Protein AF-A0A017T8H7-F1 (afdb_monomer_lite)

Secondary structure (DSSP, 8-state):
---S-EEEE-SSEEEEESSSSS-S--SEEEETT-EEEBS-SSPBP-TT-TT-EEEBSSS-EEE-STTEES-SSSHHHHHHHHTSPPTT-SSSSEEEEESSEEEESSPPPHHHHHHHHTTS-STT--PPPPGGGTTSGGGB-SSPPPP-B---TTTEETTEE-S--TT--TT-SEEEEEPTT-EEEESEEEEETTEEEEEPTTS-EEEGGGEEEBPPP----EE-BTTB-S-EEEE-SSS-EEEEEE-STT-EEEEEEEPTTEEEEEEEEEEEETTEEEEEETTSTTEEEEGGG-EEE---SSPPTTSPTT-EEEEEETTTTEEEEEETTEEEEEEE-B-BTTBSPPTTS-HHHHTBPPPEEEE--EEEEEEEEES-SSSS-SS-EEEEEEEEEEEETTEEEEE-TT---TTS--BSSSEEE-HHHHHHHHHHSSSPPPTT-SEE-SSTTS----EEEEE--

Radius of gyration: 24.6 Å; chains: 1; bounding box: 66×49×82 Å

Structure (mmCIF, N/CA/C/O backbone):
data_AF-A0A017T8H7-F1
#
_entry.id   AF-A0A017T8H7-F1
#
loop_
_atom_site.group_PDB
_atom_site.id
_atom_site.type_symbol
_atom_site.label_atom_id
_atom_site.label_alt_id
_atom_site.label_comp_id
_atom_site.label_asym_id
_atom_site.label_entity_id
_atom_site.label_seq_id
_atom_site.pdbx_PDB_ins_code
_atom_site.Cartn_x
_atom_site.Cartn_y
_atom_site.Cartn_z
_atom_site.occupancy
_atom_site.B_iso_or_equiv
_atom_site.auth_seq_id
_atom_site.auth_comp_id
_atom_site.auth_asym_id
_atom_site.auth_atom_id
_atom_site.pdbx_PDB_model_num
ATOM 1 N N . MET A 1 1 ? 3.118 -24.065 -17.214 1.00 54.62 1 MET A N 1
ATOM 2 C CA . MET A 1 1 ? 3.242 -22.624 -17.517 1.00 54.62 1 MET A CA 1
ATOM 3 C C . MET A 1 1 ? 2.466 -22.345 -18.786 1.00 54.62 1 MET A C 1
ATOM 5 O O . MET A 1 1 ? 2.428 -23.210 -19.651 1.00 54.62 1 MET A O 1
ATOM 9 N N . ASP A 1 2 ? 1.808 -21.194 -18.865 1.00 72.69 2 ASP A N 1
ATOM 10 C CA . ASP A 1 2 ? 1.144 -20.730 -20.084 1.00 72.69 2 ASP A CA 1
ATOM 11 C C . ASP A 1 2 ? 2.169 -20.610 -21.227 1.00 72.69 2 ASP A C 1
ATOM 13 O O . ASP A 1 2 ? 3.146 -19.876 -21.097 1.00 72.69 2 ASP A O 1
ATOM 17 N N . ALA A 1 3 ? 1.970 -21.367 -22.310 1.00 83.50 3 ALA A N 1
ATOM 18 C CA . ALA A 1 3 ? 2.900 -21.461 -23.439 1.00 83.50 3 ALA A CA 1
ATOM 19 C C . ALA A 1 3 ? 2.721 -20.340 -24.478 1.00 83.50 3 ALA A C 1
ATOM 21 O O . ALA A 1 3 ? 3.413 -20.323 -25.497 1.00 83.50 3 ALA A O 1
ATOM 22 N N . ARG A 1 4 ? 1.777 -19.414 -24.260 1.00 92.44 4 ARG A N 1
ATOM 23 C CA . ARG A 1 4 ? 1.545 -18.303 -25.187 1.00 92.44 4 ARG A CA 1
ATOM 24 C C . ARG A 1 4 ? 2.770 -17.380 -25.270 1.00 92.44 4 ARG A C 1
ATOM 26 O O . ARG A 1 4 ? 3.392 -17.104 -24.240 1.00 92.44 4 ARG A O 1
ATOM 33 N N . PRO A 1 5 ? 3.075 -16.821 -26.458 1.00 95.12 5 PRO A N 1
ATOM 34 C CA . PRO A 1 5 ? 4.059 -15.749 -26.596 1.00 95.12 5 PRO A CA 1
ATOM 35 C C . PRO A 1 5 ? 3.739 -14.586 -25.651 1.00 95.12 5 PRO A C 1
ATOM 37 O O . PRO A 1 5 ? 2.568 -14.308 -25.393 1.00 95.12 5 PRO A O 1
ATOM 40 N N . ARG A 1 6 ? 4.754 -13.868 -25.152 1.00 97.38 6 ARG A N 1
ATOM 41 C CA . ARG A 1 6 ? 4.552 -12.780 -24.173 1.00 97.38 6 ARG A CA 1
ATOM 42 C C . ARG A 1 6 ? 5.232 -11.481 -24.579 1.00 97.38 6 ARG A C 1
ATOM 44 O O . ARG A 1 6 ? 6.168 -11.479 -25.375 1.00 97.38 6 ARG A O 1
ATOM 51 N N . LEU A 1 7 ? 4.758 -10.372 -24.029 1.00 97.69 7 LEU A N 1
ATOM 52 C CA . LEU A 1 7 ? 5.409 -9.067 -24.128 1.00 97.69 7 LEU A CA 1
ATOM 53 C C . LEU A 1 7 ? 5.866 -8.649 -22.729 1.00 97.69 7 LEU A C 1
ATOM 55 O O . LEU A 1 7 ? 5.042 -8.544 -21.820 1.00 97.69 7 LEU A O 1
ATOM 59 N N . GLY A 1 8 ? 7.171 -8.465 -22.555 1.00 96.81 8 GLY A N 1
ATOM 60 C CA . GLY A 1 8 ? 7.793 -8.011 -21.313 1.00 96.81 8 GLY A CA 1
ATOM 61 C C . GLY A 1 8 ? 7.944 -6.495 -21.265 1.00 96.81 8 GLY A C 1
ATOM 62 O O . GLY A 1 8 ? 8.090 -5.860 -22.308 1.00 96.81 8 GLY A O 1
ATOM 63 N N . ALA A 1 9 ? 7.939 -5.913 -20.066 1.00 95.19 9 ALA A N 1
ATOM 64 C CA . ALA A 1 9 ? 8.282 -4.510 -19.843 1.00 95.19 9 ALA A CA 1
ATOM 65 C C . ALA A 1 9 ? 9.701 -4.372 -19.264 1.00 95.19 9 ALA A C 1
ATOM 67 O O . ALA A 1 9 ? 10.053 -5.028 -18.284 1.00 95.19 9 ALA A O 1
ATOM 68 N N . ILE A 1 10 ? 10.498 -3.487 -19.865 1.00 92.31 10 ILE A N 1
ATOM 69 C CA . ILE A 1 10 ? 11.898 -3.177 -19.505 1.00 92.31 10 ILE A CA 1
ATOM 70 C C . ILE A 1 10 ? 12.093 -1.712 -19.063 1.00 92.31 10 ILE A C 1
ATOM 72 O O . ILE A 1 10 ? 13.212 -1.271 -18.797 1.00 92.31 10 ILE A O 1
ATOM 76 N N . ASP A 1 11 ? 10.990 -0.969 -18.963 1.00 88.88 11 ASP A N 1
ATOM 77 C CA . ASP A 1 11 ? 10.868 0.389 -18.419 1.00 88.88 11 ASP A CA 1
ATOM 78 C C . ASP A 1 11 ? 9.709 0.405 -17.381 1.00 88.88 11 ASP A C 1
ATOM 80 O O . ASP A 1 11 ? 8.955 -0.569 -17.304 1.00 88.88 11 ASP A O 1
ATOM 84 N N . HIS A 1 12 ? 9.579 1.461 -16.560 1.00 81.88 12 HIS A N 1
ATOM 85 C CA . HIS A 1 12 ? 8.686 1.603 -15.396 1.00 81.88 12 HIS A CA 1
ATOM 86 C C . HIS A 1 12 ? 7.312 0.964 -15.624 1.00 81.88 12 HIS A C 1
ATOM 88 O O . HIS A 1 12 ? 6.841 0.174 -14.805 1.00 81.88 12 HIS A O 1
ATOM 94 N N . PHE A 1 13 ? 6.684 1.299 -16.752 1.00 88.56 13 PHE A N 1
ATOM 95 C CA . PHE A 1 13 ? 5.421 0.720 -17.178 1.00 88.56 13 PHE A CA 1
ATOM 96 C C . PHE A 1 13 ? 5.259 0.779 -18.699 1.00 88.56 13 PHE A C 1
ATOM 98 O O . PHE A 1 13 ? 5.656 1.747 -19.362 1.00 88.56 13 PHE A O 1
ATOM 105 N N . ALA A 1 14 ? 4.575 -0.232 -19.234 1.00 94.81 14 ALA A N 1
ATOM 106 C CA . ALA A 1 14 ? 4.068 -0.253 -20.600 1.00 94.81 14 ALA A CA 1
ATOM 107 C C . ALA A 1 14 ? 2.535 -0.258 -20.585 1.00 94.81 14 ALA A C 1
ATOM 109 O O . ALA A 1 14 ? 1.911 -1.221 -20.138 1.00 94.81 14 ALA A O 1
ATOM 110 N N . TYR A 1 15 ? 1.917 0.831 -21.046 1.00 97.06 15 TYR A N 1
ATOM 111 C CA . TYR A 1 15 ? 0.461 0.974 -21.023 1.00 97.06 15 TYR A CA 1
ATOM 112 C C . TYR A 1 15 ? -0.244 -0.017 -21.951 1.00 97.06 15 TYR A C 1
ATOM 114 O O . TYR A 1 15 ? 0.202 -0.293 -23.066 1.00 97.06 15 TYR A O 1
ATOM 122 N N . ILE A 1 16 ? -1.402 -0.482 -21.490 1.00 97.88 16 ILE A N 1
ATOM 123 C CA . ILE A 1 16 ? -2.331 -1.319 -22.240 1.00 97.88 16 ILE A CA 1
ATOM 124 C C . ILE A 1 16 ? -3.516 -0.447 -22.647 1.00 97.88 16 ILE A C 1
ATOM 126 O O . ILE A 1 16 ? -4.262 0.049 -21.802 1.00 97.88 16 ILE A O 1
ATOM 130 N N . TYR A 1 17 ? -3.710 -0.262 -23.945 1.00 97.12 17 TYR A N 1
ATOM 131 C CA . TYR A 1 17 ? -4.756 0.579 -24.518 1.00 97.12 17 TYR A CA 1
ATOM 132 C C . TYR A 1 17 ? -5.955 -0.248 -24.979 1.00 97.12 17 TYR A C 1
ATOM 134 O O . TYR A 1 17 ? -5.858 -1.446 -25.245 1.00 97.12 17 TYR A O 1
ATOM 142 N N . ARG A 1 18 ? -7.124 0.393 -25.088 1.00 95.69 18 ARG A N 1
ATOM 143 C CA . ARG A 1 18 ? -8.350 -0.276 -25.561 1.00 95.69 18 ARG A CA 1
ATOM 144 C C . ARG A 1 18 ? -8.281 -0.638 -27.047 1.00 95.69 18 ARG A C 1
ATOM 146 O O . ARG A 1 18 ? -8.850 -1.646 -27.450 1.00 95.69 18 ARG A O 1
ATOM 153 N N . LYS A 1 19 ? -7.614 0.196 -27.841 1.00 95.69 19 LYS A N 1
ATOM 154 C CA . LYS A 1 19 ? -7.385 0.027 -29.281 1.00 95.69 19 LYS A CA 1
ATOM 155 C C . LYS A 1 19 ? -5.878 0.061 -29.546 1.00 95.69 19 LYS A C 1
ATOM 157 O O . LYS A 1 19 ? -5.127 0.495 -28.677 1.00 95.69 19 LYS A O 1
ATOM 162 N N . ALA A 1 20 ? -5.450 -0.362 -30.732 1.00 96.75 20 ALA A N 1
ATOM 163 C CA . ALA A 1 20 ? -4.067 -0.251 -31.198 1.00 96.75 20 ALA A CA 1
ATOM 164 C C . ALA A 1 20 ? -3.697 1.216 -31.515 1.00 96.75 20 ALA A C 1
ATOM 166 O O . ALA A 1 20 ? -3.513 1.590 -32.666 1.00 96.75 20 ALA A O 1
ATOM 167 N N . ALA A 1 21 ? -3.680 2.071 -30.494 1.00 95.75 21 ALA A N 1
ATOM 168 C CA . ALA A 1 21 ? -3.332 3.487 -30.574 1.00 95.75 21 ALA A CA 1
ATOM 169 C C . ALA A 1 21 ? -2.912 3.976 -29.181 1.00 95.75 21 ALA A C 1
ATOM 171 O O . ALA A 1 21 ? -3.549 3.606 -28.191 1.00 95.75 21 ALA A O 1
ATOM 172 N N . LYS A 1 22 ? -1.889 4.838 -29.088 1.00 92.44 22 LYS A N 1
ATOM 173 C CA . LYS A 1 22 ? -1.482 5.487 -27.821 1.00 92.44 22 LYS A CA 1
ATOM 174 C C . LYS A 1 22 ? -2.409 6.657 -27.464 1.00 92.44 22 LYS A C 1
ATOM 176 O O . LYS A 1 22 ? -1.959 7.763 -27.188 1.00 92.44 22 LYS A O 1
ATOM 181 N N . GLU A 1 23 ? -3.713 6.408 -27.492 1.00 89.75 23 GLU A N 1
ATOM 182 C CA . GLU A 1 23 ? -4.752 7.421 -27.331 1.00 89.75 23 GLU A CA 1
ATOM 183 C C . GLU A 1 23 ? -5.774 7.021 -26.266 1.00 89.75 23 GLU A C 1
ATOM 185 O O . GLU A 1 23 ? -6.139 5.851 -26.104 1.00 89.75 23 GLU A O 1
ATOM 190 N N . GLY A 1 24 ? -6.274 8.034 -25.560 1.00 88.56 24 GLY A N 1
ATOM 191 C CA . GLY A 1 24 ? -7.240 7.866 -24.485 1.00 88.56 24 GLY A CA 1
ATOM 192 C C . GLY A 1 24 ? -6.655 7.217 -23.229 1.00 88.56 24 GLY A C 1
ATOM 193 O O . GLY A 1 24 ? -5.451 7.035 -23.064 1.00 88.56 24 GLY A O 1
ATOM 194 N N . LEU A 1 25 ? -7.552 6.887 -22.302 1.00 91.19 25 LEU A N 1
ATOM 195 C CA . LEU A 1 25 ? -7.187 6.320 -21.008 1.00 91.19 25 LEU A CA 1
ATOM 196 C C . LEU A 1 25 ? -6.782 4.844 -21.139 1.00 91.19 25 LEU A C 1
ATOM 198 O O . LEU A 1 25 ? -7.568 4.015 -21.624 1.00 91.19 25 LEU A O 1
ATOM 202 N N . ALA A 1 26 ? -5.595 4.513 -20.632 1.00 95.12 26 ALA A N 1
ATOM 203 C CA . ALA A 1 26 ? -5.107 3.142 -20.544 1.00 95.12 26 ALA A CA 1
ATOM 204 C C . ALA A 1 26 ? -6.077 2.257 -19.739 1.00 95.12 26 ALA A C 1
ATOM 206 O O . ALA A 1 26 ? -6.712 2.700 -18.783 1.00 95.12 26 ALA A O 1
ATOM 207 N N . LEU A 1 27 ? -6.234 0.999 -20.144 1.00 96.94 27 LEU A N 1
ATOM 208 C CA . LEU A 1 27 ? -6.955 -0.024 -19.381 1.00 96.94 27 LEU A CA 1
ATOM 209 C C . LEU A 1 27 ? -6.157 -0.478 -18.154 1.00 96.94 27 LEU A C 1
ATOM 211 O O . LEU A 1 27 ? -6.748 -0.899 -17.163 1.00 96.94 27 LEU A O 1
ATOM 215 N N . GLY A 1 28 ? -4.834 -0.402 -18.246 1.00 97.25 28 GLY A N 1
ATOM 216 C CA . GLY A 1 28 ? -3.873 -0.887 -17.270 1.00 97.25 28 GLY A CA 1
ATOM 217 C C . GLY A 1 28 ? -2.457 -0.709 -17.797 1.00 97.25 28 GLY A C 1
ATOM 218 O O . GLY A 1 28 ? -2.251 -0.033 -18.811 1.00 97.25 28 GLY A O 1
ATOM 219 N N . TYR A 1 29 ? -1.485 -1.334 -17.145 1.00 97.31 29 TYR A N 1
ATOM 220 C CA . TYR A 1 29 ? -0.119 -1.394 -17.655 1.00 97.31 29 TYR A CA 1
ATOM 221 C C . TYR A 1 29 ? 0.570 -2.718 -17.288 1.00 97.31 29 TYR A C 1
ATOM 223 O O . TYR A 1 29 ? 0.185 -3.385 -16.327 1.00 97.31 29 TYR A O 1
ATOM 231 N N . ILE A 1 30 ? 1.623 -3.064 -18.031 1.00 97.06 30 ILE A N 1
ATOM 232 C CA . ILE A 1 30 ? 2.599 -4.117 -17.709 1.00 97.06 30 ILE A CA 1
ATOM 233 C C . ILE A 1 30 ? 3.717 -3.479 -16.879 1.00 97.06 30 ILE A C 1
ATOM 235 O O . ILE A 1 30 ? 4.266 -2.449 -17.284 1.00 97.06 30 ILE A O 1
ATOM 239 N N . ARG A 1 31 ? 4.012 -4.034 -15.702 1.00 94.38 31 ARG A N 1
ATOM 240 C CA . ARG A 1 31 ? 5.022 -3.485 -14.784 1.00 94.38 31 ARG A CA 1
ATOM 241 C C . ARG A 1 31 ? 6.428 -3.854 -15.251 1.00 94.38 31 ARG A C 1
ATOM 243 O O . ARG A 1 31 ? 6.622 -4.970 -15.730 1.00 94.38 31 ARG A O 1
ATOM 250 N N . LEU A 1 32 ? 7.403 -2.976 -15.022 1.00 93.50 32 LEU A N 1
ATOM 251 C CA . LEU A 1 32 ? 8.832 -3.281 -15.147 1.00 93.50 32 LEU A CA 1
ATOM 252 C C . LEU A 1 32 ? 9.195 -4.687 -14.625 1.00 93.50 32 LEU A C 1
ATOM 254 O O . LEU A 1 32 ? 8.823 -5.059 -13.510 1.00 93.50 32 LEU A O 1
ATOM 258 N N . GLY A 1 33 ? 9.914 -5.462 -15.440 1.00 93.81 33 GLY A N 1
ATOM 259 C CA . GLY A 1 33 ? 10.348 -6.826 -15.121 1.00 93.81 33 GLY A CA 1
ATOM 260 C C . GLY A 1 33 ? 9.250 -7.885 -15.222 1.00 93.81 33 GLY A C 1
ATOM 261 O O . GLY A 1 33 ? 9.521 -9.070 -15.069 1.00 93.81 33 GLY A O 1
ATOM 262 N N . THR A 1 34 ? 8.007 -7.506 -15.513 1.00 95.81 34 THR A N 1
ATOM 263 C CA . THR A 1 34 ? 6.905 -8.454 -15.720 1.00 95.81 34 THR A CA 1
ATOM 264 C C . THR A 1 34 ? 6.557 -8.568 -17.198 1.00 95.81 34 THR A C 1
ATOM 266 O O . THR A 1 34 ? 6.995 -7.770 -18.030 1.00 95.81 34 THR A O 1
ATOM 269 N N . SER A 1 35 ? 5.775 -9.586 -17.544 1.00 96.88 35 SER A N 1
ATOM 270 C CA . SER A 1 35 ? 5.299 -9.795 -18.907 1.00 96.88 35 SER A CA 1
ATOM 271 C C . SER A 1 35 ? 3.841 -10.216 -18.924 1.00 96.88 35 SER A C 1
ATOM 273 O O . SER A 1 35 ? 3.354 -10.843 -17.981 1.00 96.88 35 SER A O 1
ATOM 275 N N . VAL A 1 36 ? 3.161 -9.914 -20.025 1.00 97.06 36 VAL A N 1
ATOM 276 C CA . VAL A 1 36 ? 1.764 -10.289 -20.260 1.00 97.06 36 VAL A CA 1
ATOM 277 C C . VAL A 1 36 ? 1.669 -11.294 -21.414 1.00 97.06 36 VAL A C 1
ATOM 279 O O . VAL A 1 36 ? 2.390 -11.131 -22.406 1.00 97.06 36 VAL A O 1
ATOM 282 N N . PRO A 1 37 ? 0.799 -12.320 -21.328 1.00 97.56 37 PRO A N 1
ATOM 283 C CA . PRO A 1 37 ? 0.547 -13.207 -22.456 1.00 97.56 37 PRO A CA 1
ATOM 284 C C . PRO A 1 37 ? -0.062 -12.440 -23.629 1.00 97.56 37 PRO A C 1
ATOM 286 O O . PRO A 1 37 ? -0.866 -11.521 -23.443 1.00 97.56 37 PRO A O 1
ATOM 289 N N . LEU A 1 38 ? 0.270 -12.852 -24.846 1.00 97.75 38 LEU A N 1
ATOM 290 C CA . LEU A 1 38 ? -0.352 -12.348 -26.058 1.00 97.75 38 LEU A CA 1
ATOM 291 C C . LEU A 1 38 ? -1.537 -13.214 -26.480 1.00 97.75 38 LEU A C 1
ATOM 293 O O . LEU A 1 38 ? -1.537 -14.434 -26.333 1.00 97.75 38 LEU A O 1
ATOM 297 N N . LEU A 1 39 ? -2.558 -12.558 -27.028 1.00 96.69 39 LEU A N 1
ATOM 298 C CA . LEU A 1 39 ? -3.696 -13.209 -27.682 1.00 96.69 39 LEU A CA 1
ATOM 299 C C . LEU A 1 39 ? -3.447 -13.454 -29.175 1.00 96.69 39 LEU A C 1
ATOM 301 O O . LEU A 1 39 ? -4.166 -14.241 -29.779 1.00 96.69 39 LEU A O 1
ATOM 305 N N . SER A 1 40 ? -2.480 -12.753 -29.764 1.00 94.00 40 SER A N 1
ATOM 306 C CA . SER A 1 40 ? -2.011 -12.953 -31.134 1.00 94.00 40 SER A CA 1
ATOM 307 C C . SER A 1 40 ? -0.516 -12.673 -31.194 1.00 94.00 40 SER A C 1
ATOM 309 O O . SER A 1 40 ? -0.042 -11.743 -30.536 1.00 94.00 40 SER A O 1
ATOM 311 N N . ASP A 1 41 ? 0.203 -13.461 -31.988 1.00 94.12 41 ASP A N 1
ATOM 312 C CA . ASP A 1 41 ? 1.628 -13.257 -32.253 1.00 94.12 41 ASP A CA 1
ATOM 313 C C . ASP A 1 41 ? 1.893 -12.187 -33.325 1.00 94.12 41 ASP A C 1
ATOM 315 O O . ASP A 1 41 ? 3.031 -11.784 -33.555 1.00 94.12 41 ASP A O 1
ATOM 319 N N . GLU A 1 42 ? 0.832 -11.691 -33.961 1.00 95.25 42 GLU A N 1
ATOM 320 C CA . GLU A 1 42 ? 0.901 -10.688 -35.016 1.00 95.25 42 GLU A CA 1
ATOM 321 C C . GLU A 1 42 ? 0.788 -9.268 -34.454 1.00 95.25 42 GLU A C 1
ATOM 323 O O . GLU A 1 42 ? -0.089 -8.954 -33.639 1.00 95.25 42 GLU A O 1
ATOM 328 N N . ALA A 1 43 ? 1.669 -8.387 -34.929 1.00 96.81 43 ALA A N 1
ATOM 329 C CA . ALA A 1 43 ? 1.615 -6.969 -34.614 1.00 96.81 43 ALA A CA 1
ATOM 330 C C . ALA A 1 43 ? 0.518 -6.268 -35.432 1.00 96.81 43 ALA A C 1
ATOM 332 O O . ALA A 1 43 ? 0.390 -6.455 -36.639 1.00 96.81 43 ALA A O 1
ATOM 333 N N . VAL A 1 44 ? -0.242 -5.399 -34.773 1.00 97.62 44 VAL A N 1
ATOM 334 C CA . VAL A 1 44 ? -1.287 -4.563 -35.363 1.00 97.62 44 VAL A CA 1
ATOM 335 C C . VAL A 1 44 ? -0.737 -3.147 -35.560 1.00 97.62 44 VAL A C 1
ATOM 337 O O . VAL A 1 44 ? -0.302 -2.529 -34.582 1.00 97.62 44 VAL A O 1
ATOM 340 N N . PRO A 1 45 ? -0.744 -2.594 -36.784 1.00 96.81 45 PRO A N 1
ATOM 341 C CA . PRO A 1 45 ? -0.293 -1.228 -37.015 1.00 96.81 45 PRO A CA 1
ATOM 342 C C . PRO A 1 45 ? -1.209 -0.224 -36.305 1.00 96.81 45 PRO A C 1
ATOM 344 O O . PRO A 1 45 ? -2.416 -0.432 -36.186 1.00 96.81 45 PRO A O 1
ATOM 347 N N . GLY A 1 46 ? -0.635 0.884 -35.840 1.00 95.12 46 GLY A N 1
ATOM 348 C CA . GLY A 1 46 ? -1.396 1.919 -35.153 1.00 95.12 46 GLY A CA 1
ATOM 349 C C . GLY A 1 46 ? -0.578 3.171 -34.836 1.00 95.12 46 GLY A C 1
ATOM 350 O O . GLY A 1 46 ? 0.653 3.102 -34.744 1.00 95.12 46 GLY A O 1
ATOM 351 N N . PRO A 1 47 ? -1.236 4.326 -34.645 1.00 94.56 47 PRO A N 1
ATOM 352 C CA . PRO A 1 47 ? -0.551 5.583 -34.371 1.00 94.56 47 PRO A CA 1
ATOM 353 C C . PRO A 1 47 ? 0.219 5.530 -33.042 1.00 94.56 47 PRO A C 1
ATOM 355 O O . PRO A 1 47 ? -0.231 4.961 -32.042 1.00 94.56 47 PRO A O 1
ATOM 358 N N . GLY A 1 48 ? 1.411 6.135 -33.035 1.00 92.62 48 GLY A N 1
ATOM 359 C CA . GLY A 1 48 ? 2.280 6.213 -31.855 1.00 92.62 48 GLY A CA 1
ATOM 360 C C . GLY A 1 48 ? 3.071 4.938 -31.533 1.00 92.62 48 GLY A C 1
ATOM 361 O O . GLY A 1 48 ? 3.769 4.906 -30.515 1.00 92.62 48 GLY A O 1
ATOM 362 N N . CYS A 1 49 ? 3.000 3.899 -32.375 1.00 96.56 49 CYS A N 1
ATOM 363 C CA . CYS A 1 49 ? 3.765 2.665 -32.200 1.00 96.56 49 CYS A CA 1
ATOM 364 C C . CYS A 1 49 ? 4.363 2.147 -33.521 1.00 96.56 49 CYS A C 1
ATOM 366 O O . CYS A 1 49 ? 3.758 1.304 -34.184 1.00 96.56 49 CYS A O 1
ATOM 368 N N . PRO A 1 50 ? 5.566 2.610 -33.910 1.00 93.94 50 PRO A N 1
ATOM 369 C CA . PRO A 1 50 ? 6.168 2.250 -35.195 1.00 93.94 50 PRO A CA 1
ATOM 370 C C . PRO A 1 50 ? 6.417 0.749 -35.388 1.00 93.94 50 PRO A C 1
ATOM 372 O O . PRO A 1 50 ? 6.336 0.264 -36.510 1.00 93.94 50 PRO A O 1
ATOM 375 N N . ARG A 1 51 ? 6.694 0.000 -34.309 1.00 95.88 51 ARG A N 1
ATOM 376 C CA . ARG A 1 51 ? 6.916 -1.459 -34.369 1.00 95.88 51 ARG A CA 1
ATOM 377 C C . ARG A 1 51 ? 5.632 -2.275 -34.153 1.00 95.88 51 ARG A C 1
ATOM 379 O O . ARG A 1 51 ? 5.703 -3.492 -34.033 1.00 95.88 51 ARG A O 1
ATOM 386 N N . GLY A 1 52 ? 4.477 -1.609 -34.107 1.00 97.19 52 GLY A N 1
ATOM 387 C CA . GLY A 1 52 ? 3.162 -2.229 -33.986 1.00 97.19 52 GLY A CA 1
ATOM 388 C C . GLY A 1 52 ? 2.737 -2.580 -32.557 1.00 97.19 52 GLY A C 1
ATOM 389 O O . GLY A 1 52 ? 3.536 -2.740 -31.632 1.00 97.19 52 GLY A O 1
ATOM 390 N N . PHE A 1 53 ? 1.424 -2.672 -32.378 1.00 98.31 53 PHE A N 1
ATOM 391 C CA . PHE A 1 53 ? 0.776 -3.057 -31.134 1.00 98.31 53 PHE A CA 1
ATOM 392 C C . PHE A 1 53 ? 0.502 -4.555 -31.099 1.00 98.31 53 PHE A C 1
ATOM 394 O O . PHE A 1 53 ? -0.004 -5.120 -32.058 1.00 98.31 53 PHE A O 1
ATOM 401 N N . TYR A 1 54 ? 0.703 -5.180 -29.950 1.00 98.31 54 TYR A N 1
ATOM 402 C CA . TYR A 1 54 ? 0.329 -6.568 -29.724 1.00 98.31 54 TYR A CA 1
ATOM 403 C C . TYR A 1 54 ? -0.936 -6.651 -28.888 1.00 98.31 54 TYR A C 1
ATOM 405 O O . TYR A 1 54 ? -1.096 -5.923 -27.905 1.00 98.31 54 TYR A O 1
ATOM 413 N N . ARG A 1 55 ? -1.843 -7.553 -29.268 1.00 97.88 55 ARG A N 1
ATOM 414 C CA . ARG A 1 55 ? -3.061 -7.818 -28.502 1.00 97.88 55 ARG A CA 1
ATOM 415 C C . ARG A 1 55 ? -2.706 -8.663 -27.279 1.00 97.88 55 ARG A C 1
ATOM 417 O O . ARG A 1 55 ? -2.228 -9.784 -27.430 1.00 97.88 55 ARG A O 1
ATOM 424 N N . VAL A 1 56 ? -2.959 -8.145 -26.082 1.00 97.69 56 VAL A N 1
ATOM 425 C CA . VAL A 1 56 ? -2.557 -8.781 -24.814 1.00 97.69 56 VAL A CA 1
ATOM 426 C C . VAL A 1 56 ? -3.738 -9.452 -24.119 1.00 97.69 56 VAL A C 1
ATOM 428 O O . VAL A 1 56 ? -4.892 -9.057 -24.301 1.00 97.69 56 VAL A O 1
ATOM 431 N N . ALA A 1 57 ? -3.462 -10.479 -23.320 1.00 96.56 57 ALA A N 1
ATOM 432 C CA . ALA A 1 57 ? -4.462 -11.143 -22.499 1.00 96.56 57 ALA A CA 1
ATOM 433 C C . ALA A 1 57 ? -4.799 -10.298 -21.253 1.00 96.56 57 ALA A C 1
ATOM 435 O O . ALA A 1 57 ? -3.917 -9.647 -20.697 1.00 96.56 57 ALA A O 1
ATOM 436 N N . PRO A 1 58 ? -6.060 -10.301 -20.786 1.00 95.81 58 PRO A N 1
ATOM 437 C CA . PRO A 1 58 ? -7.237 -10.868 -21.446 1.00 95.81 58 PRO A CA 1
ATOM 438 C C . PRO A 1 58 ? -7.808 -9.948 -22.541 1.00 95.81 58 PRO A C 1
ATOM 440 O O . PRO A 1 58 ? -8.715 -10.355 -23.265 1.00 95.81 58 PRO A O 1
ATOM 443 N N . ARG A 1 59 ? -7.337 -8.698 -22.641 1.00 95.94 59 ARG A N 1
ATOM 444 C CA . ARG A 1 59 ? -7.824 -7.700 -23.603 1.00 95.94 59 ARG A CA 1
ATOM 445 C C . ARG A 1 59 ? -6.852 -6.532 -23.768 1.00 95.94 59 ARG A C 1
ATOM 447 O O . ARG A 1 59 ? -6.031 -6.271 -22.900 1.00 95.94 59 ARG A O 1
ATOM 454 N N . GLY A 1 60 ? -7.069 -5.746 -24.818 1.00 96.88 60 GLY A N 1
ATOM 455 C CA . GLY A 1 60 ? -6.324 -4.516 -25.071 1.00 96.88 60 GLY A CA 1
ATOM 456 C C . GLY A 1 60 ? -5.052 -4.739 -25.881 1.00 96.88 60 GLY A C 1
ATOM 457 O O . GLY A 1 60 ? -4.798 -5.832 -26.387 1.00 96.88 60 GLY A O 1
ATOM 458 N N . TYR A 1 61 ? -4.289 -3.662 -26.028 1.00 97.88 61 TYR A N 1
ATOM 459 C CA . TYR A 1 61 ? -3.148 -3.567 -26.927 1.00 97.88 61 TYR A CA 1
ATOM 460 C C . TYR A 1 61 ? -1.976 -2.883 -26.231 1.00 97.88 61 TYR A C 1
ATOM 462 O O . TYR A 1 61 ? -2.142 -1.797 -25.677 1.00 97.88 61 TYR A O 1
ATOM 470 N N . ALA A 1 62 ? -0.794 -3.486 -26.291 1.00 97.94 62 ALA A N 1
ATOM 471 C CA . ALA A 1 62 ? 0.444 -2.897 -25.794 1.00 97.94 62 ALA A CA 1
ATOM 472 C C . ALA A 1 62 ? 1.402 -2.654 -26.964 1.00 97.94 62 ALA A C 1
ATOM 474 O O . ALA A 1 62 ? 1.511 -3.479 -27.868 1.00 97.94 62 ALA A O 1
ATOM 475 N N . CYS A 1 63 ? 2.056 -1.496 -26.976 1.00 97.69 63 CYS A N 1
ATOM 476 C CA . CYS A 1 63 ? 2.992 -1.134 -28.035 1.00 97.69 63 CYS A CA 1
ATOM 477 C C . CYS A 1 63 ? 4.317 -1.878 -27.858 1.00 97.69 63 CYS A C 1
ATOM 479 O O . CYS A 1 63 ? 4.832 -1.906 -26.744 1.00 97.69 63 CYS A O 1
ATOM 481 N N . LEU A 1 64 ? 4.883 -2.413 -28.945 1.00 97.19 64 LEU A N 1
ATOM 482 C CA . LEU A 1 64 ? 6.289 -2.797 -28.965 1.00 97.19 64 LEU A CA 1
ATOM 483 C C . LEU A 1 64 ? 7.152 -1.550 -29.211 1.00 97.19 64 LEU A C 1
ATOM 485 O O . LEU A 1 64 ? 7.235 -1.035 -30.323 1.00 97.19 64 LEU A O 1
ATOM 489 N N . ASP A 1 65 ? 7.807 -1.041 -28.177 1.00 93.50 65 ASP A N 1
ATOM 490 C CA . ASP A 1 65 ? 8.735 0.089 -28.269 1.00 93.50 65 ASP A CA 1
ATOM 491 C C . ASP A 1 65 ? 9.920 -0.062 -27.305 1.00 93.50 65 ASP A C 1
ATOM 493 O O . ASP A 1 65 ? 10.227 -1.164 -26.861 1.00 93.50 65 ASP A O 1
ATOM 497 N N . TYR A 1 66 ? 10.620 1.035 -27.015 1.00 90.69 66 TYR A N 1
ATOM 498 C CA . TYR A 1 66 ? 11.776 1.061 -26.119 1.00 90.69 66 TYR A CA 1
ATOM 499 C C . TYR A 1 66 ? 11.455 0.645 -24.669 1.00 90.69 66 TYR A C 1
ATOM 501 O O . TYR A 1 66 ? 12.372 0.354 -23.907 1.00 90.69 66 TYR A O 1
ATOM 509 N N . ARG A 1 67 ? 10.171 0.607 -24.282 1.00 91.94 67 ARG A N 1
ATOM 510 C CA . ARG A 1 67 ? 9.711 0.197 -22.947 1.00 91.94 67 ARG A CA 1
ATOM 511 C C . ARG A 1 67 ? 9.420 -1.289 -22.835 1.00 91.94 67 ARG A C 1
ATOM 513 O O . ARG A 1 67 ? 9.184 -1.782 -21.732 1.00 91.94 67 ARG A O 1
ATOM 520 N N . THR A 1 68 ? 9.394 -2.002 -23.954 1.00 95.19 68 THR A N 1
ATOM 521 C CA . THR A 1 68 ? 8.921 -3.386 -24.019 1.00 95.19 68 THR A CA 1
ATOM 522 C C . THR A 1 68 ? 9.846 -4.267 -24.837 1.00 95.19 68 THR A C 1
ATOM 524 O O . THR A 1 68 ? 10.481 -3.810 -25.782 1.00 95.19 68 THR A O 1
ATOM 527 N N . THR A 1 69 ? 9.848 -5.558 -24.537 1.00 95.44 69 THR A N 1
ATOM 528 C CA . THR A 1 69 ? 10.593 -6.556 -25.300 1.00 95.44 69 THR A CA 1
ATOM 529 C C . THR A 1 69 ? 9.742 -7.785 -25.589 1.00 95.44 69 THR A C 1
ATOM 531 O O . THR A 1 69 ? 8.855 -8.160 -24.820 1.00 95.44 69 THR A O 1
ATOM 534 N N . ARG A 1 70 ? 10.025 -8.411 -26.728 1.00 96.00 70 ARG A N 1
ATOM 535 C CA . ARG A 1 70 ? 9.534 -9.743 -27.103 1.00 96.00 70 ARG A CA 1
ATOM 536 C C . ARG A 1 70 ? 10.577 -10.824 -26.839 1.00 96.00 70 ARG A C 1
ATOM 538 O O . ARG A 1 70 ? 10.219 -11.990 -26.726 1.00 96.00 70 ARG A O 1
ATOM 545 N N . ASP A 1 71 ? 11.838 -10.424 -26.715 1.00 95.44 71 ASP A N 1
ATOM 546 C CA . ASP A 1 71 ? 12.921 -11.291 -26.288 1.00 95.44 71 ASP A CA 1
ATOM 547 C C . ASP A 1 71 ? 12.946 -11.326 -24.758 1.00 95.44 71 ASP A C 1
ATOM 549 O O . ASP A 1 71 ? 13.385 -10.377 -24.108 1.00 95.44 71 ASP A O 1
ATOM 553 N N . LEU A 1 72 ? 12.402 -12.402 -24.187 1.00 95.56 72 LEU A N 1
ATOM 554 C CA . LEU A 1 72 ? 12.406 -12.633 -22.740 1.00 95.56 72 LEU A CA 1
ATOM 555 C C . LEU A 1 72 ? 13.706 -13.295 -22.259 1.00 95.56 72 LEU A C 1
ATOM 557 O O . LEU A 1 72 ? 13.874 -13.468 -21.054 1.00 95.56 72 LEU A O 1
ATOM 561 N N . ALA A 1 73 ? 14.593 -13.686 -23.179 1.00 95.75 73 ALA A N 1
ATOM 562 C CA . ALA A 1 73 ? 15.939 -14.155 -22.869 1.00 95.75 73 ALA A CA 1
ATOM 563 C C . ALA A 1 73 ? 16.956 -13.001 -22.850 1.00 95.75 73 ALA A C 1
ATOM 565 O O . ALA A 1 73 ? 18.094 -13.209 -22.428 1.00 95.75 73 ALA A O 1
ATOM 566 N N . ASP A 1 74 ? 16.544 -11.791 -23.252 1.00 92.38 74 ASP A N 1
ATOM 567 C CA . ASP A 1 74 ? 17.341 -10.577 -23.113 1.00 92.38 74 ASP A CA 1
ATOM 568 C C . ASP A 1 74 ? 17.871 -10.452 -21.667 1.00 92.38 74 ASP A C 1
ATOM 570 O O . ASP A 1 74 ? 17.075 -10.460 -20.716 1.00 92.38 74 ASP A O 1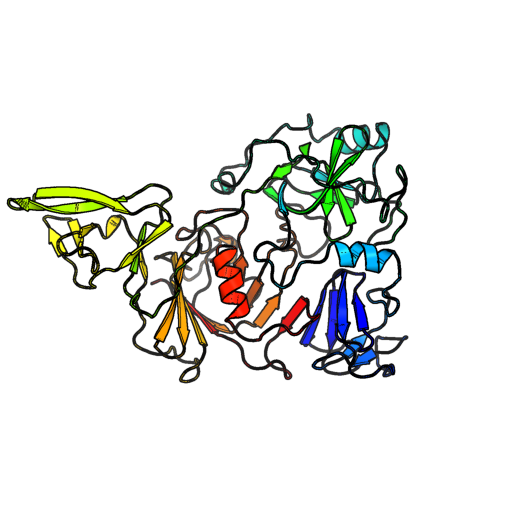
ATOM 574 N N . PRO A 1 75 ? 19.196 -10.310 -21.468 1.00 92.25 75 PRO A N 1
ATOM 575 C CA . PRO A 1 75 ? 19.789 -10.267 -20.133 1.00 92.25 75 PRO A CA 1
ATOM 576 C C . PRO A 1 75 ? 19.210 -9.175 -19.224 1.00 92.25 75 PRO A C 1
ATOM 578 O O . PRO A 1 75 ? 19.103 -9.376 -18.014 1.00 92.25 75 PRO A O 1
ATOM 581 N N . THR A 1 76 ? 18.793 -8.033 -19.787 1.00 91.44 76 THR A N 1
ATOM 582 C CA . THR A 1 76 ? 18.159 -6.957 -19.013 1.00 91.44 76 THR A CA 1
ATOM 583 C C . THR A 1 76 ? 16.791 -7.392 -18.512 1.00 91.44 76 THR A C 1
ATOM 585 O O . THR A 1 76 ? 16.487 -7.218 -17.330 1.00 91.44 76 THR A O 1
ATOM 588 N N . PHE A 1 77 ? 15.963 -7.978 -19.381 1.00 94.31 77 PHE A N 1
ATOM 589 C CA . PHE A 1 77 ? 14.657 -8.483 -18.965 1.00 94.31 77 PHE A CA 1
ATOM 590 C C . PHE A 1 77 ? 14.784 -9.602 -17.929 1.00 94.31 77 PHE A C 1
ATOM 592 O O . PHE A 1 77 ? 14.067 -9.567 -16.933 1.00 94.31 77 PHE A O 1
ATOM 599 N N . VAL A 1 78 ? 15.717 -10.542 -18.105 1.00 95.69 78 VAL A N 1
ATOM 600 C CA . VAL A 1 78 ? 15.962 -11.628 -17.139 1.00 95.69 78 VAL A CA 1
ATOM 601 C C . VAL A 1 78 ? 16.351 -11.069 -15.766 1.00 95.69 78 VAL A C 1
ATOM 603 O O . VAL A 1 78 ? 15.762 -11.462 -14.755 1.00 95.69 78 VAL A O 1
ATOM 606 N N . ALA A 1 79 ? 17.278 -10.106 -15.721 1.00 94.50 79 ALA A N 1
ATOM 607 C CA . ALA A 1 79 ? 17.707 -9.471 -14.474 1.00 94.50 79 ALA A CA 1
ATOM 608 C C . ALA A 1 79 ? 16.559 -8.731 -13.764 1.00 94.50 79 ALA A C 1
ATOM 610 O O . ALA A 1 79 ? 16.430 -8.819 -12.539 1.00 94.50 79 ALA A O 1
ATOM 611 N N . LEU A 1 80 ? 15.707 -8.031 -14.523 1.00 94.56 80 LEU A N 1
ATOM 612 C CA . LEU A 1 80 ? 14.511 -7.364 -14.003 1.00 94.56 80 LEU A CA 1
ATOM 613 C C . LEU A 1 80 ? 13.454 -8.368 -13.530 1.00 94.56 80 LEU A C 1
ATOM 615 O O . LEU A 1 80 ? 12.854 -8.185 -12.474 1.00 94.56 80 LEU A O 1
ATOM 619 N N . ASN A 1 81 ? 13.217 -9.432 -14.295 1.00 95.50 81 ASN A N 1
ATOM 620 C CA . ASN A 1 81 ? 12.181 -10.415 -14.007 1.00 95.50 81 ASN A CA 1
ATOM 621 C C . ASN A 1 81 ? 12.466 -11.201 -12.732 1.00 95.50 81 ASN A C 1
ATOM 623 O O . ASN A 1 81 ? 11.567 -11.357 -11.903 1.00 95.50 81 ASN A O 1
ATOM 627 N N . ARG A 1 82 ? 13.728 -11.586 -12.521 1.00 95.31 82 ARG A N 1
ATOM 628 C CA . ARG A 1 82 ? 14.192 -12.222 -11.282 1.00 95.31 82 ARG A CA 1
ATOM 629 C C . ARG A 1 82 ? 13.854 -11.409 -10.026 1.00 95.31 82 ARG A C 1
ATOM 631 O O . ARG A 1 82 ? 13.666 -11.986 -8.963 1.00 95.31 82 ARG A O 1
ATOM 638 N N . ARG A 1 83 ? 13.785 -10.082 -10.154 1.00 94.88 83 ARG A N 1
ATOM 639 C CA . ARG A 1 83 ? 13.567 -9.124 -9.056 1.00 94.88 83 ARG A CA 1
ATOM 640 C C . ARG A 1 83 ? 12.209 -8.435 -9.150 1.00 94.88 83 ARG A C 1
ATOM 642 O O . ARG A 1 83 ? 11.988 -7.413 -8.507 1.00 94.88 83 ARG A O 1
ATOM 649 N N . SER A 1 84 ? 11.312 -8.970 -9.972 1.00 92.62 84 SER A N 1
ATOM 650 C CA . SER A 1 84 ? 9.940 -8.490 -10.077 1.00 92.62 84 SER A CA 1
ATOM 651 C C . SER A 1 84 ? 9.125 -8.936 -8.853 1.00 92.62 84 SER A C 1
ATOM 653 O O . SER A 1 84 ? 9.477 -9.925 -8.207 1.00 92.62 84 SER A O 1
ATOM 655 N N . PRO A 1 85 ? 8.053 -8.211 -8.488 1.00 89.50 85 PRO A N 1
ATOM 656 C CA . PRO A 1 85 ? 7.320 -8.523 -7.273 1.00 89.50 85 PRO A CA 1
ATOM 657 C C . PRO A 1 85 ? 6.517 -9.811 -7.470 1.00 89.50 85 PRO A C 1
ATOM 659 O O . PRO A 1 85 ? 5.762 -9.922 -8.441 1.00 89.50 85 PRO A O 1
ATOM 662 N N . ASP A 1 86 ? 6.622 -10.745 -6.525 1.00 87.56 86 ASP A N 1
ATOM 663 C CA . ASP A 1 86 ? 5.749 -11.919 -6.487 1.00 87.56 86 ASP A CA 1
ATOM 664 C C . ASP A 1 86 ? 4.282 -11.453 -6.353 1.00 87.56 86 ASP A C 1
ATOM 666 O O . ASP A 1 86 ? 3.947 -10.740 -5.399 1.00 87.56 86 ASP A O 1
ATOM 670 N N . PRO A 1 87 ? 3.388 -11.809 -7.299 1.00 83.06 87 PRO A N 1
ATOM 671 C CA . PRO A 1 87 ? 1.993 -11.389 -7.258 1.00 83.06 87 PRO A CA 1
ATOM 672 C C . PRO A 1 87 ? 1.228 -11.903 -6.031 1.00 83.06 87 PRO A C 1
ATOM 674 O O . PRO A 1 87 ? 0.208 -11.305 -5.674 1.00 83.06 87 PRO A O 1
ATOM 677 N N . GLU A 1 88 ? 1.708 -12.961 -5.380 1.00 86.56 88 GLU A N 1
ATOM 678 C CA . GLU A 1 88 ? 1.081 -13.551 -4.201 1.00 86.56 88 GLU A CA 1
ATOM 679 C C . GLU A 1 88 ? 1.717 -13.100 -2.880 1.00 86.56 88 GLU A C 1
ATOM 681 O O . GLU A 1 88 ? 1.140 -13.338 -1.812 1.00 86.56 88 GLU A O 1
ATOM 686 N N . ALA A 1 89 ? 2.843 -12.387 -2.920 1.00 90.00 89 ALA A N 1
ATOM 687 C CA . ALA A 1 89 ? 3.493 -11.893 -1.717 1.00 90.00 89 ALA A CA 1
ATOM 688 C C . ALA A 1 89 ? 2.730 -10.710 -1.100 1.00 90.00 89 ALA A C 1
ATOM 690 O O . ALA A 1 89 ? 2.394 -9.731 -1.763 1.00 90.00 89 ALA A O 1
ATOM 691 N N . VAL A 1 90 ? 2.513 -10.769 0.218 1.00 92.75 90 VAL A N 1
ATOM 692 C CA . VAL A 1 90 ? 2.035 -9.621 1.018 1.00 92.75 90 VAL A CA 1
ATOM 693 C C . VAL A 1 90 ? 3.080 -8.501 1.025 1.00 92.75 90 VAL A C 1
ATOM 695 O O . VAL A 1 90 ? 2.750 -7.320 0.968 1.00 92.75 90 VAL A O 1
ATOM 698 N N . TRP A 1 91 ? 4.347 -8.901 1.106 1.00 93.00 91 TRP A N 1
ATOM 699 C CA . TRP A 1 91 ? 5.515 -8.037 1.143 1.00 93.00 91 TRP A CA 1
ATOM 700 C C . TRP A 1 91 ? 6.330 -8.302 -0.123 1.00 93.00 91 TRP A C 1
ATOM 702 O O . TRP A 1 91 ? 7.136 -9.232 -0.113 1.00 93.00 91 TRP A O 1
ATOM 712 N N . PRO A 1 92 ? 6.112 -7.546 -1.215 1.00 92.38 92 PRO A N 1
ATOM 713 C CA . PRO A 1 92 ? 6.773 -7.834 -2.486 1.00 92.38 92 PRO A CA 1
ATOM 714 C C . PRO A 1 92 ? 8.291 -7.634 -2.413 1.00 92.38 92 PRO A C 1
ATOM 716 O O . PRO A 1 92 ? 9.015 -8.248 -3.187 1.00 92.38 92 PRO A O 1
ATOM 719 N N . TYR A 1 93 ? 8.762 -6.817 -1.465 1.00 95.81 93 TYR A N 1
ATOM 720 C CA . TYR A 1 93 ? 10.176 -6.550 -1.220 1.00 95.81 93 TYR A CA 1
ATOM 721 C C . TYR A 1 93 ? 10.493 -6.490 0.276 1.00 95.81 93 TYR A C 1
ATOM 723 O O . TYR A 1 93 ? 9.607 -6.524 1.142 1.00 95.81 93 TYR A O 1
ATOM 731 N N . ALA A 1 94 ? 11.784 -6.396 0.584 1.00 96.56 94 ALA A N 1
ATOM 732 C CA . ALA A 1 94 ? 12.224 -5.810 1.837 1.00 96.56 94 ALA A CA 1
ATOM 733 C C . ALA A 1 94 ? 12.246 -4.280 1.701 1.00 96.56 94 ALA A C 1
ATOM 735 O O . ALA A 1 94 ? 12.350 -3.739 0.599 1.00 96.56 94 ALA A O 1
ATOM 736 N N . TYR A 1 95 ? 12.112 -3.585 2.828 1.00 96.50 95 TYR A N 1
ATOM 737 C CA . TYR A 1 95 ? 11.982 -2.133 2.850 1.00 96.50 95 TYR A CA 1
ATOM 738 C C . TYR A 1 95 ? 12.982 -1.511 3.816 1.00 96.50 95 TYR A C 1
ATOM 740 O O . TYR A 1 95 ? 13.359 -2.117 4.822 1.00 96.50 95 TYR A O 1
ATOM 748 N N . ALA A 1 96 ? 13.423 -0.302 3.497 1.00 95.88 96 ALA A N 1
ATOM 749 C CA . ALA A 1 96 ? 14.371 0.460 4.280 1.00 95.88 96 ALA A CA 1
ATOM 750 C C . ALA A 1 96 ? 13.983 1.940 4.330 1.00 95.88 96 ALA A C 1
ATOM 752 O O . ALA A 1 96 ? 13.427 2.501 3.390 1.00 95.88 96 ALA A O 1
ATOM 753 N N . PHE A 1 97 ? 14.306 2.577 5.441 1.00 93.44 97 PHE A N 1
ATOM 754 C CA . PHE A 1 97 ? 14.140 3.996 5.683 1.00 93.44 97 PHE A CA 1
ATOM 755 C C . PHE A 1 97 ? 15.430 4.734 5.343 1.00 93.44 97 PHE A C 1
ATOM 757 O O . PHE A 1 97 ? 16.494 4.367 5.844 1.00 93.44 97 PHE A O 1
ATOM 764 N N . SER A 1 98 ? 15.355 5.789 4.537 1.00 92.44 98 SER A N 1
ATOM 765 C CA . SER A 1 98 ? 16.526 6.579 4.159 1.00 92.44 98 SER A CA 1
ATOM 766 C C . SER A 1 98 ? 16.808 7.710 5.138 1.00 92.44 98 SER A C 1
ATOM 768 O O . SER A 1 98 ? 15.912 8.488 5.455 1.00 92.44 98 SER A O 1
ATOM 770 N N . ASN A 1 99 ? 18.076 7.856 5.533 1.00 85.00 99 ASN A N 1
ATOM 771 C CA . ASN A 1 99 ? 18.569 9.023 6.274 1.00 85.00 99 ASN A CA 1
ATOM 772 C C . ASN A 1 99 ? 19.238 10.069 5.359 1.00 85.00 99 ASN A C 1
ATOM 774 O O . ASN A 1 99 ? 19.964 10.935 5.838 1.00 85.00 99 ASN A O 1
ATOM 778 N N . GLY A 1 100 ? 19.017 9.991 4.042 1.00 88.00 100 GLY A N 1
ATOM 779 C CA . GLY A 1 100 ? 19.864 10.649 3.049 1.00 88.00 100 GLY A CA 1
ATOM 780 C C . GLY A 1 100 ? 20.827 9.635 2.440 1.00 88.00 100 GLY A C 1
ATOM 781 O O . GLY A 1 100 ? 21.929 9.445 2.947 1.00 88.00 100 GLY A O 1
ATOM 782 N N . ALA A 1 101 ? 20.405 8.955 1.372 1.00 92.62 101 ALA A N 1
ATOM 783 C CA . ALA A 1 101 ? 21.171 7.852 0.790 1.00 92.62 101 ALA A CA 1
ATOM 784 C C . ALA A 1 101 ? 21.419 8.053 -0.712 1.00 92.62 101 ALA A C 1
ATOM 786 O O . ALA A 1 101 ? 20.466 8.298 -1.452 1.00 92.62 101 ALA A O 1
ATOM 787 N N . PRO A 1 102 ? 22.663 7.929 -1.201 1.00 94.12 102 PRO A N 1
ATOM 788 C CA . PRO A 1 102 ? 22.940 7.956 -2.629 1.00 94.12 102 PRO A CA 1
ATOM 789 C C . PRO A 1 102 ? 22.438 6.658 -3.273 1.00 94.12 102 PRO A C 1
ATOM 791 O O . PRO A 1 102 ? 22.576 5.570 -2.716 1.00 94.12 102 PRO A O 1
ATOM 794 N N . MET A 1 103 ? 21.858 6.772 -4.460 1.00 93.81 103 MET A N 1
ATOM 795 C CA . MET A 1 103 ? 21.401 5.645 -5.267 1.00 93.81 103 MET A CA 1
ATOM 796 C C . MET A 1 103 ? 22.243 5.591 -6.534 1.00 93.81 103 MET A C 1
ATOM 798 O O . MET A 1 103 ? 22.207 6.516 -7.349 1.00 93.81 103 MET A O 1
ATOM 802 N N . TYR A 1 104 ? 23.012 4.521 -6.689 1.00 93.50 104 TYR A N 1
ATOM 803 C CA . TYR A 1 104 ? 24.006 4.373 -7.741 1.00 93.50 104 TYR A CA 1
ATOM 804 C C . TYR A 1 104 ? 23.525 3.465 -8.871 1.00 93.50 104 TYR A C 1
ATOM 806 O O . TYR A 1 104 ? 22.807 2.486 -8.654 1.00 93.50 104 TYR A O 1
ATOM 814 N N . SER A 1 105 ? 23.963 3.767 -10.093 1.00 90.62 105 SER A N 1
ATOM 815 C CA . SER A 1 105 ? 23.688 2.935 -11.273 1.00 90.62 105 SER A CA 1
ATOM 816 C C . SER A 1 105 ? 24.649 1.751 -11.427 1.00 90.62 105 SER A C 1
ATOM 818 O O . SER A 1 105 ? 24.316 0.780 -12.112 1.00 90.62 105 SER A O 1
ATOM 820 N N . ARG A 1 106 ? 25.822 1.830 -10.792 1.00 91.06 106 ARG A N 1
ATOM 821 C CA . ARG A 1 106 ? 26.884 0.818 -10.754 1.00 91.06 106 ARG A CA 1
ATOM 822 C C . ARG A 1 106 ? 27.653 0.920 -9.439 1.00 91.06 106 ARG A C 1
ATOM 824 O O . ARG A 1 106 ? 27.498 1.903 -8.719 1.00 91.06 106 ARG A O 1
ATOM 831 N N . LEU A 1 107 ? 28.506 -0.059 -9.160 1.00 91.69 107 LEU A N 1
ATOM 832 C CA . LEU A 1 107 ? 29.397 -0.012 -8.003 1.00 91.69 107 LEU A CA 1
ATOM 833 C C . LEU A 1 107 ? 30.410 1.138 -8.167 1.00 91.69 107 LEU A C 1
ATOM 835 O O . LEU A 1 107 ? 31.138 1.155 -9.168 1.00 91.69 107 LEU A O 1
ATOM 839 N N . PRO A 1 108 ? 30.447 2.117 -7.242 1.00 93.19 108 PRO A N 1
ATOM 840 C CA . PRO A 1 108 ? 31.473 3.153 -7.256 1.00 93.19 108 PRO A CA 1
ATOM 841 C C . PRO A 1 108 ? 32.846 2.554 -6.930 1.00 93.19 108 PRO A C 1
ATOM 843 O O . PRO A 1 108 ? 32.948 1.541 -6.234 1.00 93.19 108 PRO A O 1
ATOM 846 N N . THR A 1 109 ? 33.911 3.198 -7.401 1.00 92.25 109 THR A N 1
ATOM 847 C CA . THR A 1 109 ? 35.245 3.012 -6.809 1.00 92.25 109 THR A CA 1
ATOM 848 C C . THR A 1 109 ? 35.323 3.704 -5.441 1.00 92.25 109 THR A C 1
ATOM 850 O O . THR A 1 109 ? 34.458 4.510 -5.093 1.00 92.25 109 THR A O 1
ATOM 853 N N . ALA A 1 110 ? 36.371 3.431 -4.659 1.00 90.81 110 ALA A N 1
ATOM 854 C CA . ALA A 1 110 ? 36.565 4.084 -3.360 1.00 90.81 110 ALA A CA 1
ATOM 855 C C . ALA A 1 110 ? 36.631 5.623 -3.474 1.00 90.81 110 ALA A C 1
ATOM 857 O O . ALA A 1 110 ? 35.955 6.321 -2.723 1.00 90.81 110 ALA A O 1
ATOM 858 N N . GLU A 1 111 ? 37.371 6.147 -4.458 1.00 92.81 111 GLU A N 1
ATOM 859 C CA . GLU A 1 111 ? 37.493 7.592 -4.715 1.00 92.81 111 GLU A CA 1
ATOM 860 C C . GLU A 1 111 ? 36.156 8.212 -5.154 1.00 92.81 111 GLU A C 1
ATOM 862 O O . GLU A 1 111 ? 35.738 9.268 -4.671 1.00 92.81 111 GLU A O 1
ATOM 867 N N . GLU A 1 112 ? 35.445 7.535 -6.059 1.00 94.19 112 GLU A N 1
ATOM 868 C CA . GLU A 1 112 ? 34.125 7.963 -6.516 1.00 94.19 112 GLU A CA 1
ATOM 869 C C . GLU A 1 112 ? 33.119 8.033 -5.365 1.00 94.19 112 GLU A C 1
ATOM 871 O O . GLU A 1 112 ? 32.333 8.982 -5.281 1.00 94.19 112 GLU A O 1
ATOM 876 N N . GLN A 1 113 ? 33.160 7.043 -4.472 1.00 92.25 113 GLN A N 1
ATOM 877 C CA . GLN A 1 113 ? 32.316 6.977 -3.288 1.00 92.25 113 GLN A CA 1
ATOM 878 C C . GLN A 1 113 ? 32.646 8.099 -2.302 1.00 92.25 113 GLN A C 1
ATOM 880 O O . GLN A 1 113 ? 31.732 8.782 -1.842 1.00 92.25 113 GLN A O 1
ATOM 885 N N . GLU A 1 114 ? 33.926 8.319 -1.991 1.00 91.81 114 GLU A N 1
ATOM 886 C CA . GLU A 1 114 ? 34.359 9.394 -1.092 1.00 91.81 114 GLU A CA 1
ATOM 887 C C . GLU A 1 114 ? 33.835 10.749 -1.580 1.00 91.81 114 GLU A C 1
ATOM 889 O O . GLU A 1 114 ? 33.176 11.482 -0.837 1.00 91.81 114 GLU A O 1
ATOM 894 N N . LYS A 1 115 ? 34.012 11.036 -2.872 1.00 93.62 115 LYS A N 1
ATOM 895 C CA . LYS A 1 115 ? 33.534 12.272 -3.496 1.00 93.62 115 LYS A CA 1
ATOM 896 C C . LYS A 1 115 ? 32.008 12.393 -3.492 1.00 93.62 115 LYS A C 1
ATOM 898 O O . LYS A 1 115 ? 31.482 13.481 -3.240 1.00 93.62 115 LYS A O 1
ATOM 903 N N . ALA A 1 116 ? 31.293 11.308 -3.796 1.00 92.31 116 ALA A N 1
ATOM 904 C CA . ALA A 1 116 ? 29.831 11.294 -3.838 1.00 92.31 116 ALA A CA 1
ATOM 905 C C . ALA A 1 116 ? 29.207 11.474 -2.444 1.00 92.31 116 ALA A C 1
ATOM 907 O O . ALA A 1 116 ? 28.171 12.127 -2.307 1.00 92.31 116 ALA A O 1
ATOM 908 N N . GLU A 1 117 ? 29.847 10.931 -1.409 1.00 93.00 117 GLU A N 1
ATOM 909 C CA . GLU A 1 117 ? 29.300 10.864 -0.052 1.00 93.00 117 GLU A CA 1
ATOM 910 C C . GLU A 1 117 ? 29.890 11.899 0.913 1.00 93.00 117 GLU A C 1
ATOM 912 O O . GLU A 1 117 ? 29.442 11.972 2.057 1.00 93.00 117 GLU A O 1
ATOM 917 N N . GLN A 1 118 ? 30.812 12.757 0.457 1.00 90.75 118 GLN A N 1
ATOM 918 C CA . GLN A 1 118 ? 31.528 13.752 1.276 1.00 90.75 118 GLN A CA 1
ATOM 919 C C . GLN A 1 118 ? 30.621 14.654 2.143 1.00 90.75 118 GLN A C 1
ATOM 921 O O . GLN A 1 118 ? 31.062 15.198 3.150 1.00 90.75 118 GLN A O 1
ATOM 926 N N . ARG A 1 119 ? 29.347 14.839 1.759 1.00 87.81 119 ARG A N 1
ATOM 927 C CA . ARG A 1 119 ? 28.369 15.687 2.474 1.00 87.81 119 ARG A CA 1
ATOM 928 C C . ARG A 1 119 ? 27.387 14.914 3.356 1.00 87.81 119 ARG A C 1
ATOM 930 O O . ARG A 1 119 ? 26.560 15.541 4.008 1.00 87.81 119 ARG A O 1
ATOM 937 N N . LEU A 1 120 ? 27.432 13.583 3.355 1.00 85.00 120 LEU A N 1
ATOM 938 C CA . LEU A 1 120 ? 26.433 12.734 4.017 1.00 85.00 120 LEU A CA 1
ATOM 939 C C . LEU A 1 120 ? 26.808 12.360 5.459 1.00 85.00 120 LEU A C 1
ATOM 941 O O . LEU A 1 120 ? 26.110 11.571 6.088 1.00 85.00 120 LEU A O 1
ATOM 945 N N . GLY A 1 121 ? 27.911 12.900 5.986 1.00 85.44 121 GLY A N 1
ATOM 946 C CA . GLY A 1 121 ? 28.445 12.517 7.292 1.00 85.44 121 GLY A CA 1
ATOM 947 C C . GLY A 1 121 ? 28.944 11.062 7.333 1.00 85.44 121 GLY A C 1
ATOM 948 O O . GLY A 1 121 ? 28.971 10.382 6.297 1.00 85.44 121 GLY A O 1
ATOM 949 N N . PRO A 1 122 ? 29.351 10.567 8.517 1.00 87.38 122 PRO A N 1
ATOM 950 C CA . PRO A 1 122 ? 29.850 9.204 8.682 1.00 87.38 122 PRO A CA 1
ATOM 951 C C . PRO A 1 122 ? 28.813 8.135 8.280 1.00 87.38 122 PRO A C 1
ATOM 953 O O . PRO A 1 122 ? 27.628 8.298 8.591 1.00 87.38 122 PRO A O 1
ATOM 956 N N . PRO A 1 123 ? 29.217 7.028 7.631 1.00 86.25 123 PRO A N 1
ATOM 957 C CA . PRO A 1 123 ? 28.342 5.873 7.420 1.00 86.25 123 PRO A CA 1
ATOM 958 C C . PRO A 1 123 ? 27.744 5.357 8.736 1.00 86.25 123 PRO A C 1
ATOM 960 O O . PRO A 1 123 ? 28.396 5.409 9.778 1.00 86.25 123 PRO A O 1
ATOM 963 N N . GLY A 1 124 ? 26.493 4.893 8.712 1.00 83.25 124 GLY A N 1
ATOM 964 C CA . GLY A 1 124 ? 25.784 4.425 9.908 1.00 83.25 124 GLY A CA 1
ATOM 965 C C . GLY A 1 124 ? 25.361 5.530 10.883 1.00 83.25 124 GLY A C 1
ATOM 966 O O . GLY A 1 124 ? 24.705 5.232 11.879 1.00 83.25 124 GLY A O 1
ATOM 967 N N . SER A 1 125 ? 25.689 6.803 10.619 1.00 81.56 125 SER A N 1
ATOM 968 C CA . SER A 1 125 ? 25.145 7.913 11.403 1.00 81.56 125 SER A CA 1
ATOM 969 C C . SER A 1 125 ? 23.681 8.158 11.024 1.00 81.56 125 SER A C 1
ATOM 971 O O . SER A 1 125 ? 23.332 8.353 9.857 1.00 81.56 125 SER A O 1
ATOM 973 N N . PHE A 1 126 ? 22.797 8.109 12.020 1.00 75.50 126 PHE A N 1
ATOM 974 C CA . PHE A 1 126 ? 21.359 8.264 11.826 1.00 75.50 126 PHE A CA 1
ATOM 975 C C . PHE A 1 126 ? 20.878 9.562 12.467 1.00 75.50 126 PHE A C 1
ATOM 977 O O . PHE A 1 126 ? 21.002 9.756 13.675 1.00 75.50 126 PHE A O 1
ATOM 984 N N . VAL A 1 127 ? 20.323 10.455 11.647 1.00 71.69 127 VAL A N 1
ATOM 985 C CA . VAL A 1 127 ? 19.736 11.713 12.115 1.00 71.69 127 VAL A CA 1
ATOM 986 C C . VAL A 1 127 ? 18.276 11.462 12.455 1.00 71.69 127 VAL A C 1
ATOM 988 O O . VAL A 1 127 ? 17.504 11.028 11.598 1.00 71.69 127 VAL A O 1
ATOM 991 N N . GLN A 1 128 ? 17.901 11.734 13.705 1.00 66.56 128 GLN A N 1
ATOM 992 C CA . GLN A 1 128 ? 16.510 11.637 14.126 1.00 66.56 128 GLN A CA 1
ATOM 993 C C . GLN A 1 128 ? 15.656 12.621 13.327 1.00 66.56 128 GLN A C 1
ATOM 995 O O . GLN A 1 128 ? 16.063 13.753 13.050 1.00 66.56 128 GLN A O 1
ATOM 1000 N N . LEU A 1 129 ? 14.471 12.177 12.927 1.00 65.94 129 LEU A N 1
ATOM 1001 C CA . LEU A 1 129 ? 13.583 13.016 12.142 1.00 65.94 129 LEU A CA 1
ATOM 1002 C C . LEU A 1 129 ? 13.013 14.150 12.993 1.00 65.94 129 LEU A C 1
ATOM 1004 O O . LEU A 1 129 ? 12.831 14.021 14.204 1.00 65.94 129 LEU A O 1
ATOM 1008 N N . ALA A 1 130 ? 12.660 15.256 12.339 1.00 66.00 130 ALA A N 1
ATOM 1009 C CA . ALA A 1 130 ? 11.870 16.293 12.988 1.00 66.00 130 ALA A CA 1
ATOM 1010 C C . ALA A 1 130 ? 10.497 15.740 13.426 1.00 66.00 130 ALA A C 1
ATOM 1012 O O . ALA A 1 130 ? 10.029 14.712 12.929 1.00 66.00 130 ALA A O 1
ATOM 1013 N N . GLU A 1 131 ? 9.828 16.444 14.345 1.00 62.31 131 GLU A N 1
ATOM 1014 C CA . GLU A 1 131 ? 8.620 15.955 15.031 1.00 62.31 131 GLU A CA 1
ATOM 1015 C C . GLU A 1 131 ? 7.513 15.432 14.104 1.00 62.31 131 GLU A C 1
ATOM 1017 O O . GLU A 1 131 ? 6.773 14.523 14.480 1.00 62.31 131 GLU A O 1
ATOM 1022 N N . TRP A 1 132 ? 7.416 15.962 12.881 1.00 59.91 132 TRP A N 1
ATOM 1023 C CA . TRP A 1 132 ? 6.432 15.543 11.883 1.00 59.91 132 TRP A CA 1
ATOM 1024 C C . TRP A 1 132 ? 6.535 14.062 11.489 1.00 59.91 132 TRP A C 1
ATOM 1026 O O . TRP A 1 132 ? 5.557 13.512 10.985 1.00 59.91 132 TRP A O 1
ATOM 1036 N N . SER A 1 133 ? 7.679 13.410 11.725 1.00 59.38 133 SER A N 1
ATOM 1037 C CA . SER A 1 133 ? 7.892 11.997 11.404 1.00 59.38 133 SER A CA 1
ATOM 1038 C C . SER A 1 133 ? 7.774 11.052 12.608 1.00 59.38 133 SER A C 1
ATOM 1040 O O . SER A 1 133 ? 7.988 9.842 12.455 1.00 59.38 133 SER A O 1
ATOM 1042 N N . ARG A 1 134 ? 7.411 11.553 13.799 1.00 62.62 134 ARG A N 1
ATOM 1043 C CA . ARG A 1 134 ? 7.207 10.712 14.993 1.00 62.62 134 ARG A CA 1
ATOM 1044 C C . ARG A 1 134 ? 6.222 9.565 14.707 1.00 62.62 134 ARG A C 1
ATOM 1046 O O . ARG A 1 134 ? 5.117 9.769 14.196 1.00 62.62 134 ARG A O 1
ATOM 1053 N N . GLY A 1 135 ? 6.626 8.345 15.059 1.00 61.88 135 GLY A N 1
ATOM 1054 C CA . GLY A 1 135 ? 5.875 7.104 14.816 1.00 61.88 135 GLY A CA 1
ATOM 1055 C C . GLY A 1 135 ? 6.257 6.347 13.537 1.00 61.88 135 GLY A C 1
ATOM 1056 O O . GLY A 1 135 ? 5.842 5.206 13.378 1.00 61.88 135 GLY A O 1
ATOM 1057 N N . HIS A 1 136 ? 7.084 6.921 12.649 1.00 67.12 136 HIS A N 1
ATOM 1058 C CA . HIS A 1 136 ? 7.727 6.142 11.573 1.00 67.12 136 HIS A CA 1
ATOM 1059 C C . HIS A 1 136 ? 8.897 5.299 12.102 1.00 67.12 136 HIS A C 1
ATOM 1061 O O . HIS A 1 136 ? 9.310 4.327 11.481 1.00 67.12 136 HIS A O 1
ATOM 1067 N N . GLU A 1 137 ? 9.440 5.682 13.259 1.00 71.31 137 GLU A N 1
ATOM 1068 C CA . GLU A 1 137 ? 10.644 5.092 13.848 1.00 71.31 137 GLU A CA 1
ATOM 1069 C C . GLU A 1 137 ? 10.385 3.744 14.533 1.00 71.31 137 GLU A C 1
ATOM 1071 O O . GLU A 1 137 ? 11.308 2.952 14.685 1.00 71.31 137 GLU A O 1
ATOM 1076 N N . GLU A 1 138 ? 9.133 3.450 14.895 1.00 79.81 138 GLU A N 1
ATOM 1077 C CA . GLU A 1 138 ? 8.742 2.229 15.621 1.00 79.81 138 GLU A CA 1
ATOM 1078 C C . GLU A 1 138 ? 9.075 0.952 14.845 1.00 79.81 138 GLU A C 1
ATOM 1080 O O . GLU A 1 138 ? 9.477 -0.063 15.419 1.00 79.81 138 GLU A O 1
ATOM 1085 N N . LEU A 1 139 ? 8.943 1.019 13.520 1.00 87.94 139 LEU A N 1
ATOM 1086 C CA . LEU A 1 139 ? 9.283 -0.081 12.631 1.00 87.94 139 LEU A CA 1
ATOM 1087 C C . LEU A 1 139 ? 10.755 -0.091 12.226 1.00 87.94 139 LEU A C 1
ATOM 1089 O O . LEU A 1 139 ? 11.173 -1.013 11.537 1.00 87.94 139 LEU A O 1
ATOM 1093 N N . LEU A 1 140 ? 11.569 0.884 12.621 1.00 90.38 140 LEU A N 1
ATOM 1094 C CA . LEU A 1 140 ? 12.954 0.936 12.164 1.00 90.38 140 LEU A CA 1
ATOM 1095 C C . LEU A 1 140 ? 13.834 0.031 13.019 1.00 90.38 140 LEU A C 1
ATOM 1097 O O . LEU A 1 140 ? 13.810 0.057 14.250 1.00 90.38 140 LEU A O 1
ATOM 1101 N N . SER A 1 141 ? 14.621 -0.800 12.346 1.00 90.31 141 SER A N 1
ATOM 1102 C CA . SER A 1 141 ? 15.675 -1.567 12.990 1.00 90.31 141 SER A CA 1
ATOM 1103 C C . SER A 1 141 ? 16.873 -0.674 13.295 1.00 90.31 141 SER A C 1
ATOM 1105 O O . SER A 1 141 ? 17.242 0.192 12.498 1.00 90.31 141 SER A O 1
ATOM 1107 N N . THR A 1 142 ? 17.494 -0.915 14.445 1.00 86.75 142 THR A N 1
ATOM 1108 C CA . THR A 1 142 ? 18.813 -0.380 14.798 1.00 86.75 142 THR A CA 1
ATOM 1109 C C . THR A 1 142 ? 19.944 -1.294 14.333 1.00 86.75 142 THR A C 1
ATOM 1111 O O . THR A 1 142 ? 21.100 -0.887 14.350 1.00 86.75 142 THR A O 1
ATOM 1114 N N . GLU A 1 143 ? 19.626 -2.526 13.934 1.00 91.69 143 GLU A N 1
ATOM 1115 C CA . GLU A 1 143 ? 20.605 -3.488 13.438 1.00 91.69 143 GLU A CA 1
ATOM 1116 C C . GLU A 1 143 ? 20.986 -3.179 11.980 1.00 91.69 143 GLU A C 1
ATOM 1118 O O . GLU A 1 143 ? 20.102 -2.843 11.178 1.00 91.69 143 GLU A O 1
ATOM 1123 N N . PRO A 1 144 ? 22.274 -3.312 11.611 1.00 93.56 144 PRO A N 1
ATOM 1124 C CA . PRO A 1 144 ? 22.704 -3.218 10.221 1.00 93.56 144 PRO A CA 1
ATOM 1125 C C . PRO A 1 144 ? 22.002 -4.256 9.339 1.00 93.56 144 PRO A C 1
ATOM 1127 O O . PRO A 1 144 ? 21.771 -5.386 9.764 1.00 93.56 144 PRO A O 1
ATOM 1130 N N . ILE A 1 145 ? 21.701 -3.898 8.088 1.00 97.00 145 ILE A N 1
ATOM 1131 C CA . ILE A 1 145 ? 21.161 -4.860 7.119 1.00 97.00 145 ILE A CA 1
ATOM 1132 C C . ILE A 1 145 ? 22.293 -5.811 6.699 1.00 97.00 145 ILE A C 1
ATOM 1134 O O . ILE A 1 145 ? 23.293 -5.333 6.156 1.00 97.00 145 ILE A O 1
ATOM 1138 N N . PRO A 1 146 ? 22.162 -7.133 6.915 1.00 97.12 146 PRO A N 1
ATOM 1139 C CA . PRO A 1 146 ? 23.187 -8.085 6.511 1.00 97.12 146 PRO A CA 1
ATOM 1140 C C . PRO A 1 146 ? 23.149 -8.345 5.001 1.00 97.12 146 PRO A C 1
ATOM 1142 O O . PRO A 1 146 ? 22.095 -8.268 4.359 1.00 97.12 146 PRO A O 1
ATOM 1145 N N . ALA A 1 147 ? 24.292 -8.737 4.437 1.00 97.88 147 ALA A N 1
ATOM 1146 C CA . ALA A 1 147 ? 24.319 -9.363 3.122 1.00 97.88 147 ALA A CA 1
ATOM 1147 C C . ALA A 1 147 ? 23.634 -10.735 3.211 1.00 97.88 147 ALA A C 1
ATOM 1149 O O . ALA A 1 147 ? 24.020 -11.598 3.995 1.00 97.88 147 ALA A O 1
ATOM 1150 N N . THR A 1 148 ? 22.582 -10.918 2.423 1.00 97.44 148 THR A N 1
ATOM 1151 C CA . THR A 1 148 ? 21.751 -12.135 2.403 1.00 97.44 148 THR A CA 1
ATOM 1152 C C . THR A 1 148 ? 21.766 -12.825 1.045 1.00 97.44 148 THR A C 1
ATOM 1154 O O . THR A 1 148 ? 21.225 -13.917 0.900 1.00 97.44 148 THR A O 1
ATOM 1157 N N . HIS A 1 149 ? 22.381 -12.191 0.048 1.00 98.00 149 HIS A N 1
ATOM 1158 C CA . HIS A 1 149 ? 22.423 -12.634 -1.333 1.00 98.00 149 HIS A CA 1
ATOM 1159 C C . HIS A 1 149 ? 23.868 -12.608 -1.850 1.00 98.00 149 HIS A C 1
ATOM 1161 O O . HIS A 1 149 ? 24.667 -11.775 -1.406 1.00 98.00 149 HIS A O 1
ATOM 1167 N N . PRO A 1 150 ? 24.217 -13.500 -2.794 1.00 96.94 150 PRO A N 1
ATOM 1168 C CA . PRO A 1 150 ? 25.502 -13.434 -3.475 1.00 96.94 150 PRO A CA 1
ATOM 1169 C C . PRO A 1 150 ? 25.597 -12.169 -4.336 1.00 96.94 150 PRO A C 1
ATOM 1171 O O . PRO A 1 150 ? 24.591 -11.536 -4.663 1.00 96.94 150 PRO A O 1
ATOM 1174 N N . PHE A 1 151 ? 26.816 -11.836 -4.755 1.00 96.75 151 PHE A N 1
ATOM 1175 C CA . PHE A 1 151 ? 27.048 -10.761 -5.713 1.00 96.75 151 PHE A CA 1
ATOM 1176 C C . PHE A 1 151 ? 26.246 -10.992 -7.018 1.00 96.75 151 PHE A C 1
ATOM 1178 O O . PHE A 1 151 ? 26.335 -12.083 -7.594 1.00 96.75 151 PHE A O 1
ATOM 1185 N N . PRO A 1 152 ? 25.479 -10.002 -7.516 1.00 95.75 152 PRO A N 1
ATOM 1186 C CA . PRO A 1 152 ? 24.604 -10.174 -8.676 1.00 95.75 152 PRO A CA 1
ATOM 1187 C C . PRO A 1 152 ? 25.381 -10.056 -10.001 1.00 95.75 152 PRO A C 1
ATOM 1189 O O . PRO A 1 152 ? 25.384 -9.022 -10.676 1.00 95.75 152 PRO A O 1
ATOM 1192 N N . THR A 1 153 ? 26.044 -11.151 -10.387 1.00 95.12 153 THR A N 1
ATOM 1193 C CA . THR A 1 153 ? 26.856 -11.282 -11.620 1.00 95.12 153 THR A CA 1
ATOM 1194 C C . THR A 1 153 ? 26.051 -11.194 -12.923 1.00 95.12 153 THR A C 1
ATOM 1196 O O . THR A 1 153 ? 26.615 -11.042 -14.013 1.00 95.12 153 THR A O 1
ATOM 1199 N N . ASP A 1 154 ? 24.723 -11.284 -12.830 1.00 93.50 154 ASP A N 1
ATOM 1200 C CA . ASP A 1 154 ? 23.790 -11.054 -13.931 1.00 93.50 154 ASP A CA 1
ATOM 1201 C C . ASP A 1 154 ? 23.625 -9.561 -14.260 1.00 93.50 154 ASP A C 1
ATOM 1203 O O . ASP A 1 154 ? 23.198 -9.225 -15.361 1.00 93.50 154 ASP A O 1
ATOM 1207 N N . ILE A 1 155 ? 24.013 -8.665 -13.345 1.00 91.88 155 ILE A N 1
ATOM 1208 C CA . ILE A 1 155 ? 23.919 -7.209 -13.524 1.00 91.88 155 ILE A CA 1
ATOM 1209 C C . ILE A 1 155 ? 25.296 -6.566 -13.625 1.00 91.88 155 ILE A C 1
ATOM 1211 O O . ILE A 1 155 ? 25.488 -5.679 -14.462 1.00 91.88 155 ILE A O 1
ATOM 1215 N N . PHE A 1 156 ? 26.235 -6.980 -12.774 1.00 91.69 156 PHE A N 1
ATOM 1216 C CA . PHE A 1 156 ? 27.534 -6.330 -12.631 1.00 91.69 156 PHE A CA 1
ATOM 1217 C C . PHE A 1 156 ? 28.695 -7.269 -12.954 1.00 91.69 156 PHE A C 1
ATOM 1219 O O . PHE A 1 156 ? 28.615 -8.485 -12.784 1.00 91.69 156 PHE A O 1
ATOM 1226 N N . GLU A 1 157 ? 29.790 -6.666 -13.399 1.00 87.56 157 GLU A N 1
ATOM 1227 C CA . GLU A 1 157 ? 31.104 -7.285 -13.556 1.00 87.56 157 GLU A CA 1
ATOM 1228 C C . GLU A 1 157 ? 32.119 -6.309 -12.971 1.00 87.56 157 GLU A C 1
ATOM 1230 O O . GLU A 1 157 ? 32.291 -5.212 -13.500 1.00 87.56 157 GLU A O 1
ATOM 1235 N N . GLU A 1 158 ? 32.710 -6.663 -11.828 1.00 82.50 158 GLU A N 1
ATOM 1236 C CA . GLU A 1 158 ? 33.524 -5.744 -11.021 1.00 82.50 158 GLU A CA 1
ATOM 1237 C C . GLU A 1 158 ? 32.768 -4.432 -10.711 1.00 82.50 158 GLU A C 1
ATOM 1239 O O . GLU A 1 158 ? 31.720 -4.456 -10.064 1.00 82.50 158 GLU A O 1
ATOM 1244 N N . HIS A 1 159 ? 33.269 -3.289 -11.193 1.00 80.06 159 HIS A N 1
ATOM 1245 C CA . HIS A 1 159 ? 32.625 -1.975 -11.089 1.00 80.06 159 HIS A CA 1
ATOM 1246 C C . HIS A 1 159 ? 31.687 -1.659 -12.268 1.00 80.06 159 HIS A C 1
ATOM 1248 O O . HIS A 1 159 ? 30.966 -0.659 -12.247 1.00 80.06 159 HIS A O 1
ATOM 1254 N N . GLY A 1 160 ? 31.703 -2.483 -13.317 1.00 81.25 160 GLY A N 1
ATOM 1255 C CA . GLY A 1 160 ? 30.926 -2.313 -14.537 1.00 81.25 160 GLY A CA 1
ATOM 1256 C C . GLY A 1 160 ? 29.495 -2.832 -14.421 1.00 81.25 160 GLY A C 1
ATOM 1257 O O . GLY A 1 160 ? 29.177 -3.703 -13.613 1.00 81.25 160 GLY A O 1
ATOM 1258 N N . ARG A 1 161 ? 28.613 -2.305 -15.275 1.00 86.50 161 ARG A N 1
ATOM 1259 C CA . ARG A 1 161 ? 27.225 -2.758 -15.425 1.00 86.50 161 ARG A CA 1
ATOM 1260 C C . ARG A 1 161 ? 27.050 -3.422 -16.792 1.00 86.50 161 ARG A C 1
ATOM 1262 O O . ARG A 1 161 ? 27.306 -2.784 -17.809 1.00 86.50 161 ARG A O 1
ATOM 1269 N N . LYS A 1 162 ? 26.590 -4.675 -16.802 1.00 87.81 162 LYS A N 1
ATOM 1270 C CA . LYS A 1 162 ? 26.425 -5.527 -17.995 1.00 87.81 162 LYS A CA 1
ATOM 1271 C C . LYS A 1 162 ? 25.083 -5.335 -18.693 1.00 87.81 162 LYS A C 1
ATOM 1273 O O . LYS A 1 162 ? 24.984 -5.502 -19.903 1.00 87.81 162 LYS A O 1
ATOM 1278 N N . VAL A 1 163 ? 24.047 -5.011 -17.923 1.00 85.69 163 VAL A N 1
ATOM 1279 C CA . VAL A 1 163 ? 22.670 -4.887 -18.417 1.00 85.69 163 VAL A CA 1
ATOM 1280 C C . VAL A 1 163 ? 22.209 -3.441 -18.421 1.00 85.69 163 VAL A C 1
ATOM 1282 O O . VAL A 1 163 ? 22.602 -2.631 -17.576 1.00 85.69 163 VAL A O 1
ATOM 1285 N N . GLY A 1 164 ? 21.317 -3.110 -19.347 1.00 71.19 164 GLY A N 1
ATOM 1286 C CA . GLY A 1 164 ? 20.618 -1.837 -19.302 1.00 71.19 164 GLY A CA 1
ATOM 1287 C C . GLY A 1 164 ? 19.678 -1.762 -18.095 1.00 71.19 164 GLY A C 1
ATOM 1288 O O . GLY A 1 164 ? 19.404 -2.726 -17.390 1.00 71.19 164 GLY A O 1
ATOM 1289 N N . SER A 1 165 ? 19.144 -0.584 -17.837 1.00 62.97 165 SER A N 1
ATOM 1290 C CA . SER A 1 165 ? 17.723 -0.488 -17.498 1.00 62.97 165 SER A CA 1
ATOM 1291 C C . SER A 1 165 ? 17.201 0.556 -18.469 1.00 62.97 165 SER A C 1
ATOM 1293 O O . SER A 1 165 ? 17.902 1.552 -18.668 1.00 62.97 165 SER A O 1
ATOM 1295 N N . GLY A 1 166 ? 16.043 0.355 -19.108 1.00 51.72 166 GLY A N 1
ATOM 1296 C CA . GLY A 1 166 ? 15.524 1.239 -20.174 1.00 51.72 166 GLY A CA 1
ATOM 1297 C C . GLY A 1 166 ? 15.367 2.720 -19.783 1.00 51.72 166 GLY A C 1
ATOM 1298 O O . GLY A 1 166 ? 14.989 3.551 -20.598 1.00 51.72 166 GLY A O 1
ATOM 1299 N N . LEU A 1 167 ? 15.698 3.054 -18.539 1.00 52.62 167 LEU A N 1
ATOM 1300 C CA . LEU A 1 167 ? 15.565 4.338 -17.884 1.00 52.62 167 LEU A CA 1
ATOM 1301 C C . LEU A 1 167 ? 16.873 5.057 -17.571 1.00 52.62 167 LEU A C 1
ATOM 1303 O O . LEU A 1 167 ? 16.817 6.204 -17.122 1.00 52.62 167 LEU A O 1
ATOM 1307 N N . ARG A 1 168 ? 18.038 4.398 -17.663 1.00 64.88 168 ARG A N 1
ATOM 1308 C CA . ARG A 1 168 ? 19.220 4.892 -16.937 1.00 64.88 168 ARG A CA 1
ATOM 1309 C C . ARG A 1 168 ? 20.514 4.761 -17.707 1.00 64.88 168 ARG A C 1
ATOM 1311 O O . ARG A 1 168 ? 20.899 3.682 -18.144 1.00 64.88 168 ARG A O 1
ATOM 1318 N N . ASN A 1 169 ? 21.202 5.895 -17.797 1.00 67.56 169 ASN A N 1
ATOM 1319 C CA . ASN A 1 169 ? 22.534 6.003 -18.356 1.00 67.56 169 ASN A CA 1
ATOM 1320 C C . ASN A 1 169 ? 23.552 5.409 -17.363 1.00 67.56 169 ASN A C 1
ATOM 1322 O O . ASN A 1 169 ? 23.759 6.006 -16.305 1.00 67.56 169 ASN A O 1
ATOM 1326 N N . PRO A 1 170 ? 24.224 4.286 -17.681 1.00 66.44 170 PRO A N 1
ATOM 1327 C CA . PRO A 1 170 ? 25.224 3.687 -16.792 1.00 66.44 170 PRO A CA 1
ATOM 1328 C C . PRO A 1 170 ? 26.451 4.588 -16.572 1.00 66.44 170 PRO A C 1
ATOM 1330 O O . PRO A 1 170 ? 27.242 4.347 -15.665 1.00 66.44 170 PRO A O 1
ATOM 1333 N N . LYS A 1 171 ? 26.615 5.649 -17.378 1.00 75.31 171 LYS A N 1
ATOM 1334 C CA . LYS A 1 171 ? 27.654 6.670 -17.177 1.00 75.31 171 LYS A CA 1
ATOM 1335 C C . LYS A 1 171 ? 27.338 7.616 -16.015 1.00 75.31 171 LYS A C 1
ATOM 1337 O O . LYS A 1 171 ? 28.243 8.265 -15.500 1.00 75.31 171 LYS A O 1
ATOM 1342 N N . THR A 1 172 ? 26.077 7.715 -15.599 1.00 85.88 172 THR A N 1
ATOM 1343 C CA . THR A 1 172 ? 25.672 8.527 -14.449 1.00 85.88 172 THR A CA 1
ATOM 1344 C C . THR A 1 172 ? 25.866 7.710 -13.179 1.00 85.88 172 THR A C 1
ATOM 1346 O O . THR A 1 172 ? 25.036 6.857 -12.872 1.00 85.88 172 THR A O 1
ATOM 1349 N N . LEU A 1 173 ? 26.961 7.953 -12.452 1.00 89.75 173 LEU A N 1
ATOM 1350 C CA . LEU A 1 173 ? 27.303 7.196 -11.246 1.00 89.75 173 LEU A CA 1
ATOM 1351 C C . LEU A 1 173 ? 26.195 7.271 -10.182 1.00 89.75 173 LEU A C 1
ATOM 1353 O O . LEU A 1 173 ? 25.565 6.259 -9.884 1.00 89.75 173 LEU A O 1
ATOM 1357 N N . VAL A 1 174 ? 25.950 8.466 -9.635 1.00 91.69 174 VAL A N 1
ATOM 1358 C CA . VAL A 1 174 ? 24.855 8.726 -8.691 1.00 91.69 174 VAL A CA 1
ATOM 1359 C C . VAL A 1 174 ? 23.625 9.093 -9.505 1.00 91.69 174 VAL A C 1
ATOM 1361 O O . VAL A 1 174 ? 23.582 10.150 -10.128 1.00 91.69 174 VAL A O 1
ATOM 1364 N N . TRP A 1 175 ? 22.632 8.210 -9.522 1.00 86.50 175 TRP A N 1
ATOM 1365 C CA . TRP A 1 175 ? 21.381 8.441 -10.236 1.00 86.50 175 TRP A CA 1
ATOM 1366 C C . TRP A 1 175 ? 20.477 9.438 -9.507 1.00 86.50 175 TRP A C 1
ATOM 1368 O O . TRP A 1 175 ? 19.774 10.208 -10.156 1.00 86.50 175 TRP A O 1
ATOM 1378 N N . ARG A 1 176 ? 20.474 9.400 -8.170 1.00 88.69 176 ARG A N 1
ATOM 1379 C CA . ARG A 1 176 ? 19.833 10.393 -7.296 1.00 88.69 176 ARG A CA 1
ATOM 1380 C C . ARG A 1 176 ? 20.293 10.230 -5.856 1.00 88.69 176 ARG A C 1
ATOM 1382 O O . ARG A 1 176 ? 20.835 9.189 -5.489 1.00 88.69 176 ARG A O 1
ATOM 1389 N N . THR A 1 177 ? 19.958 11.212 -5.031 1.00 90.88 177 THR A N 1
ATOM 1390 C CA . THR A 1 177 ? 20.013 11.094 -3.573 1.00 90.88 177 THR A CA 1
ATOM 1391 C C . THR A 1 177 ? 18.599 10.940 -3.032 1.00 90.88 177 THR A C 1
ATOM 1393 O O . THR A 1 177 ? 17.728 11.761 -3.300 1.00 90.88 177 THR A O 1
ATOM 1396 N N . ILE A 1 178 ? 18.367 9.868 -2.284 1.00 91.81 178 ILE A N 1
ATOM 1397 C CA . ILE A 1 178 ? 17.113 9.584 -1.598 1.00 91.81 178 ILE A CA 1
ATOM 1398 C C . ILE A 1 178 ? 17.022 10.516 -0.382 1.00 91.81 178 ILE A C 1
ATOM 1400 O O . ILE A 1 178 ? 17.917 10.455 0.465 1.00 91.81 178 ILE A O 1
ATOM 1404 N N . PRO A 1 179 ? 15.990 11.374 -0.273 1.00 89.12 179 PRO A N 1
ATOM 1405 C CA . PRO A 1 179 ? 15.854 12.290 0.856 1.00 89.12 179 PRO A CA 1
ATOM 1406 C C . PRO A 1 179 ? 15.716 11.564 2.199 1.00 89.12 179 PRO A C 1
ATOM 1408 O O . PRO A 1 179 ? 15.116 10.491 2.276 1.00 89.12 179 PRO A O 1
ATOM 1411 N N . ASN A 1 180 ? 16.197 12.187 3.278 1.00 87.31 180 ASN A N 1
ATOM 1412 C CA . ASN A 1 180 ? 15.904 11.722 4.635 1.00 87.31 180 ASN A CA 1
ATOM 1413 C C . ASN A 1 180 ? 14.378 11.695 4.865 1.00 87.31 180 ASN A C 1
ATOM 1415 O O . ASN A 1 180 ? 13.691 12.646 4.496 1.00 87.31 180 ASN A O 1
ATOM 1419 N N . GLY A 1 181 ? 13.839 10.619 5.441 1.00 85.50 181 GLY A N 1
ATOM 1420 C CA . GLY A 1 181 ? 12.389 10.424 5.584 1.00 85.50 181 GLY A CA 1
ATOM 1421 C C . GLY A 1 181 ? 11.757 9.568 4.490 1.00 85.50 181 GLY A C 1
ATOM 1422 O O . GLY A 1 181 ? 10.617 9.140 4.645 1.00 85.50 181 GLY A O 1
ATOM 1423 N N . SER A 1 182 ? 12.477 9.306 3.396 1.00 91.06 182 SER A N 1
ATOM 1424 C CA . SER A 1 182 ? 11.983 8.507 2.270 1.00 91.06 182 SER A CA 1
ATOM 1425 C C . SER A 1 182 ? 12.103 7.004 2.512 1.00 91.06 182 SER A C 1
ATOM 1427 O O . SER A 1 182 ? 12.854 6.549 3.377 1.00 91.06 182 SER A O 1
ATOM 1429 N N . MET A 1 183 ? 11.378 6.227 1.708 1.00 92.88 183 MET A N 1
ATOM 1430 C CA . MET A 1 183 ? 11.264 4.783 1.866 1.00 92.88 183 MET A CA 1
ATOM 1431 C C . MET A 1 183 ? 11.725 4.046 0.607 1.00 92.88 183 MET A C 1
ATOM 1433 O O . MET A 1 183 ? 11.301 4.338 -0.516 1.00 92.88 183 MET A O 1
ATOM 1437 N N . LEU A 1 184 ? 12.593 3.064 0.809 1.00 95.38 184 LEU A N 1
ATOM 1438 C CA . LEU A 1 184 ? 13.281 2.311 -0.225 1.00 95.38 184 LEU A CA 1
ATOM 1439 C C . LEU A 1 184 ? 12.852 0.844 -0.204 1.00 95.38 184 LEU A C 1
ATOM 1441 O O . LEU A 1 184 ? 13.035 0.168 0.801 1.00 95.38 184 LEU A O 1
ATOM 1445 N N . ALA A 1 185 ? 12.370 0.332 -1.327 1.00 96.44 185 ALA A N 1
ATOM 1446 C CA . ALA A 1 185 ? 12.213 -1.086 -1.578 1.00 96.44 185 ALA A CA 1
ATOM 1447 C C . ALA A 1 185 ? 13.503 -1.662 -2.167 1.00 96.44 185 ALA A C 1
ATOM 1449 O O . ALA A 1 185 ? 14.115 -1.069 -3.061 1.00 96.44 185 ALA A O 1
ATOM 1450 N N . TYR A 1 186 ? 13.901 -2.836 -1.690 1.00 97.62 186 TYR A N 1
ATOM 1451 C CA . TYR A 1 186 ? 15.036 -3.576 -2.226 1.00 97.62 186 TYR A CA 1
ATOM 1452 C C . TYR A 1 186 ? 14.715 -5.069 -2.325 1.00 97.62 186 TYR A C 1
ATOM 1454 O O . TYR A 1 186 ? 14.042 -5.647 -1.469 1.00 97.62 186 TYR A O 1
ATOM 1462 N N . ALA A 1 187 ? 15.177 -5.675 -3.415 1.00 96.75 187 ALA A N 1
ATOM 1463 C CA . ALA A 1 187 ? 14.958 -7.080 -3.730 1.00 96.75 187 ALA A CA 1
ATOM 1464 C C . ALA A 1 187 ? 16.057 -7.972 -3.140 1.00 96.75 187 ALA A C 1
ATOM 1466 O O . ALA A 1 187 ? 15.765 -9.057 -2.650 1.00 96.75 187 ALA A O 1
ATOM 1467 N N . GLU A 1 188 ? 17.308 -7.509 -3.161 1.00 97.81 188 GLU A N 1
ATOM 1468 C CA . GLU A 1 188 ? 18.471 -8.284 -2.719 1.00 97.81 188 GLU A CA 1
ATOM 1469 C C . GLU A 1 188 ? 19.406 -7.396 -1.882 1.00 97.81 188 GLU A C 1
ATOM 1471 O O . GLU A 1 188 ? 19.432 -6.174 -2.048 1.00 97.81 188 GLU A O 1
ATOM 1476 N N . ALA A 1 189 ? 20.187 -8.007 -0.991 1.00 98.50 189 ALA A N 1
ATOM 1477 C CA . ALA A 1 189 ? 21.253 -7.343 -0.240 1.00 98.50 189 ALA A CA 1
ATOM 1478 C C . ALA A 1 189 ? 22.535 -8.173 -0.346 1.00 98.50 189 ALA A C 1
ATOM 1480 O O . ALA A 1 189 ? 22.524 -9.346 0.027 1.00 98.50 189 ALA A O 1
ATOM 1481 N N . PHE A 1 190 ? 23.618 -7.586 -0.852 1.00 98.19 190 PHE A N 1
ATOM 1482 C CA . PHE A 1 190 ? 24.857 -8.294 -1.187 1.00 98.19 190 PHE A CA 1
ATOM 1483 C C . PHE A 1 190 ? 26.092 -7.516 -0.725 1.00 98.19 190 PHE A C 1
ATOM 1485 O O . PHE A 1 190 ? 26.032 -6.305 -0.526 1.00 98.19 190 PHE A O 1
ATOM 1492 N N . GLU A 1 191 ? 27.218 -8.205 -0.565 1.00 97.25 191 GLU A N 1
ATOM 1493 C CA . GLU A 1 191 ? 28.491 -7.583 -0.197 1.00 97.25 191 GLU A CA 1
ATOM 1494 C C . GLU A 1 191 ? 29.360 -7.322 -1.434 1.00 97.25 191 GLU A C 1
ATOM 1496 O O . GLU A 1 191 ? 29.481 -8.176 -2.315 1.00 97.25 191 GLU A O 1
ATOM 1501 N N . ALA A 1 192 ? 29.966 -6.135 -1.502 1.00 95.19 192 ALA A N 1
ATOM 1502 C CA . ALA A 1 192 ? 30.979 -5.788 -2.493 1.00 95.19 192 ALA A CA 1
ATOM 1503 C C . ALA A 1 192 ? 31.890 -4.677 -1.959 1.00 95.19 192 ALA A C 1
ATOM 1505 O O . ALA A 1 192 ? 31.409 -3.680 -1.415 1.00 95.19 192 ALA A O 1
ATOM 1506 N N . GLY A 1 193 ? 33.206 -4.838 -2.130 1.00 90.50 193 GLY A N 1
ATOM 1507 C CA . GLY A 1 193 ? 34.188 -3.837 -1.697 1.00 90.50 193 GLY A CA 1
ATOM 1508 C C . GLY A 1 193 ? 34.164 -3.565 -0.187 1.00 90.50 193 GLY A C 1
ATOM 1509 O O . GLY A 1 193 ? 34.347 -2.424 0.222 1.00 90.50 193 GLY A O 1
ATOM 1510 N N . GLY A 1 194 ? 33.874 -4.585 0.632 1.00 92.12 194 GLY A N 1
ATOM 1511 C CA . GLY A 1 194 ? 33.786 -4.460 2.094 1.00 92.12 194 GLY A CA 1
ATOM 1512 C C . GLY A 1 194 ? 32.551 -3.705 2.602 1.00 92.12 194 GLY A C 1
ATOM 1513 O O . GLY A 1 194 ? 32.523 -3.288 3.758 1.00 92.12 194 GLY A O 1
ATOM 1514 N N . ARG A 1 195 ? 31.534 -3.501 1.752 1.00 94.75 195 ARG A N 1
ATOM 1515 C CA . ARG A 1 195 ? 30.284 -2.810 2.093 1.00 94.75 195 ARG A CA 1
ATOM 1516 C C . ARG A 1 195 ? 29.079 -3.625 1.638 1.00 94.75 195 ARG A C 1
ATOM 1518 O O . ARG A 1 195 ? 29.119 -4.282 0.598 1.00 94.75 195 ARG A O 1
ATOM 1525 N N . VAL A 1 196 ? 27.990 -3.543 2.397 1.00 98.00 196 VAL A N 1
ATOM 1526 C CA . VAL A 1 196 ? 26.703 -4.128 2.004 1.00 98.00 196 VAL A CA 1
ATOM 1527 C C . VAL A 1 196 ? 25.921 -3.137 1.141 1.00 98.00 196 VAL A C 1
ATOM 1529 O O . VAL A 1 196 ? 25.760 -1.963 1.489 1.00 98.00 196 VAL A O 1
ATOM 1532 N N . TRP A 1 197 ? 25.403 -3.634 0.024 1.00 97.94 197 TRP A N 1
ATOM 1533 C CA . TRP A 1 197 ? 24.617 -2.906 -0.962 1.00 97.94 197 TRP A CA 1
ATOM 1534 C C . TRP A 1 197 ? 23.221 -3.507 -1.074 1.00 97.94 197 TRP A C 1
ATOM 1536 O O . TRP A 1 197 ? 23.051 -4.725 -1.084 1.00 97.94 197 TRP A O 1
ATOM 1546 N N . LEU A 1 198 ? 22.221 -2.643 -1.193 1.00 98.56 198 LEU A N 1
ATOM 1547 C CA . LEU A 1 198 ? 20.829 -2.999 -1.429 1.00 98.56 198 LEU A CA 1
ATOM 1548 C C . LEU A 1 198 ? 20.518 -2.821 -2.906 1.00 98.56 198 LEU A C 1
ATOM 1550 O O . LEU A 1 198 ? 20.643 -1.713 -3.424 1.00 98.56 198 LEU A O 1
ATOM 1554 N N . LEU A 1 199 ? 20.093 -3.888 -3.569 1.00 97.12 199 LEU A N 1
ATOM 1555 C CA . LEU A 1 199 ? 19.696 -3.870 -4.968 1.00 97.12 199 LEU A CA 1
ATOM 1556 C C . LEU A 1 199 ? 18.193 -3.620 -5.090 1.00 97.12 199 LEU A C 1
ATOM 1558 O O . LEU A 1 199 ? 17.375 -4.400 -4.597 1.00 97.12 199 LEU A O 1
ATOM 1562 N N . THR A 1 200 ? 17.821 -2.543 -5.770 1.00 95.38 200 THR A N 1
ATOM 1563 C CA . THR A 1 200 ? 16.424 -2.161 -5.992 1.00 95.38 200 THR A CA 1
ATOM 1564 C C . THR A 1 200 ? 15.796 -2.930 -7.160 1.00 95.38 200 THR A C 1
ATOM 1566 O O . THR A 1 200 ? 16.514 -3.429 -8.032 1.00 95.38 200 THR A O 1
ATOM 1569 N N . PRO A 1 201 ? 14.452 -3.002 -7.244 1.00 92.81 201 PRO A N 1
ATOM 1570 C CA . PRO A 1 201 ? 13.757 -3.732 -8.317 1.00 92.81 201 PRO A CA 1
ATOM 1571 C C . PRO A 1 201 ? 14.039 -3.210 -9.731 1.00 92.81 201 PRO A C 1
ATOM 1573 O O . PRO A 1 201 ? 13.875 -3.912 -10.723 1.00 92.81 201 PRO A O 1
ATOM 1576 N N . ASP A 1 202 ? 14.477 -1.960 -9.828 1.00 90.38 202 ASP A N 1
ATOM 1577 C CA . ASP A 1 202 ? 14.862 -1.295 -11.069 1.00 90.38 202 ASP A CA 1
ATOM 1578 C C . ASP A 1 202 ? 16.392 -1.340 -11.322 1.00 90.38 202 ASP A C 1
ATOM 1580 O O . ASP A 1 202 ? 16.921 -0.669 -12.216 1.00 90.38 202 ASP A O 1
ATOM 1584 N N . LEU A 1 203 ? 17.096 -2.195 -10.572 1.00 93.00 203 LEU A N 1
ATOM 1585 C CA . LEU A 1 203 ? 18.511 -2.540 -10.704 1.00 93.00 203 LEU A CA 1
ATOM 1586 C C . LEU A 1 203 ? 19.489 -1.403 -10.354 1.00 93.00 203 LEU A C 1
ATOM 1588 O O . LEU A 1 203 ? 20.561 -1.319 -10.960 1.00 93.00 203 LEU A O 1
ATOM 1592 N N . MET A 1 204 ? 19.137 -0.500 -9.436 1.00 92.81 204 MET A N 1
ATOM 1593 C CA . MET A 1 204 ? 20.104 0.408 -8.794 1.00 92.81 204 MET A CA 1
ATOM 1594 C C . MET A 1 204 ? 20.599 -0.188 -7.489 1.00 92.81 204 MET A C 1
ATOM 1596 O O . MET A 1 204 ? 19.978 -1.087 -6.931 1.00 92.81 204 MET A O 1
ATOM 1600 N N . ILE A 1 205 ? 21.683 0.375 -6.967 1.00 95.38 205 ILE A N 1
ATOM 1601 C CA . ILE A 1 205 ? 22.206 -0.013 -5.665 1.00 95.38 205 ILE A CA 1
ATOM 1602 C C . ILE A 1 205 ? 22.226 1.165 -4.701 1.00 95.38 205 ILE A C 1
ATOM 1604 O O . ILE A 1 205 ? 22.535 2.296 -5.075 1.00 95.38 205 ILE A O 1
ATOM 1608 N N . VAL A 1 206 ? 21.893 0.893 -3.448 1.00 97.12 206 VAL A N 1
ATOM 1609 C CA . VAL A 1 206 ? 21.937 1.858 -2.348 1.00 97.12 206 VAL A CA 1
ATOM 1610 C C . VAL A 1 206 ? 22.788 1.253 -1.241 1.00 97.12 206 VAL A C 1
ATOM 1612 O O . VAL A 1 206 ? 22.601 0.082 -0.918 1.00 97.12 206 VAL A O 1
ATOM 1615 N N . PRO A 1 207 ? 23.723 1.993 -0.642 1.00 97.12 207 PRO A N 1
ATOM 1616 C CA . PRO A 1 207 ? 24.502 1.451 0.455 1.00 97.12 207 PRO A CA 1
ATOM 1617 C C . PRO A 1 207 ? 23.649 1.226 1.706 1.00 97.12 207 PRO A C 1
ATOM 1619 O O . PRO A 1 207 ? 22.906 2.109 2.144 1.00 97.12 207 PRO A O 1
ATOM 1622 N N . ALA A 1 208 ? 23.775 0.037 2.294 1.00 97.38 208 ALA A N 1
ATOM 1623 C CA . ALA A 1 208 ? 22.955 -0.394 3.423 1.00 97.38 208 ALA A CA 1
ATOM 1624 C C . ALA A 1 208 ? 23.184 0.442 4.692 1.00 97.38 208 ALA A C 1
ATOM 1626 O O . ALA A 1 208 ? 22.258 0.646 5.469 1.00 97.38 208 ALA A O 1
ATOM 1627 N N . ASP A 1 209 ? 24.391 0.977 4.880 1.00 94.94 209 ASP A N 1
ATOM 1628 C CA . ASP A 1 209 ? 24.766 1.824 6.022 1.00 94.94 209 ASP A CA 1
ATOM 1629 C C . ASP A 1 209 ? 24.215 3.266 5.949 1.00 94.94 209 ASP A C 1
ATOM 1631 O O . ASP A 1 209 ? 24.414 4.055 6.875 1.00 94.94 209 ASP A O 1
ATOM 1635 N N . ARG A 1 210 ? 23.510 3.630 4.868 1.00 94.62 210 ARG A N 1
ATOM 1636 C CA . ARG A 1 210 ? 22.805 4.921 4.717 1.00 94.62 210 ARG A CA 1
ATOM 1637 C C . ARG A 1 210 ? 21.299 4.809 4.932 1.00 94.62 210 ARG A C 1
ATOM 1639 O O . ARG A 1 210 ? 20.568 5.798 4.810 1.00 94.62 210 ARG A O 1
ATOM 1646 N N . VAL A 1 211 ? 20.820 3.612 5.252 1.00 94.69 211 VAL A N 1
ATOM 1647 C CA . VAL A 1 211 ? 19.407 3.328 5.474 1.00 94.69 211 VAL A CA 1
ATOM 1648 C C . VAL A 1 211 ? 19.222 2.459 6.718 1.00 94.69 211 VAL A C 1
ATOM 1650 O O . VAL A 1 211 ? 20.176 1.913 7.263 1.00 94.69 211 VAL A O 1
ATOM 1653 N N . ARG A 1 212 ? 17.984 2.335 7.192 1.00 93.75 212 ARG A N 1
ATOM 1654 C CA . ARG A 1 212 ? 17.611 1.442 8.300 1.00 93.75 212 ARG A CA 1
ATOM 1655 C C . ARG A 1 212 ? 16.550 0.465 7.837 1.00 93.75 212 ARG A C 1
ATOM 1657 O O . ARG A 1 212 ? 15.599 0.884 7.185 1.00 93.75 212 ARG A O 1
ATOM 1664 N N . ALA A 1 213 ? 16.683 -0.814 8.173 1.00 95.25 213 ALA A N 1
ATOM 1665 C CA . ALA A 1 213 ? 15.684 -1.809 7.793 1.00 95.25 213 ALA A CA 1
ATOM 1666 C C . ALA A 1 213 ? 14.316 -1.464 8.399 1.00 95.25 213 ALA A C 1
ATOM 1668 O O . ALA A 1 213 ? 14.235 -1.063 9.560 1.00 95.25 213 ALA A O 1
ATOM 1669 N N . VAL A 1 214 ? 13.248 -1.664 7.635 1.00 94.50 214 VAL A N 1
ATOM 1670 C CA . VAL A 1 214 ? 11.873 -1.567 8.127 1.00 94.50 214 VAL A CA 1
ATOM 1671 C C . VAL A 1 214 ? 11.411 -2.965 8.536 1.00 94.50 214 VAL A C 1
ATOM 1673 O O . VAL A 1 214 ? 11.382 -3.895 7.727 1.00 94.50 214 VAL A O 1
ATOM 1676 N N . LYS A 1 215 ? 11.053 -3.117 9.809 1.00 93.19 215 LYS A N 1
ATOM 1677 C CA . LYS A 1 215 ? 10.446 -4.319 10.377 1.00 93.19 215 LYS A CA 1
ATOM 1678 C C . LYS A 1 215 ? 9.070 -4.530 9.751 1.00 93.19 215 LYS A C 1
ATOM 1680 O O . LYS A 1 215 ? 8.314 -3.589 9.522 1.00 93.19 215 LYS A O 1
ATOM 1685 N N . ARG A 1 216 ? 8.734 -5.788 9.475 1.00 93.38 216 ARG A N 1
ATOM 1686 C CA . ARG A 1 216 ? 7.447 -6.142 8.870 1.00 93.38 216 ARG A CA 1
ATOM 1687 C C . ARG A 1 216 ? 6.341 -6.113 9.909 1.00 93.38 216 ARG A C 1
ATOM 1689 O O . ARG A 1 216 ? 6.374 -6.897 10.860 1.00 93.38 216 ARG A O 1
ATOM 1696 N N . SER A 1 217 ? 5.338 -5.282 9.655 1.00 90.69 217 SER A N 1
ATOM 1697 C CA . SER A 1 217 ? 4.141 -5.247 10.480 1.00 90.69 217 SER A CA 1
ATOM 1698 C C . SER A 1 217 ? 3.423 -6.591 10.515 1.00 90.69 217 SER A C 1
ATOM 1700 O O . SER A 1 217 ? 3.249 -7.232 9.474 1.00 90.69 217 SER A O 1
ATOM 1702 N N . GLN A 1 218 ? 3.014 -7.000 11.718 1.00 92.38 218 GLN A N 1
ATOM 1703 C CA . GLN A 1 218 ? 2.202 -8.201 11.948 1.00 92.38 218 GLN A CA 1
ATOM 1704 C C . GLN A 1 218 ? 0.730 -7.869 12.211 1.00 92.38 218 GLN A C 1
ATOM 1706 O O . GLN A 1 218 ? -0.089 -8.783 12.319 1.00 92.38 218 GLN A O 1
ATOM 1711 N N . PHE A 1 219 ? 0.379 -6.582 12.314 1.00 95.50 219 PHE A N 1
ATOM 1712 C CA . PHE A 1 219 ? -1.006 -6.182 12.505 1.00 95.50 219 PHE A CA 1
ATOM 1713 C C . PHE A 1 219 ? -1.856 -6.633 11.315 1.00 95.50 219 PHE A C 1
ATOM 1715 O O . PHE A 1 219 ? -1.475 -6.488 10.151 1.00 95.50 219 PHE A O 1
ATOM 1722 N N . LYS A 1 220 ? -3.022 -7.186 11.636 1.00 96.88 220 LYS A N 1
ATOM 1723 C CA . LYS A 1 220 ? -4.034 -7.612 10.683 1.00 96.88 220 LYS A CA 1
ATOM 1724 C C . LYS A 1 220 ? -5.397 -7.500 11.347 1.00 96.88 220 LYS A C 1
ATOM 1726 O O . LYS A 1 220 ? -5.556 -7.828 12.522 1.00 96.88 220 LYS A O 1
ATOM 1731 N N . GLY A 1 221 ? -6.380 -7.091 10.565 1.00 97.75 221 GLY A N 1
ATOM 1732 C CA . GLY A 1 221 ? -7.781 -7.189 10.913 1.00 97.75 221 GLY A CA 1
ATOM 1733 C C . GLY A 1 221 ? -8.288 -8.625 11.006 1.00 97.75 221 GLY A C 1
ATOM 1734 O O . GLY A 1 221 ? -7.552 -9.615 10.955 1.00 97.75 221 GLY A O 1
ATOM 1735 N N . VAL A 1 222 ? -9.602 -8.736 11.123 1.00 98.00 222 VAL A N 1
ATOM 1736 C CA . VAL A 1 222 ? -10.300 -10.003 11.317 1.00 98.00 222 VAL A CA 1
ATOM 1737 C C . VAL A 1 222 ? -11.296 -10.244 10.195 1.00 98.00 222 VAL A C 1
ATOM 1739 O O . VAL A 1 222 ? -12.014 -9.345 9.758 1.00 98.00 222 VAL A O 1
ATOM 1742 N N . THR A 1 223 ? -11.348 -11.491 9.732 1.00 98.00 223 THR A N 1
ATOM 1743 C CA . THR A 1 223 ? -12.425 -11.958 8.854 1.00 98.00 223 THR A CA 1
ATOM 1744 C C . THR A 1 223 ? -13.678 -12.176 9.692 1.00 98.00 223 THR A C 1
ATOM 1746 O O . THR A 1 223 ? -13.609 -12.790 10.755 1.00 98.00 223 THR A O 1
ATOM 1749 N N . LEU A 1 224 ? -14.809 -11.665 9.214 1.00 97.50 224 LEU A N 1
ATOM 1750 C CA . LEU A 1 224 ? -16.097 -11.749 9.895 1.00 97.50 224 LEU A CA 1
ATOM 1751 C C . LEU A 1 224 ? -16.939 -12.904 9.332 1.00 97.50 224 LEU A C 1
ATOM 1753 O O . LEU A 1 224 ? -16.803 -13.292 8.169 1.00 97.50 224 LEU A O 1
ATOM 1757 N N . GLY A 1 225 ? -17.814 -13.450 10.173 1.00 92.62 225 GLY A N 1
ATOM 1758 C CA . GLY A 1 225 ? -18.552 -14.693 9.953 1.00 92.62 225 GLY A CA 1
ATOM 1759 C C . GLY A 1 225 ? -18.010 -15.850 10.801 1.00 92.62 225 GLY A C 1
ATOM 1760 O O . GLY A 1 225 ? -17.025 -15.707 11.523 1.00 92.62 225 GLY A O 1
ATOM 1761 N N . LYS A 1 226 ? -18.669 -17.017 10.730 1.00 85.94 226 LYS A N 1
ATOM 1762 C CA . LYS A 1 226 ? -18.290 -18.244 11.471 1.00 85.94 226 LYS A CA 1
ATOM 1763 C C . LYS A 1 226 ? -18.105 -18.028 12.987 1.00 85.94 226 LYS A C 1
ATOM 1765 O O . LYS A 1 226 ? -17.186 -18.577 13.584 1.00 85.94 226 LYS A O 1
ATOM 1770 N N . GLY A 1 227 ? -18.980 -17.230 13.601 1.00 87.25 227 GLY A N 1
ATOM 1771 C CA . GLY A 1 227 ? -18.977 -16.972 15.046 1.00 87.25 227 GLY A CA 1
ATOM 1772 C C . GLY A 1 227 ? -18.290 -15.673 15.482 1.00 87.25 227 GLY A C 1
ATOM 1773 O O . GLY A 1 227 ? -18.374 -15.331 16.657 1.00 87.25 227 GLY A O 1
ATOM 1774 N N . LEU A 1 228 ? -17.665 -14.916 14.568 1.00 95.12 228 LEU A N 1
ATOM 1775 C CA . LEU A 1 228 ? -17.193 -13.555 14.843 1.00 95.12 228 LEU A CA 1
ATOM 1776 C C . LEU A 1 228 ? -18.008 -12.530 14.053 1.00 95.12 228 LEU A C 1
ATOM 1778 O O . LEU A 1 228 ? -17.961 -12.492 12.825 1.00 95.12 228 LEU A O 1
ATOM 1782 N N . GLU A 1 229 ? -18.733 -11.674 14.761 1.00 96.12 229 GLU A N 1
ATOM 1783 C CA . GLU A 1 229 ? -19.618 -10.669 14.167 1.00 96.12 229 GLU A CA 1
ATOM 1784 C C . GLU A 1 229 ? -19.343 -9.283 14.757 1.00 96.12 229 GLU A C 1
ATOM 1786 O O . GLU A 1 229 ? -18.676 -9.151 15.782 1.00 96.12 229 GLU A O 1
ATOM 1791 N N . LEU A 1 230 ? -19.855 -8.226 14.133 1.00 97.62 230 LEU A N 1
ATOM 1792 C CA . LEU A 1 230 ? -19.851 -6.893 14.745 1.00 97.62 230 LEU A CA 1
ATOM 1793 C C . LEU A 1 230 ? -20.949 -6.811 15.834 1.00 97.62 230 LEU A C 1
ATOM 1795 O O . LEU A 1 230 ? -21.870 -7.630 15.826 1.00 97.62 230 LEU A O 1
ATOM 1799 N N . PRO A 1 231 ? -20.874 -5.878 16.799 1.00 98.06 231 PRO A N 1
ATOM 1800 C CA . PRO A 1 231 ? -19.794 -4.917 17.031 1.00 98.06 231 PRO A CA 1
ATOM 1801 C C . PRO A 1 231 ? -18.505 -5.540 17.596 1.00 98.06 231 PRO A C 1
ATOM 1803 O O . PRO A 1 231 ? -18.531 -6.511 18.357 1.00 98.06 231 PRO A O 1
ATOM 1806 N N . LEU A 1 232 ? -17.369 -4.942 17.225 1.00 98.38 232 LEU A N 1
ATOM 1807 C CA . LEU A 1 232 ? -16.042 -5.253 17.768 1.00 98.38 232 LEU A CA 1
ATOM 1808 C C . LEU A 1 232 ? -15.436 -3.994 18.388 1.00 98.38 232 LEU A C 1
ATOM 1810 O O . LEU A 1 232 ? -15.348 -2.966 17.716 1.00 98.38 232 LEU A O 1
ATOM 1814 N N . ALA A 1 233 ? -14.996 -4.088 19.642 1.00 98.19 233 ALA A N 1
ATOM 1815 C CA . ALA A 1 233 ? -14.209 -3.057 20.305 1.00 98.19 233 ALA A CA 1
ATOM 1816 C C . ALA A 1 233 ? -12.718 -3.343 20.114 1.00 98.19 233 ALA A C 1
ATOM 1818 O O . ALA A 1 233 ? -12.249 -4.441 20.389 1.00 98.19 233 ALA A O 1
ATOM 1819 N N . TRP A 1 234 ? -11.971 -2.353 19.652 1.00 98.38 234 TRP A N 1
ATOM 1820 C CA . TRP A 1 234 ? -10.553 -2.443 19.351 1.00 98.38 234 TRP A CA 1
ATOM 1821 C C . TRP A 1 234 ? -9.750 -1.663 20.375 1.00 98.38 234 TRP A C 1
ATOM 1823 O O . TRP A 1 234 ? -9.944 -0.453 20.528 1.00 98.38 234 TRP A O 1
ATOM 1833 N N . ASN A 1 235 ? -8.766 -2.318 20.983 1.00 97.38 235 ASN A N 1
ATOM 1834 C CA . ASN A 1 235 ? -7.661 -1.592 21.586 1.00 97.38 235 ASN A CA 1
ATOM 1835 C C . ASN A 1 235 ? -6.775 -1.060 20.453 1.00 97.38 235 ASN A C 1
ATOM 1837 O O . ASN A 1 235 ? -5.921 -1.771 19.931 1.00 97.38 235 ASN A O 1
ATOM 1841 N N . ARG A 1 236 ? -6.972 0.199 20.057 1.00 94.62 236 ARG A N 1
ATOM 1842 C CA . ARG A 1 236 ? -6.163 0.830 19.001 1.00 94.62 236 ARG A CA 1
ATOM 1843 C C . ARG A 1 236 ? -4.772 1.271 19.461 1.00 94.62 236 ARG A C 1
ATOM 1845 O O . ARG A 1 236 ? -4.043 1.860 18.670 1.00 94.62 236 ARG A O 1
ATOM 1852 N N . THR A 1 237 ? -4.397 1.053 20.720 1.00 93.06 237 THR A N 1
ATOM 1853 C CA . THR A 1 237 ? -3.076 1.435 21.245 1.00 93.06 237 THR A CA 1
ATOM 1854 C C . THR A 1 237 ? -2.072 0.291 21.127 1.00 93.06 237 THR A C 1
ATOM 1856 O O . THR A 1 237 ? -2.456 -0.845 20.858 1.00 93.06 237 THR A O 1
ATOM 1859 N N . HIS A 1 238 ? -0.780 0.584 21.296 1.00 89.94 238 HIS A N 1
ATOM 1860 C CA . HIS A 1 238 ? 0.276 -0.440 21.292 1.00 89.94 238 HIS A CA 1
ATOM 1861 C C . HIS A 1 238 ? 0.345 -1.213 22.613 1.00 89.94 238 HIS A C 1
ATOM 1863 O O . HIS A 1 238 ? 0.791 -2.357 22.646 1.00 89.94 238 HIS A O 1
ATOM 1869 N N . HIS A 1 239 ? -0.105 -0.595 23.703 1.00 93.62 239 HIS A N 1
ATOM 1870 C CA . HIS A 1 239 ? -0.061 -1.191 25.029 1.00 93.62 239 HIS A CA 1
ATOM 1871 C C . HIS A 1 239 ? -1.367 -1.924 25.344 1.00 93.62 239 HIS A C 1
ATOM 1873 O O . HIS A 1 239 ? -2.426 -1.540 24.837 1.00 93.62 239 HIS A O 1
ATOM 1879 N N . PRO A 1 240 ? -1.323 -2.968 26.184 1.00 97.25 240 PRO A N 1
ATOM 1880 C CA . PRO A 1 240 ? -2.534 -3.614 26.661 1.00 97.25 240 PRO A CA 1
ATOM 1881 C C . PRO A 1 240 ? -3.462 -2.627 27.382 1.00 97.25 240 PRO A C 1
ATOM 1883 O O . PRO A 1 240 ? -2.995 -1.703 28.049 1.00 97.25 240 PRO A O 1
ATOM 1886 N N . ARG A 1 241 ? -4.775 -2.838 27.260 1.00 97.81 241 ARG A N 1
ATOM 1887 C CA . ARG A 1 241 ? -5.806 -2.081 27.987 1.00 97.81 241 ARG A CA 1
ATOM 1888 C C . ARG A 1 241 ? -6.523 -2.974 28.992 1.00 97.81 241 ARG A C 1
ATOM 1890 O O . ARG A 1 241 ? -6.746 -4.141 28.673 1.00 97.81 241 ARG A O 1
ATOM 1897 N N . PRO A 1 242 ? -6.859 -2.479 30.188 1.00 97.50 242 PRO A N 1
ATOM 1898 C CA . PRO A 1 242 ? -7.469 -3.301 31.225 1.00 97.50 242 PRO A CA 1
ATOM 1899 C C . PRO A 1 242 ? -8.884 -3.755 30.841 1.00 97.50 242 PRO A C 1
ATOM 1901 O O . PRO A 1 242 ? -9.645 -3.041 30.188 1.00 97.50 242 PRO A O 1
ATOM 1904 N N . LYS A 1 243 ? -9.232 -4.964 31.281 1.00 97.81 243 LYS A N 1
ATOM 1905 C CA . LYS A 1 243 ? -10.603 -5.475 31.375 1.00 97.81 243 LYS A CA 1
ATOM 1906 C C . LYS A 1 243 ? -11.039 -5.430 32.833 1.00 97.81 243 LYS A C 1
ATOM 1908 O O . LYS A 1 243 ? -10.202 -5.508 33.728 1.00 97.81 243 LYS A O 1
ATOM 1913 N N . TYR A 1 244 ? -12.339 -5.389 33.083 1.00 97.88 244 TYR A N 1
ATOM 1914 C CA . TYR A 1 244 ? -12.883 -5.283 34.435 1.00 97.88 244 TYR A CA 1
ATOM 1915 C C . TYR A 1 244 ? -14.006 -6.284 34.690 1.00 97.88 244 TYR A C 1
ATOM 1917 O O . TYR A 1 244 ? -14.722 -6.670 33.775 1.00 97.88 244 TYR A O 1
ATOM 1925 N N . ARG A 1 245 ? -14.210 -6.664 35.948 1.00 96.88 245 ARG A N 1
ATOM 1926 C CA . ARG A 1 245 ? -15.466 -7.224 36.458 1.00 96.88 245 ARG A CA 1
ATOM 1927 C C . ARG A 1 245 ? -16.064 -6.266 37.474 1.00 96.88 245 ARG A C 1
ATOM 1929 O O . ARG A 1 245 ? -15.343 -5.512 38.127 1.00 96.88 245 ARG A O 1
ATOM 1936 N N . ARG A 1 246 ? -17.386 -6.314 37.618 1.00 93.62 246 ARG A N 1
ATOM 1937 C CA . ARG A 1 246 ? -18.077 -5.601 38.697 1.00 93.62 246 ARG A CA 1
ATOM 1938 C C . ARG A 1 246 ? -17.719 -6.229 40.045 1.00 93.62 246 ARG A C 1
ATOM 1940 O O . ARG A 1 246 ? -17.840 -7.444 40.196 1.00 93.62 246 ARG A O 1
ATOM 1947 N N . GLY A 1 247 ? -17.271 -5.397 40.979 1.00 88.75 247 GLY A N 1
ATOM 1948 C CA . GLY A 1 247 ? -17.166 -5.710 42.402 1.00 88.75 247 GLY A CA 1
ATOM 1949 C C . GLY A 1 247 ? -18.442 -5.317 43.151 1.00 88.75 247 GLY A C 1
ATOM 1950 O O . GLY A 1 247 ? -19.524 -5.250 42.562 1.00 88.75 247 GLY A O 1
ATOM 1951 N N . GLU A 1 248 ? -18.321 -5.044 44.450 1.00 83.81 248 GLU A N 1
ATOM 1952 C CA . GLU A 1 248 ? -19.439 -4.541 45.253 1.00 83.81 248 GLU A CA 1
ATOM 1953 C C . GLU A 1 248 ? -19.746 -3.069 44.931 1.00 83.81 248 GLU A C 1
ATOM 1955 O O . GLU A 1 248 ? -18.858 -2.242 44.728 1.00 83.81 248 GLU A O 1
ATOM 1960 N N . GLY A 1 249 ? -21.033 -2.719 44.861 1.00 85.31 249 GLY A N 1
ATOM 1961 C CA . GLY A 1 249 ? -21.464 -1.350 44.572 1.00 85.31 249 GLY A CA 1
ATOM 1962 C C . GLY A 1 249 ? -20.999 -0.844 43.200 1.00 85.31 249 GLY A C 1
ATOM 1963 O O . GLY A 1 249 ? -21.502 -1.283 42.166 1.00 85.31 249 GLY A O 1
ATOM 1964 N N . GLN A 1 250 ? -20.090 0.136 43.197 1.00 87.50 250 GLN A N 1
ATOM 1965 C CA . GLN A 1 250 ? -19.515 0.742 41.985 1.00 87.50 250 GLN A CA 1
ATOM 1966 C C . GLN A 1 250 ? -18.072 0.290 41.720 1.00 87.50 250 GLN A C 1
ATOM 1968 O O . GLN A 1 250 ? -17.432 0.809 40.800 1.00 87.50 250 GLN A O 1
ATOM 1973 N N . ASP A 1 251 ? -17.564 -0.660 42.505 1.00 91.31 251 ASP A N 1
ATOM 1974 C CA . ASP A 1 251 ? -16.183 -1.100 42.402 1.00 91.31 251 ASP A CA 1
ATOM 1975 C C . ASP A 1 251 ? -15.945 -1.908 41.128 1.00 91.31 251 ASP A C 1
ATOM 1977 O O . ASP A 1 251 ? -16.807 -2.636 40.620 1.00 91.31 251 ASP A O 1
ATOM 1981 N N . LEU A 1 252 ? -14.732 -1.770 40.602 1.00 94.94 252 LEU A N 1
ATOM 1982 C CA . LEU A 1 252 ? -14.268 -2.460 39.409 1.00 94.94 252 LEU A CA 1
ATOM 1983 C C . LEU A 1 252 ? -12.986 -3.201 39.747 1.00 94.94 252 LEU A C 1
ATOM 1985 O O . LEU A 1 252 ? -12.002 -2.598 40.168 1.00 94.94 252 LEU A O 1
ATOM 1989 N N . VAL A 1 253 ? -13.003 -4.507 39.522 1.00 96.19 253 VAL A N 1
ATOM 1990 C CA . VAL A 1 253 ? -11.851 -5.381 39.734 1.00 96.19 253 VAL A CA 1
ATOM 1991 C C . VAL A 1 253 ? -11.240 -5.693 38.379 1.00 96.19 253 VAL A C 1
ATOM 1993 O O . VAL A 1 253 ? -11.951 -6.118 37.470 1.00 96.19 253 VAL A O 1
ATOM 1996 N N . GLU A 1 254 ? -9.936 -5.477 38.218 1.00 95.81 254 GLU A N 1
ATOM 1997 C CA . GLU A 1 254 ? -9.251 -5.808 36.968 1.00 95.81 254 GLU A CA 1
ATOM 1998 C C . GLU A 1 254 ? -9.338 -7.317 36.682 1.00 95.81 254 GLU A C 1
ATOM 2000 O O . GLU A 1 254 ? -9.149 -8.160 37.558 1.00 95.81 254 GLU A O 1
ATOM 2005 N N . ALA A 1 255 ? -9.655 -7.657 35.436 1.00 95.81 255 ALA A N 1
ATOM 2006 C CA . ALA A 1 255 ? -9.920 -9.013 34.968 1.00 95.81 255 ALA A CA 1
ATOM 2007 C C . ALA A 1 255 ? -9.030 -9.369 33.763 1.00 95.81 255 ALA A C 1
ATOM 2009 O O . ALA A 1 255 ? -9.476 -9.987 32.793 1.00 95.81 255 ALA A O 1
ATOM 2010 N N . GLY A 1 256 ? -7.764 -8.950 33.822 1.00 96.62 256 GLY A N 1
ATOM 2011 C CA . GLY A 1 256 ? -6.786 -9.097 32.747 1.00 96.62 256 GLY A CA 1
ATOM 2012 C C . GLY A 1 256 ? -6.833 -7.940 31.752 1.00 96.62 256 GLY A C 1
ATOM 2013 O O . GLY A 1 256 ? -7.339 -6.865 32.057 1.00 96.62 256 GLY A O 1
ATOM 2014 N N . THR A 1 257 ? -6.302 -8.157 30.548 1.00 97.75 257 THR A N 1
ATOM 2015 C CA . THR A 1 257 ? -6.123 -7.092 29.552 1.00 97.75 257 THR A CA 1
ATOM 2016 C C . THR A 1 257 ? -6.535 -7.513 28.141 1.00 97.75 257 THR A C 1
ATOM 2018 O O . THR A 1 257 ? -6.684 -8.697 27.836 1.00 97.75 257 THR A O 1
ATOM 2021 N N . ILE A 1 258 ? -6.735 -6.518 27.279 1.00 97.31 258 ILE A N 1
ATOM 2022 C CA . ILE A 1 258 ? -6.889 -6.636 25.830 1.00 97.31 258 ILE A CA 1
ATOM 2023 C C . ILE A 1 258 ? -5.549 -6.240 25.204 1.00 97.31 258 ILE A C 1
ATOM 2025 O O . ILE A 1 258 ? -5.133 -5.089 25.387 1.00 97.31 258 ILE A O 1
ATOM 2029 N N . PRO A 1 259 ? -4.866 -7.135 24.468 1.00 96.81 259 PRO A N 1
ATOM 2030 C CA . PRO A 1 259 ? -3.607 -6.812 23.802 1.00 96.81 259 PRO A CA 1
ATOM 2031 C C . PRO A 1 259 ? -3.705 -5.576 22.899 1.00 96.81 259 PRO A C 1
ATOM 2033 O O . PRO A 1 259 ? -4.774 -5.256 22.370 1.00 96.81 259 PRO A O 1
ATOM 2036 N N . GLY A 1 260 ? -2.582 -4.885 22.706 1.00 95.19 260 GLY A N 1
ATOM 2037 C CA . GLY A 1 260 ? -2.499 -3.780 21.752 1.00 95.19 260 GLY A CA 1
ATOM 2038 C C . GLY A 1 260 ? -2.893 -4.216 20.341 1.00 95.19 260 GLY A C 1
ATOM 2039 O O . GLY A 1 260 ? -2.640 -5.353 19.944 1.00 95.19 260 GLY A O 1
ATOM 2040 N N . LYS A 1 261 ? -3.532 -3.314 19.594 1.00 93.69 261 LYS A N 1
ATOM 2041 C CA . LYS A 1 261 ? -3.997 -3.537 18.216 1.00 93.69 261 LYS A CA 1
ATOM 2042 C C . LYS A 1 261 ? -4.830 -4.822 18.047 1.00 93.69 261 LYS A C 1
ATOM 2044 O O . LYS A 1 261 ? -4.727 -5.500 17.029 1.00 93.69 261 LYS A O 1
ATOM 2049 N N . SER A 1 262 ? -5.668 -5.161 19.030 1.00 95.88 262 SER A N 1
ATOM 2050 C CA . SER A 1 262 ? -6.525 -6.356 18.982 1.00 95.88 262 SER A CA 1
ATOM 2051 C C . SER A 1 262 ? -8.011 -6.031 19.202 1.00 95.88 262 SER A C 1
ATOM 2053 O O . SER A 1 262 ? -8.329 -5.074 19.922 1.00 95.88 262 SER A O 1
ATOM 2055 N N . PRO A 1 263 ? -8.931 -6.788 18.571 1.00 97.25 263 PRO A N 1
ATOM 2056 C CA . PRO A 1 263 ? -10.363 -6.662 18.799 1.00 97.25 263 PRO A CA 1
ATOM 2057 C C . PRO A 1 263 ? -10.877 -7.610 19.888 1.00 97.25 263 PRO A C 1
ATOM 2059 O O . PRO A 1 263 ? -10.398 -8.733 20.042 1.00 97.25 263 PRO A O 1
ATOM 2062 N N . VAL A 1 264 ? -11.957 -7.202 20.551 1.00 97.44 264 VAL A N 1
ATOM 2063 C CA . VAL A 1 264 ? -12.825 -8.053 21.370 1.00 97.44 264 VAL A CA 1
ATOM 2064 C C . VAL A 1 264 ? -14.283 -7.904 20.939 1.00 97.44 264 VAL A C 1
ATOM 2066 O O . VAL A 1 264 ? -14.747 -6.823 20.572 1.00 97.44 264 VAL A O 1
ATOM 2069 N N . ALA A 1 265 ? -15.016 -9.014 20.971 1.00 97.81 265 ALA A N 1
ATOM 2070 C CA . ALA A 1 265 ? -16.440 -9.050 20.668 1.00 97.81 265 ALA A CA 1
ATOM 2071 C C . ALA A 1 265 ? -17.250 -8.491 21.842 1.00 97.81 265 ALA A C 1
ATOM 2073 O O . ALA A 1 265 ? -17.126 -8.998 22.957 1.00 97.81 265 ALA A O 1
ATOM 2074 N N . ILE A 1 266 ? -18.098 -7.494 21.585 1.00 98.31 266 ILE A N 1
ATOM 2075 C CA . ILE A 1 266 ? -18.871 -6.808 22.628 1.00 98.31 266 ILE A CA 1
ATOM 2076 C C . ILE A 1 266 ? -20.379 -6.877 22.386 1.00 98.31 266 ILE A C 1
ATOM 2078 O O . ILE A 1 266 ? -20.842 -7.071 21.261 1.00 98.31 266 ILE A O 1
ATOM 2082 N N . HIS A 1 267 ? -21.153 -6.730 23.455 1.00 97.75 267 HIS A N 1
ATOM 2083 C CA . HIS A 1 267 ? -22.559 -6.361 23.363 1.00 97.75 267 HIS A CA 1
ATOM 2084 C C . HIS A 1 267 ? -22.679 -4.859 23.067 1.00 97.75 267 HIS A C 1
ATOM 2086 O O . HIS A 1 267 ? -21.913 -4.055 23.590 1.00 97.75 267 HIS A O 1
ATOM 2092 N N . GLU A 1 268 ? -23.654 -4.470 22.238 1.00 94.62 268 GLU A N 1
ATOM 2093 C CA . GLU A 1 268 ? -23.883 -3.056 21.886 1.00 94.62 268 GLU A CA 1
ATOM 2094 C C . GLU A 1 268 ? -24.401 -2.239 23.085 1.00 94.62 268 GLU A C 1
ATOM 2096 O O . GLU A 1 268 ? -24.208 -1.025 23.156 1.00 94.62 268 GLU A O 1
ATOM 2101 N N . ALA A 1 269 ? -25.056 -2.904 24.042 1.00 97.19 269 ALA A N 1
ATOM 2102 C CA . ALA A 1 269 ? -25.595 -2.265 25.232 1.00 97.19 269 ALA A CA 1
ATOM 2103 C C . ALA A 1 269 ? -24.472 -1.658 26.086 1.00 97.19 269 ALA A C 1
ATOM 2105 O O . ALA A 1 269 ? -23.545 -2.345 26.518 1.00 97.19 269 ALA A O 1
ATOM 2106 N N . ARG A 1 270 ? -24.592 -0.356 26.355 1.00 97.56 270 ARG A N 1
ATOM 2107 C CA . ARG A 1 270 ? -23.683 0.364 27.246 1.00 97.56 270 ARG A CA 1
ATOM 2108 C C . ARG A 1 270 ? -24.002 0.053 28.701 1.00 97.56 270 ARG A C 1
ATOM 2110 O O . ARG A 1 270 ? -25.146 0.149 29.141 1.00 97.56 270 ARG A O 1
ATOM 2117 N N . VAL A 1 271 ? -22.954 -0.237 29.454 1.00 96.75 271 VAL A N 1
ATOM 2118 C CA . VAL A 1 271 ? -22.983 -0.458 30.893 1.00 96.75 271 VAL A CA 1
ATOM 2119 C C . VAL A 1 271 ? -22.402 0.770 31.589 1.00 96.75 271 VAL A C 1
ATOM 2121 O O . VAL A 1 271 ? -21.224 1.070 31.436 1.00 96.75 271 VAL A O 1
ATOM 2124 N N . VAL A 1 272 ? -23.213 1.475 32.376 1.00 96.81 272 VAL A N 1
ATOM 2125 C CA . VAL A 1 272 ? -22.758 2.641 33.149 1.00 96.81 272 VAL A CA 1
ATOM 2126 C C . VAL A 1 272 ? -22.427 2.212 34.575 1.00 96.81 272 VAL A C 1
ATOM 2128 O O . VAL A 1 272 ? -23.256 1.591 35.241 1.00 96.81 272 VAL A O 1
ATOM 2131 N N . ILE A 1 273 ? -21.218 2.535 35.041 1.00 95.56 273 ILE A N 1
ATOM 2132 C CA . ILE A 1 273 ? -20.768 2.291 36.420 1.00 95.56 273 ILE A CA 1
ATOM 2133 C C . ILE A 1 273 ? -20.100 3.574 36.916 1.00 95.56 273 ILE A C 1
ATOM 2135 O O . ILE A 1 273 ? -19.053 3.989 36.411 1.00 95.56 273 ILE A O 1
ATOM 2139 N N . GLY A 1 274 ? -20.744 4.252 37.868 1.00 93.19 274 GLY A N 1
ATOM 2140 C CA . GLY A 1 274 ? -20.351 5.601 38.273 1.00 93.19 274 GLY A CA 1
ATOM 2141 C C . GLY A 1 274 ? -20.418 6.576 37.090 1.00 93.19 274 GLY A C 1
ATOM 2142 O O . GLY A 1 274 ? -21.480 6.779 36.508 1.00 93.19 274 GLY A O 1
ATOM 2143 N N . LYS A 1 275 ? -19.276 7.177 36.728 1.00 94.94 275 LYS A N 1
ATOM 2144 C CA . LYS A 1 275 ? -19.133 8.104 35.581 1.00 94.94 275 LYS A CA 1
ATOM 2145 C C . LYS A 1 275 ? -18.543 7.451 34.324 1.00 94.94 275 LYS A C 1
ATOM 2147 O O . LYS A 1 275 ? -18.358 8.132 33.319 1.00 94.94 275 LYS A O 1
ATOM 2152 N N . ARG A 1 276 ? -18.193 6.166 34.397 1.00 96.56 276 ARG A N 1
ATOM 2153 C CA . ARG A 1 276 ? -17.502 5.431 33.333 1.00 96.56 276 ARG A CA 1
ATOM 2154 C C . ARG A 1 276 ? -18.508 4.599 32.542 1.00 96.56 276 ARG A C 1
ATOM 2156 O O . ARG A 1 276 ? -19.501 4.114 33.094 1.00 96.56 276 ARG A O 1
ATOM 2163 N N . ILE A 1 277 ? -18.250 4.456 31.246 1.00 98.00 277 ILE A N 1
ATOM 2164 C CA . ILE A 1 277 ? -19.095 3.710 30.309 1.00 98.00 277 ILE A CA 1
ATOM 2165 C C . ILE A 1 277 ? -18.308 2.502 29.828 1.00 98.00 277 ILE A C 1
ATOM 2167 O O . ILE A 1 277 ? -17.151 2.628 29.437 1.00 98.00 277 ILE A O 1
ATOM 2171 N N . PHE A 1 278 ? -18.948 1.341 29.841 1.00 98.31 278 PHE A N 1
ATOM 2172 C CA . PHE A 1 278 ? -18.348 0.070 29.478 1.00 98.31 278 PHE A CA 1
ATOM 2173 C C . PHE A 1 278 ? -19.186 -0.669 28.443 1.00 98.31 278 PHE A C 1
ATOM 2175 O O . PHE A 1 278 ? -20.388 -0.431 28.302 1.00 98.31 278 PHE A O 1
ATOM 2182 N N . PHE A 1 279 ? -18.548 -1.630 27.789 1.00 98.44 279 PHE A N 1
ATOM 2183 C CA . PHE A 1 279 ? -19.198 -2.680 27.024 1.00 98.44 279 PHE A CA 1
ATOM 2184 C C . PHE A 1 279 ? -18.886 -4.037 27.641 1.00 98.44 279 PHE A C 1
ATOM 2186 O O . PHE A 1 279 ? -17.748 -4.295 28.034 1.00 98.44 279 PHE A O 1
ATOM 2193 N N . GLU A 1 280 ? -19.885 -4.908 27.704 1.00 98.19 280 GLU A N 1
ATOM 2194 C CA . GLU A 1 280 ? -19.694 -6.293 28.128 1.00 98.19 280 GLU A CA 1
ATOM 2195 C C . GLU A 1 280 ? -19.165 -7.151 26.977 1.00 98.19 280 GLU A C 1
ATOM 2197 O O . GLU A 1 280 ? -19.609 -7.015 25.832 1.00 98.19 280 GLU A O 1
ATOM 2202 N N . LEU A 1 281 ? -18.210 -8.033 27.275 1.00 97.81 281 LEU A N 1
ATOM 2203 C CA . LEU A 1 281 ? -17.635 -8.953 26.302 1.00 97.81 281 LEU A CA 1
ATOM 2204 C C . LEU A 1 281 ? -18.585 -10.125 26.042 1.00 97.81 281 LEU A C 1
ATOM 2206 O O . LEU A 1 281 ? -19.010 -10.806 26.969 1.00 97.81 281 LEU A O 1
ATOM 2210 N N . ARG A 1 282 ? -18.841 -10.439 24.767 1.00 96.50 282 ARG A N 1
ATOM 2211 C CA . ARG A 1 282 ? -19.726 -11.564 24.395 1.00 96.50 282 ARG A CA 1
ATOM 2212 C C . ARG A 1 282 ? -19.140 -12.928 24.750 1.00 96.50 282 ARG A C 1
ATOM 2214 O O . ARG A 1 282 ? -19.876 -13.853 25.068 1.00 96.50 282 ARG A O 1
ATOM 2221 N N . ASN A 1 283 ? -17.817 -13.050 24.673 1.00 94.31 283 ASN A N 1
ATOM 2222 C CA . ASN A 1 283 ? -17.120 -14.322 24.871 1.00 94.31 283 ASN A CA 1
ATOM 2223 C C . ASN A 1 283 ? -16.699 -14.547 26.333 1.00 94.31 283 ASN A C 1
ATOM 2225 O O . ASN A 1 283 ? -16.243 -15.633 26.675 1.00 94.31 283 ASN A O 1
ATOM 2229 N N . GLU A 1 284 ? -16.834 -13.529 27.186 1.00 95.81 284 GLU A N 1
ATOM 2230 C CA . GLU A 1 284 ? -16.477 -13.577 28.605 1.00 95.81 284 GLU A CA 1
ATOM 2231 C C . GLU A 1 284 ? -17.573 -12.866 29.425 1.00 95.81 284 GLU A C 1
ATOM 2233 O O . GLU A 1 284 ? -17.398 -11.704 29.796 1.00 95.81 284 GLU A O 1
ATOM 2238 N N . PRO A 1 285 ? -18.712 -13.531 29.702 1.00 94.69 285 PRO A N 1
ATOM 2239 C CA . PRO A 1 285 ? -19.824 -12.918 30.429 1.00 94.69 285 PRO A CA 1
ATOM 2240 C C . PRO A 1 285 ? -19.395 -12.282 31.760 1.00 94.69 285 PRO A C 1
ATOM 2242 O O . PRO A 1 285 ? -18.586 -12.840 32.510 1.00 94.69 285 PRO A O 1
ATOM 2245 N N . GLY A 1 286 ? -19.930 -11.097 32.052 1.00 95.06 286 GLY A N 1
ATOM 2246 C CA . GLY A 1 286 ? -19.597 -10.281 33.220 1.00 95.06 286 GLY A CA 1
ATOM 2247 C C . GLY A 1 286 ? -18.265 -9.525 33.133 1.00 95.06 286 GLY A C 1
ATOM 2248 O O . GLY A 1 286 ? -17.965 -8.739 34.036 1.00 95.06 286 GLY A O 1
ATOM 2249 N N . VAL A 1 287 ? -17.465 -9.734 32.079 1.00 98.00 287 VAL A N 1
ATOM 2250 C CA . VAL A 1 287 ? -16.230 -8.980 31.829 1.00 98.00 287 VAL A CA 1
ATOM 2251 C C . VAL A 1 287 ? -16.531 -7.765 30.957 1.00 98.00 287 VAL A C 1
ATOM 2253 O O . VAL A 1 287 ? -17.231 -7.847 29.951 1.00 98.00 287 VAL A O 1
ATOM 2256 N N . LEU A 1 288 ? -15.982 -6.624 31.351 1.00 98.25 288 LEU A N 1
ATOM 2257 C CA . LEU A 1 288 ? -16.248 -5.303 30.809 1.00 98.25 288 LEU A CA 1
ATOM 2258 C C . LEU A 1 288 ? -14.973 -4.682 30.234 1.00 98.25 288 LEU A C 1
ATOM 2260 O O . LEU A 1 288 ? -13.887 -4.834 30.794 1.00 98.25 288 LEU A O 1
ATOM 2264 N N . VAL A 1 289 ? -15.124 -3.913 29.161 1.00 98.00 289 VAL A N 1
ATOM 2265 C CA . VAL A 1 289 ? -14.095 -3.011 28.629 1.00 98.00 289 VAL A CA 1
ATOM 2266 C C . VAL A 1 289 ? -14.612 -1.580 28.642 1.00 98.00 289 VAL A C 1
ATOM 2268 O O . VAL A 1 289 ? -15.776 -1.344 28.325 1.00 98.00 289 VAL A O 1
ATOM 2271 N N . GLU A 1 290 ? -13.774 -0.622 29.032 1.00 98.06 290 GLU A N 1
ATOM 2272 C CA . GLU A 1 290 ? -14.162 0.788 29.072 1.00 98.06 290 GLU A CA 1
ATOM 2273 C C . GLU A 1 290 ? -14.238 1.389 27.663 1.00 98.06 290 GLU A C 1
ATOM 2275 O O . GLU A 1 290 ? -13.325 1.224 26.858 1.00 98.06 290 GLU A O 1
ATOM 2280 N N . GLU A 1 291 ? -15.310 2.128 2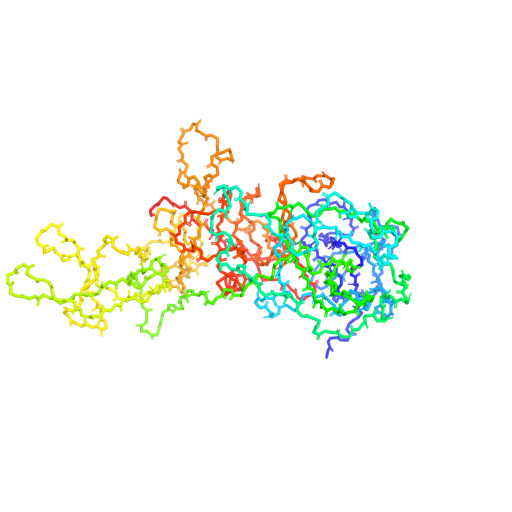7.368 1.00 97.75 291 GLU A N 1
ATOM 2281 C CA . GLU A 1 291 ? -15.524 2.789 26.074 1.00 97.75 291 GLU A CA 1
ATOM 2282 C C . GLU A 1 291 ? -14.401 3.784 25.745 1.00 97.75 291 GLU A C 1
ATOM 2284 O O . GLU A 1 291 ? -14.005 3.893 24.590 1.00 97.75 291 GLU A O 1
ATOM 2289 N N . ALA A 1 292 ? -13.851 4.474 26.748 1.00 96.56 292 ALA A N 1
ATOM 2290 C CA . ALA A 1 292 ? -12.768 5.440 26.561 1.00 96.56 292 ALA A CA 1
ATOM 2291 C C . ALA A 1 292 ? -11.438 4.802 26.109 1.00 96.56 292 ALA A C 1
ATOM 2293 O O . ALA A 1 292 ? -10.603 5.485 25.514 1.00 96.56 292 ALA A O 1
ATOM 2294 N N . ASP A 1 293 ? -11.244 3.504 26.364 1.00 96.88 293 ASP A N 1
ATOM 2295 C CA . ASP A 1 293 ? -10.019 2.771 26.029 1.00 96.88 293 ASP A CA 1
ATOM 2296 C C . ASP A 1 293 ? -10.065 2.103 24.648 1.00 96.88 293 ASP A C 1
ATOM 2298 O O . ASP A 1 293 ? -9.047 1.594 24.163 1.00 96.88 293 ASP A O 1
ATOM 2302 N N . VAL A 1 294 ? -11.229 2.102 23.994 1.00 97.81 294 VAL A N 1
ATOM 2303 C CA . VAL A 1 294 ? -11.455 1.370 22.747 1.00 97.81 294 VAL A CA 1
ATOM 2304 C C . VAL A 1 294 ? -12.112 2.223 21.674 1.00 97.81 294 VAL A C 1
ATOM 2306 O O . VAL A 1 294 ? -12.788 3.213 21.926 1.00 97.81 294 VAL A O 1
ATOM 2309 N N . THR A 1 295 ? -11.935 1.801 20.429 1.00 97.81 295 THR A N 1
ATOM 2310 C CA . THR A 1 295 ? -12.746 2.265 19.299 1.00 97.81 295 THR A CA 1
ATOM 2311 C C . THR A 1 295 ? -13.606 1.116 18.795 1.00 97.81 295 THR A C 1
ATOM 2313 O O . THR A 1 295 ? -13.202 -0.036 18.903 1.00 97.81 295 THR A O 1
ATOM 2316 N N . VAL A 1 296 ? -14.799 1.381 18.265 1.00 97.94 296 VAL A N 1
ATOM 2317 C CA . VAL A 1 296 ? -15.763 0.314 17.956 1.00 97.94 296 VAL A CA 1
ATOM 2318 C C . VAL A 1 296 ? -16.108 0.294 16.473 1.00 97.94 296 VAL A C 1
ATOM 2320 O O . VAL A 1 296 ? -16.591 1.286 15.925 1.00 97.94 296 VAL A O 1
ATOM 2323 N N . SER A 1 297 ? -15.928 -0.864 15.838 1.00 98.00 297 SER A N 1
ATOM 2324 C CA . SER A 1 297 ? -16.493 -1.157 14.520 1.00 98.00 297 SER A CA 1
ATOM 2325 C C . SER A 1 297 ? -17.919 -1.667 14.687 1.00 98.00 297 SER A C 1
ATOM 2327 O O . SER A 1 297 ? -18.146 -2.657 15.382 1.00 98.00 297 SER A O 1
ATOM 2329 N N . ARG A 1 298 ? -18.876 -1.003 14.037 1.00 96.38 298 ARG A N 1
ATOM 2330 C CA . ARG A 1 298 ? -20.303 -1.351 14.069 1.00 96.38 298 ARG A CA 1
ATOM 2331 C C . ARG A 1 298 ? -20.784 -1.686 12.670 1.00 96.38 298 ARG A C 1
ATOM 2333 O O . ARG A 1 298 ? -20.338 -1.059 11.712 1.00 96.38 298 ARG A O 1
ATOM 2340 N N . ALA A 1 299 ? -21.699 -2.645 12.569 1.00 94.94 299 ALA A N 1
ATOM 2341 C CA . ALA A 1 299 ? -22.334 -2.963 11.301 1.00 94.94 299 ALA A CA 1
ATOM 2342 C C . ALA A 1 299 ? -23.244 -1.810 10.862 1.00 94.94 299 ALA A C 1
ATOM 2344 O O . ALA A 1 299 ? -23.996 -1.253 11.665 1.00 94.94 299 ALA A O 1
ATOM 2345 N N . ARG A 1 300 ? -23.207 -1.482 9.574 1.00 93.06 300 ARG A N 1
ATOM 2346 C CA . ARG A 1 300 ? -24.187 -0.602 8.948 1.00 93.06 300 ARG A CA 1
ATOM 2347 C C . ARG A 1 300 ? -25.424 -1.409 8.557 1.00 93.06 300 ARG A C 1
ATOM 2349 O O . ARG A 1 300 ? -25.306 -2.419 7.870 1.00 93.06 300 ARG A O 1
ATOM 2356 N N . ALA A 1 301 ? -26.603 -0.950 8.974 1.00 88.56 301 ALA A N 1
ATOM 2357 C CA . ALA A 1 301 ? -27.865 -1.644 8.700 1.00 88.56 301 ALA A CA 1
ATOM 2358 C C . ALA A 1 301 ? -28.279 -1.584 7.219 1.00 88.56 301 ALA A C 1
ATOM 2360 O O . ALA A 1 301 ? -28.893 -2.514 6.704 1.00 88.56 301 ALA A O 1
ATOM 2361 N N . GLU A 1 302 ? -27.929 -0.497 6.531 1.00 92.56 302 GLU A N 1
ATOM 2362 C CA . GLU A 1 302 ? -28.368 -0.225 5.164 1.00 92.56 302 GLU A CA 1
ATOM 2363 C C . GLU A 1 302 ? -27.197 -0.137 4.192 1.00 92.56 302 GLU A C 1
ATOM 2365 O O . GLU A 1 302 ? -26.134 0.407 4.504 1.00 92.56 302 GLU A O 1
ATOM 2370 N N . VAL A 1 303 ? -27.434 -0.613 2.970 1.00 93.88 303 VAL A N 1
ATOM 2371 C CA . VAL A 1 303 ? -26.507 -0.437 1.853 1.00 93.88 303 VAL A CA 1
ATOM 2372 C C . VAL A 1 303 ? -26.447 1.055 1.483 1.00 93.88 303 VAL A C 1
ATOM 2374 O O . VAL A 1 303 ? -27.494 1.662 1.249 1.00 93.88 303 VAL A O 1
ATOM 2377 N N . PRO A 1 304 ? -25.255 1.675 1.407 1.00 93.69 304 PRO A N 1
ATOM 2378 C CA . PRO A 1 304 ? -25.131 3.080 1.034 1.00 93.69 304 PRO A CA 1
ATOM 2379 C C . PRO A 1 304 ? -25.703 3.365 -0.359 1.00 93.69 304 PRO A C 1
ATOM 2381 O O . PRO A 1 304 ? -25.563 2.568 -1.290 1.00 93.69 304 PRO A O 1
ATOM 2384 N N . ARG A 1 305 ? -26.285 4.557 -0.536 1.00 92.94 305 ARG A N 1
ATOM 2385 C CA . ARG A 1 305 ? -26.769 5.016 -1.844 1.00 92.94 305 ARG A CA 1
ATOM 2386 C C . ARG A 1 305 ? -25.642 4.951 -2.884 1.00 92.94 305 ARG A C 1
ATOM 2388 O O . ARG A 1 305 ? -24.549 5.452 -2.643 1.00 92.94 305 ARG A O 1
ATOM 2395 N N . GLY A 1 306 ? -25.933 4.369 -4.047 1.00 90.38 306 GLY A N 1
ATOM 2396 C CA . GLY A 1 306 ? -24.974 4.207 -5.148 1.00 90.38 306 GLY A CA 1
ATOM 2397 C C . GLY A 1 306 ? -24.227 2.870 -5.146 1.00 90.38 306 GLY A C 1
ATOM 2398 O O . GLY A 1 306 ? -23.615 2.525 -6.154 1.00 90.38 306 GLY A O 1
ATOM 2399 N N . VAL A 1 307 ? -24.316 2.085 -4.069 1.00 94.25 307 VAL A N 1
ATOM 2400 C CA . VAL A 1 307 ? -23.845 0.695 -4.058 1.00 94.25 307 VAL A CA 1
ATOM 2401 C C . VAL A 1 307 ? -24.947 -0.208 -4.618 1.00 94.25 307 VAL A C 1
ATOM 2403 O O . VAL A 1 307 ? -26.116 -0.077 -4.258 1.00 94.25 307 VAL A O 1
ATOM 2406 N N . SER A 1 308 ? -24.586 -1.126 -5.516 1.00 89.62 308 SER A N 1
ATOM 2407 C CA . SER A 1 308 ? -25.543 -2.098 -6.064 1.00 89.62 308 SER A CA 1
ATOM 2408 C C . SER A 1 308 ? -26.004 -3.093 -4.985 1.00 89.62 308 SER A C 1
ATOM 2410 O O . SER A 1 308 ? -25.188 -3.471 -4.141 1.00 89.62 308 SER A O 1
ATOM 2412 N N . PRO A 1 309 ? -27.265 -3.571 -5.008 1.00 88.06 309 PRO A N 1
ATOM 2413 C CA . PRO A 1 309 ? -27.727 -4.614 -4.091 1.00 88.06 309 PRO A CA 1
ATOM 2414 C C . PRO A 1 309 ? -26.812 -5.846 -4.120 1.00 88.06 309 PRO A C 1
ATOM 2416 O O . PRO A 1 309 ? -26.459 -6.331 -5.192 1.00 88.06 309 PRO A O 1
ATOM 2419 N N . GLY A 1 310 ? -26.390 -6.325 -2.946 1.00 89.50 310 GLY A N 1
ATOM 2420 C CA . GLY A 1 310 ? -25.445 -7.446 -2.816 1.00 89.50 310 GLY A CA 1
ATOM 2421 C C . GLY A 1 310 ? -24.003 -7.144 -3.255 1.00 89.50 310 GLY A C 1
ATOM 2422 O O . GLY A 1 310 ? -23.145 -8.017 -3.156 1.00 89.50 310 GLY A O 1
ATOM 2423 N N . GLY A 1 311 ? -23.716 -5.926 -3.723 1.00 94.38 311 GLY A N 1
ATOM 2424 C CA . GLY A 1 311 ? -22.389 -5.518 -4.167 1.00 94.38 311 GLY A CA 1
ATOM 2425 C C . GLY A 1 311 ? -21.378 -5.429 -3.024 1.00 94.38 311 GLY A C 1
ATOM 2426 O O . GLY A 1 311 ? -21.737 -5.227 -1.861 1.00 94.38 311 GLY A O 1
ATOM 2427 N N . LYS A 1 312 ? -20.096 -5.549 -3.379 1.00 97.75 312 LYS A N 1
ATOM 2428 C CA . LYS A 1 312 ? -18.973 -5.288 -2.475 1.00 97.75 312 LYS A CA 1
ATOM 2429 C C . LYS A 1 312 ? -18.835 -3.790 -2.234 1.00 97.75 312 LYS A C 1
ATOM 2431 O O . LYS A 1 312 ? -18.920 -3.025 -3.192 1.00 97.75 312 LYS A O 1
ATOM 2436 N N . TRP A 1 313 ? -18.566 -3.374 -1.002 1.00 98.44 313 TRP A N 1
ATOM 2437 C CA . TRP A 1 313 ? -18.203 -1.991 -0.666 1.00 98.44 313 TRP A CA 1
ATOM 2438 C C . TRP A 1 313 ? -17.401 -1.923 0.637 1.00 98.44 313 TRP A C 1
ATOM 2440 O O . TRP A 1 313 ? -17.407 -2.861 1.433 1.00 98.44 313 TRP A O 1
ATOM 2450 N N . VAL A 1 314 ? -16.684 -0.821 0.846 1.00 98.75 314 VAL A N 1
ATOM 2451 C CA . VAL A 1 314 ? -15.880 -0.583 2.053 1.00 98.75 314 VAL A CA 1
ATOM 2452 C C . VAL A 1 314 ? -16.414 0.643 2.783 1.00 98.75 314 VAL A C 1
ATOM 2454 O O . VAL A 1 314 ? -16.680 1.665 2.159 1.00 98.75 314 VAL A O 1
ATOM 2457 N N . GLU A 1 315 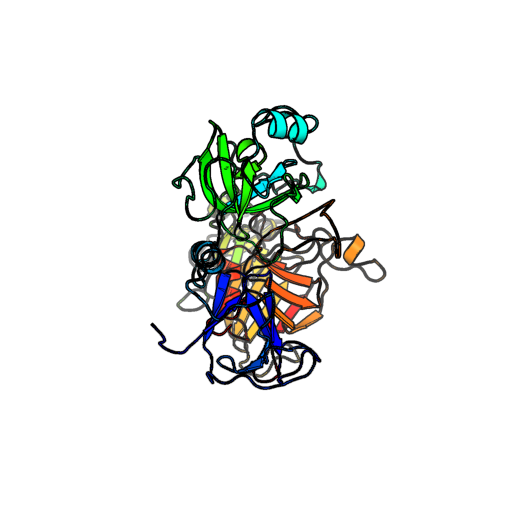? -16.544 0.557 4.100 1.00 98.50 315 GLU A N 1
ATOM 2458 C CA . GLU A 1 315 ? -16.794 1.688 4.988 1.00 98.50 315 GLU A CA 1
ATOM 2459 C C . GLU A 1 315 ? -15.516 2.069 5.724 1.00 98.50 315 GLU A C 1
ATOM 2461 O O . GLU A 1 315 ? -14.815 1.206 6.251 1.00 98.50 315 GLU A O 1
ATOM 2466 N N . VAL A 1 316 ? -15.242 3.365 5.788 1.00 98.19 316 VAL A N 1
ATOM 2467 C CA . VAL A 1 316 ? -14.079 3.949 6.446 1.00 98.19 316 VAL A CA 1
ATOM 2468 C C . VAL A 1 316 ? -14.565 5.096 7.326 1.00 98.19 316 VAL A C 1
ATOM 2470 O O . VAL A 1 316 ? -15.165 6.053 6.835 1.00 98.19 316 VAL A O 1
ATOM 2473 N N . LYS A 1 317 ? -14.296 5.010 8.630 1.00 98.25 317 LYS A N 1
ATOM 2474 C CA . LYS A 1 317 ? -14.751 5.988 9.629 1.00 98.25 317 LYS A CA 1
ATOM 2475 C C . LYS A 1 317 ? -13.553 6.694 10.249 1.00 98.25 317 LYS A C 1
ATOM 2477 O O . LYS A 1 317 ? -12.787 6.069 10.983 1.00 98.25 317 LYS A O 1
ATOM 2482 N N . ILE A 1 318 ? -13.392 7.984 9.953 1.00 98.12 318 ILE A N 1
ATOM 2483 C CA . ILE A 1 318 ? -12.180 8.762 10.258 1.00 98.12 318 ILE A CA 1
ATOM 2484 C C . ILE A 1 318 ? -11.904 8.844 11.762 1.00 98.12 318 ILE A C 1
ATOM 2486 O O . ILE A 1 318 ? -10.804 8.500 12.184 1.00 98.12 318 ILE A O 1
ATOM 2490 N N . LEU A 1 319 ? -12.869 9.283 12.577 1.00 97.06 319 LEU A N 1
ATOM 2491 C CA . LEU A 1 319 ? -12.638 9.492 14.014 1.00 97.06 319 LEU A CA 1
ATOM 2492 C C . LEU A 1 319 ? -12.419 8.170 14.771 1.00 97.06 319 LEU A C 1
ATOM 2494 O O . LEU A 1 319 ? -11.482 8.102 15.573 1.00 97.06 319 LEU A O 1
ATOM 2498 N N . PRO A 1 320 ? -13.199 7.101 14.503 1.00 96.75 320 PRO A N 1
ATOM 2499 C CA . PRO A 1 320 ? -12.917 5.785 15.066 1.00 96.75 320 PRO A CA 1
ATOM 2500 C C . PRO A 1 320 ? -11.620 5.152 14.541 1.00 96.75 320 PRO A C 1
ATOM 2502 O O . PRO A 1 320 ? -11.078 4.274 15.210 1.00 96.75 320 PRO A O 1
ATOM 2505 N N . GLY A 1 321 ? -11.149 5.531 13.347 1.00 97.88 321 GLY A N 1
ATOM 2506 C CA . GLY A 1 321 ? -10.021 4.877 12.677 1.00 97.88 321 GLY A CA 1
ATOM 2507 C C . GLY A 1 321 ? -10.328 3.433 12.263 1.00 97.88 321 GLY A C 1
ATOM 2508 O O . GLY A 1 321 ? -9.443 2.582 12.280 1.00 97.88 321 GLY A O 1
ATOM 2509 N N . THR A 1 322 ? -11.589 3.130 11.933 1.00 98.56 322 THR A N 1
ATOM 2510 C CA . THR A 1 322 ? -12.039 1.766 11.595 1.00 98.56 322 THR A CA 1
ATOM 2511 C C . THR A 1 322 ? -12.396 1.627 10.120 1.00 98.56 322 THR A C 1
ATOM 2513 O O . THR A 1 322 ? -12.930 2.554 9.506 1.00 98.56 322 THR A O 1
ATOM 2516 N N . LEU A 1 323 ? -12.108 0.452 9.562 1.00 98.75 323 LEU A N 1
ATOM 2517 C CA . LEU A 1 323 ? -12.446 0.061 8.199 1.00 98.75 323 LEU A CA 1
ATOM 2518 C C . LEU A 1 323 ? -13.226 -1.251 8.239 1.00 98.75 323 LEU A C 1
ATOM 2520 O O . LEU A 1 323 ? -12.797 -2.208 8.881 1.00 98.75 323 LEU A O 1
ATOM 2524 N N . THR A 1 324 ? -14.361 -1.312 7.547 1.00 98.75 324 THR A N 1
ATOM 2525 C CA . THR A 1 324 ? -15.169 -2.535 7.419 1.00 98.75 324 THR A CA 1
ATOM 2526 C C . THR A 1 324 ? -15.499 -2.800 5.954 1.00 98.75 324 THR A C 1
ATOM 2528 O O . THR A 1 324 ? -15.991 -1.917 5.258 1.00 98.75 324 THR A O 1
ATOM 2531 N N . ALA A 1 325 ? -15.234 -4.012 5.475 1.00 98.69 325 ALA A N 1
ATOM 2532 C CA . ALA A 1 325 ? -15.630 -4.468 4.145 1.00 98.69 325 ALA A CA 1
ATOM 2533 C C . ALA A 1 325 ? -16.969 -5.213 4.217 1.00 98.69 325 ALA A C 1
ATOM 2535 O O . ALA A 1 325 ? -17.196 -5.986 5.151 1.00 98.69 325 ALA A O 1
ATOM 2536 N N . TYR A 1 326 ? -17.829 -5.016 3.220 1.00 98.56 326 TYR A N 1
ATOM 2537 C CA . TYR A 1 326 ? -19.195 -5.535 3.175 1.00 98.56 326 TYR A CA 1
ATOM 2538 C C . TYR A 1 326 ? -19.532 -6.191 1.834 1.00 98.56 326 TYR A C 1
ATOM 2540 O O . TYR A 1 326 ? -19.078 -5.744 0.782 1.00 98.56 326 TYR A O 1
ATOM 2548 N N . GLU A 1 327 ? -20.415 -7.189 1.876 1.00 97.38 327 GLU A N 1
ATOM 2549 C CA . GLU A 1 327 ? -21.142 -7.742 0.726 1.00 97.38 327 GLU A CA 1
ATOM 2550 C C . GLU A 1 327 ? -22.647 -7.546 0.963 1.00 97.38 327 GLU A C 1
ATOM 2552 O O . GLU A 1 327 ? -23.252 -8.203 1.816 1.00 97.38 327 GLU A O 1
ATOM 2557 N N . GLY A 1 328 ? -23.261 -6.590 0.258 1.00 96.31 328 GLY A N 1
ATOM 2558 C CA . GLY A 1 328 ? -24.597 -6.104 0.615 1.00 96.31 328 GLY A CA 1
ATOM 2559 C C . GLY A 1 328 ? -24.590 -5.473 2.011 1.00 96.31 328 GLY A C 1
ATOM 2560 O O . GLY A 1 328 ? -23.820 -4.553 2.263 1.00 96.31 328 GLY A O 1
ATOM 2561 N N . THR A 1 329 ? -25.429 -5.953 2.928 1.00 95.62 329 THR A N 1
ATOM 2562 C CA . THR A 1 329 ? -25.433 -5.514 4.340 1.00 95.62 329 THR A CA 1
ATOM 2563 C C . THR A 1 329 ? -24.539 -6.367 5.241 1.00 95.62 329 THR A C 1
ATOM 2565 O O . THR A 1 329 ? -24.358 -6.042 6.412 1.00 95.62 329 THR A O 1
ATOM 2568 N N . ARG A 1 330 ? -23.965 -7.463 4.727 1.00 96.44 330 ARG A N 1
ATOM 2569 C CA . ARG A 1 330 ? -23.174 -8.395 5.534 1.00 96.44 330 ARG A CA 1
ATOM 2570 C C . ARG A 1 330 ? -21.723 -7.914 5.632 1.00 96.44 330 ARG A C 1
ATOM 2572 O O . ARG A 1 330 ? -21.044 -7.888 4.604 1.00 96.44 330 ARG A O 1
ATOM 2579 N N . PRO A 1 331 ? -21.212 -7.581 6.829 1.00 98.00 331 PRO A N 1
ATOM 2580 C CA . PRO A 1 331 ? -19.798 -7.284 7.005 1.00 98.00 331 PRO A CA 1
ATOM 2581 C C . PRO A 1 331 ? -18.979 -8.579 6.876 1.00 98.00 331 PRO A C 1
ATOM 2583 O O . PRO A 1 331 ? -19.364 -9.626 7.396 1.00 98.00 331 PRO A O 1
ATOM 2586 N N . VAL A 1 332 ? -17.857 -8.520 6.160 1.00 98.38 332 VAL A N 1
ATOM 2587 C CA . VAL A 1 332 ? -17.002 -9.684 5.847 1.00 98.38 332 VAL A CA 1
ATOM 2588 C C . VAL A 1 332 ? -15.574 -9.543 6.367 1.00 98.38 332 VAL A C 1
ATOM 2590 O O . VAL A 1 332 ? -14.875 -10.540 6.539 1.00 98.38 332 VAL A O 1
ATOM 2593 N N . TYR A 1 333 ? -15.143 -8.317 6.660 1.00 98.69 333 TYR A N 1
ATOM 2594 C CA . TYR A 1 333 ? -13.825 -8.030 7.217 1.00 98.69 333 TYR A CA 1
ATOM 2595 C C . TYR A 1 333 ? -13.860 -6.729 8.009 1.00 98.69 333 TYR A C 1
ATOM 2597 O O . TYR A 1 333 ? -14.519 -5.781 7.583 1.00 98.69 333 TYR A O 1
ATOM 2605 N N . ALA A 1 334 ? -13.135 -6.663 9.122 1.00 98.62 334 ALA A N 1
ATOM 2606 C CA . ALA A 1 334 ? -12.954 -5.435 9.889 1.00 98.62 334 ALA A CA 1
ATOM 2607 C C . ALA A 1 334 ? -11.490 -5.261 10.295 1.00 98.62 334 ALA A C 1
ATOM 2609 O O . ALA A 1 334 ? -10.831 -6.218 10.697 1.00 98.62 334 ALA A O 1
ATOM 2610 N N . THR A 1 335 ? -10.990 -4.032 10.206 1.00 98.75 335 THR A N 1
ATOM 2611 C CA . THR A 1 335 ? -9.640 -3.660 10.639 1.00 98.75 335 THR A CA 1
ATOM 2612 C C . THR A 1 335 ? -9.588 -2.206 11.118 1.00 98.75 335 THR A C 1
ATOM 2614 O O . THR A 1 335 ? -10.574 -1.465 11.051 1.00 98.75 335 THR A O 1
ATOM 2617 N N . LEU A 1 336 ? -8.416 -1.792 11.590 1.00 98.56 336 LEU A N 1
ATOM 2618 C CA . LEU A 1 336 ? -8.063 -0.404 11.836 1.00 98.56 336 LEU A CA 1
ATOM 2619 C C . LEU A 1 336 ? -7.317 0.169 10.626 1.00 98.56 336 LEU A C 1
ATOM 2621 O O . LEU A 1 336 ? -6.540 -0.521 9.968 1.00 98.56 336 LEU A O 1
ATOM 2625 N N . PHE A 1 337 ? -7.518 1.454 10.358 1.00 98.19 337 PHE A N 1
ATOM 2626 C CA . PHE A 1 337 ? -6.770 2.194 9.343 1.00 98.19 337 PHE A CA 1
ATOM 2627 C C . PHE A 1 337 ? -6.312 3.536 9.919 1.00 98.19 337 PHE A C 1
ATOM 2629 O O . PHE A 1 337 ? -6.870 4.025 10.904 1.00 98.19 337 PHE A O 1
ATOM 2636 N N . SER A 1 338 ? -5.293 4.138 9.316 1.00 97.50 338 SER A N 1
ATOM 2637 C CA . SER A 1 338 ? -4.841 5.478 9.685 1.00 97.50 338 SER A CA 1
ATOM 2638 C C . SER A 1 338 ? -5.345 6.507 8.670 1.00 97.50 338 SER A C 1
ATOM 2640 O O . SER A 1 338 ? -4.948 6.435 7.503 1.00 97.50 338 SER A O 1
ATOM 2642 N N . PRO A 1 339 ? -6.194 7.468 9.079 1.00 96.69 339 PRO A N 1
ATOM 2643 C CA . PRO A 1 339 ? -6.574 8.588 8.228 1.00 96.69 339 PRO A CA 1
ATOM 2644 C C . PRO A 1 339 ? -5.438 9.614 8.116 1.00 96.69 339 PRO A C 1
ATOM 2646 O O . PRO A 1 339 ? -4.379 9.493 8.749 1.00 96.69 339 PRO A O 1
ATOM 2649 N N . GLY A 1 340 ? -5.699 10.658 7.334 1.00 94.81 340 GLY A N 1
ATOM 2650 C CA . GLY A 1 340 ? -4.888 11.859 7.251 1.00 94.81 340 GLY A CA 1
ATOM 2651 C C . GLY A 1 340 ? -4.675 12.461 8.632 1.00 94.81 340 GLY A C 1
ATOM 2652 O O . GLY A 1 340 ? -5.602 12.489 9.441 1.00 94.81 340 GLY A O 1
ATOM 2653 N N . LYS A 1 341 ? -3.460 12.937 8.920 1.00 92.94 341 LYS A N 1
ATOM 2654 C CA . LYS A 1 341 ? -3.087 13.496 10.233 1.00 92.94 341 LYS A CA 1
ATOM 2655 C C . LYS A 1 341 ? -3.984 14.656 10.694 1.00 92.94 341 LYS A C 1
ATOM 2657 O O . LYS A 1 341 ? -4.097 14.882 11.892 1.00 92.94 341 LYS A O 1
ATOM 2662 N N . GLY A 1 342 ? -4.621 15.370 9.762 1.00 93.31 342 GLY A N 1
ATOM 2663 C CA . GLY A 1 342 ? -5.602 16.420 10.048 1.00 93.31 342 GLY A CA 1
ATOM 2664 C C . GLY A 1 342 ? -6.989 15.902 10.434 1.00 93.31 342 GLY A C 1
ATOM 2665 O O . GLY A 1 342 ? -7.841 16.685 10.837 1.00 93.31 342 GLY A O 1
ATOM 2666 N N . GLY A 1 343 ? -7.235 14.596 10.316 1.00 94.75 343 GLY A N 1
ATOM 2667 C CA . GLY A 1 343 ? -8.507 13.970 10.645 1.00 94.75 343 GLY A CA 1
ATOM 2668 C C . GLY A 1 343 ? -9.623 14.362 9.679 1.00 94.75 343 GLY A C 1
ATOM 2669 O O . GLY A 1 343 ? -9.483 14.235 8.458 1.00 94.75 343 GLY A O 1
ATOM 2670 N N . VAL A 1 344 ? -10.758 14.778 10.246 1.00 95.31 344 VAL A N 1
ATOM 2671 C CA . VAL A 1 344 ? -11.979 15.100 9.499 1.00 95.31 344 VAL A CA 1
ATOM 2672 C C . VAL A 1 344 ? -11.835 16.464 8.812 1.00 95.31 344 VAL A C 1
ATOM 2674 O O . VAL A 1 344 ? -11.422 17.428 9.456 1.00 95.31 344 VAL A O 1
ATOM 2677 N N . PRO A 1 345 ? -12.218 16.579 7.530 1.00 94.19 345 PRO A N 1
ATOM 2678 C CA . PRO A 1 345 ? -12.297 17.852 6.833 1.00 94.19 345 PRO A CA 1
ATOM 2679 C C . PRO A 1 345 ? -13.136 18.901 7.566 1.00 94.19 345 PRO A C 1
ATOM 2681 O O . PRO A 1 345 ? -14.280 18.641 7.941 1.00 94.19 345 PRO A O 1
ATOM 2684 N N . VAL A 1 346 ? -12.600 20.115 7.685 1.00 92.56 346 VAL A N 1
ATOM 2685 C CA . VAL A 1 346 ? -13.341 21.283 8.177 1.00 92.56 346 VAL A CA 1
ATOM 2686 C C . VAL A 1 346 ? -13.795 22.118 6.973 1.00 92.56 346 VAL A C 1
ATOM 2688 O O . VAL A 1 346 ? -12.955 22.455 6.133 1.00 92.56 346 VAL A O 1
ATOM 2691 N N . PRO A 1 347 ? -15.092 22.461 6.851 1.00 90.38 347 PRO A N 1
ATOM 2692 C CA . PRO A 1 347 ? -15.586 23.283 5.749 1.00 90.38 347 PRO A CA 1
ATOM 2693 C C . PRO A 1 347 ? -14.805 24.597 5.595 1.00 90.38 347 PRO A C 1
ATOM 2695 O O . PRO A 1 347 ? -14.571 25.304 6.571 1.00 90.38 347 PRO A O 1
ATOM 2698 N N . GLY A 1 348 ? -14.407 24.923 4.363 1.00 88.88 348 GLY A N 1
ATOM 2699 C CA . GLY A 1 348 ? -13.653 26.141 4.040 1.00 88.88 348 GLY A CA 1
ATOM 2700 C C . GLY A 1 348 ? -12.136 26.050 4.242 1.00 88.88 348 GLY A C 1
ATOM 2701 O O . GLY A 1 348 ? -11.429 26.970 3.835 1.00 88.88 348 GLY A O 1
ATOM 2702 N N . LEU A 1 349 ? -11.616 24.958 4.817 1.00 88.94 349 LEU A N 1
ATOM 2703 C CA . LEU A 1 349 ? -10.176 24.713 4.916 1.00 88.94 349 LEU A CA 1
ATOM 2704 C C . LEU A 1 349 ? -9.676 23.811 3.782 1.00 88.94 349 LEU A C 1
ATOM 2706 O O . LEU A 1 349 ? -10.357 22.881 3.355 1.00 88.94 349 LEU A O 1
ATOM 2710 N N . ASP A 1 350 ? -8.456 24.080 3.317 1.00 87.50 350 ASP A N 1
ATOM 2711 C CA . ASP A 1 350 ? -7.813 23.304 2.255 1.00 87.50 350 ASP A CA 1
ATOM 2712 C C . ASP A 1 350 ? -7.413 21.900 2.736 1.00 87.50 350 ASP A C 1
ATOM 2714 O O . ASP A 1 350 ? -6.552 21.740 3.604 1.00 87.50 350 ASP A O 1
ATOM 2718 N N . HIS A 1 351 ? -8.026 20.869 2.156 1.00 82.94 351 HIS A N 1
ATOM 2719 C CA . HIS A 1 351 ? -7.836 19.484 2.592 1.00 82.94 351 HIS A CA 1
ATOM 2720 C C . HIS A 1 351 ? -6.377 19.027 2.529 1.00 82.94 351 HIS A C 1
ATOM 2722 O O . HIS A 1 351 ? -5.888 18.399 3.469 1.00 82.94 351 HIS A O 1
ATOM 2728 N N . THR A 1 352 ? -5.682 19.378 1.446 1.00 82.75 352 THR A N 1
ATOM 2729 C CA . THR A 1 352 ? -4.310 18.946 1.166 1.00 82.75 352 THR A CA 1
ATOM 2730 C C . THR A 1 352 ? -3.323 19.574 2.147 1.00 82.75 352 THR A C 1
ATOM 2732 O O . THR A 1 352 ? -2.476 18.890 2.719 1.00 82.75 352 THR A O 1
ATOM 2735 N N . ARG A 1 353 ? -3.452 20.880 2.403 1.00 86.06 353 ARG A N 1
ATOM 2736 C CA . ARG A 1 353 ? -2.601 21.633 3.331 1.00 86.06 353 ARG A CA 1
ATOM 2737 C C . ARG A 1 353 ? -2.720 21.116 4.758 1.00 86.06 353 ARG A C 1
ATOM 2739 O O . ARG A 1 353 ? -1.712 21.045 5.460 1.00 86.06 353 ARG A O 1
ATOM 2746 N N . TYR A 1 354 ? -3.933 20.783 5.190 1.00 89.44 354 TYR A N 1
ATOM 2747 C CA . TYR A 1 354 ? -4.188 20.292 6.545 1.00 89.44 354 TYR A CA 1
ATOM 2748 C C . TYR A 1 354 ? -4.120 18.769 6.661 1.00 89.44 354 TYR A C 1
ATOM 2750 O O . TYR A 1 354 ? -4.237 18.247 7.766 1.00 89.44 354 TYR A O 1
ATOM 2758 N N . ALA A 1 355 ? -3.864 18.063 5.557 1.00 91.62 355 ALA A N 1
ATOM 2759 C CA . ALA A 1 355 ? -3.754 16.614 5.507 1.00 91.62 355 ALA A CA 1
ATOM 2760 C C . ALA A 1 355 ? -4.985 15.891 6.087 1.00 91.62 355 ALA A C 1
ATOM 2762 O O . ALA A 1 355 ? -4.863 14.982 6.912 1.00 91.62 355 ALA A O 1
ATOM 2763 N N . THR A 1 356 ? -6.184 16.338 5.705 1.00 95.00 356 THR A N 1
ATOM 2764 C CA . THR A 1 356 ? -7.463 15.720 6.104 1.00 95.00 356 THR A CA 1
ATOM 2765 C C . THR A 1 356 ? -7.889 14.660 5.093 1.00 95.00 356 THR A C 1
ATOM 2767 O O . THR A 1 356 ? -7.741 14.873 3.891 1.00 95.00 356 THR A O 1
ATOM 2770 N N . THR A 1 357 ? -8.497 13.560 5.540 1.00 95.88 357 THR A N 1
ATOM 2771 C CA . THR A 1 357 ? -9.057 12.554 4.619 1.00 95.88 357 THR A CA 1
ATOM 2772 C C . THR A 1 357 ? -10.402 13.023 4.074 1.00 95.88 357 THR A C 1
ATOM 2774 O O . THR A 1 357 ? -11.336 13.245 4.841 1.00 95.88 357 THR A O 1
ATOM 2777 N N . ALA A 1 358 ? -10.535 13.145 2.752 1.00 95.12 358 ALA A N 1
ATOM 2778 C CA . ALA A 1 358 ? -11.795 13.559 2.139 1.00 95.12 358 ALA A CA 1
ATOM 2779 C C . ALA A 1 358 ? -12.938 12.571 2.449 1.00 95.12 358 ALA A C 1
ATOM 2781 O O . ALA A 1 358 ? -12.768 11.356 2.365 1.00 95.12 358 ALA A O 1
ATOM 2782 N N . MET A 1 359 ? -14.116 13.106 2.778 1.00 96.06 359 MET A N 1
ATOM 2783 C CA . MET A 1 359 ? -15.335 12.326 3.016 1.00 96.06 359 MET A CA 1
ATOM 2784 C C . MET A 1 359 ? -16.174 12.216 1.742 1.00 96.06 359 MET A C 1
ATOM 2786 O O . MET A 1 359 ? -16.162 13.124 0.909 1.00 96.06 359 MET A O 1
ATOM 2790 N N . GLY A 1 360 ? -16.937 11.132 1.602 1.00 96.00 360 GLY A N 1
ATOM 2791 C CA . GLY A 1 360 ? -17.829 10.935 0.463 1.00 96.00 360 GLY A CA 1
ATOM 2792 C C . GLY A 1 360 ? -17.958 9.488 -0.002 1.00 96.00 360 GLY A C 1
ATOM 2793 O O . GLY A 1 360 ? -17.611 8.543 0.704 1.00 96.00 360 GLY A O 1
ATOM 2794 N N . PHE A 1 361 ? -18.498 9.343 -1.211 1.00 97.62 361 PHE A N 1
ATOM 2795 C CA . PHE A 1 361 ? -18.635 8.085 -1.939 1.00 97.62 361 PHE A CA 1
ATOM 2796 C C . PHE A 1 361 ? -17.561 8.040 -3.029 1.00 97.62 361 PHE A C 1
ATOM 2798 O O . PHE A 1 361 ? -17.602 8.854 -3.954 1.00 97.62 361 PHE A O 1
ATOM 2805 N N . PHE A 1 362 ? -16.621 7.101 -2.933 1.00 97.56 362 PHE A N 1
ATOM 2806 C CA . PHE A 1 362 ? -15.491 7.007 -3.853 1.00 97.56 362 PHE A CA 1
ATOM 2807 C C . PHE A 1 362 ? -15.351 5.599 -4.445 1.00 97.56 362 PHE A C 1
ATOM 2809 O O . PHE A 1 362 ? -14.805 4.704 -3.798 1.00 97.56 362 PHE A O 1
ATOM 2816 N N . PRO A 1 363 ? -15.828 5.362 -5.676 1.00 97.00 363 PRO A N 1
ATOM 2817 C CA . PRO A 1 363 ? -15.423 4.201 -6.460 1.00 97.00 363 PRO A CA 1
ATOM 2818 C C . PRO A 1 363 ? -13.903 4.167 -6.616 1.00 97.00 363 PRO A C 1
ATOM 2820 O O . PRO A 1 363 ? -13.295 5.199 -6.873 1.00 97.00 363 PRO A O 1
ATOM 2823 N N . ILE A 1 364 ? -13.290 2.992 -6.490 1.00 98.00 364 ILE A N 1
ATOM 2824 C CA . ILE A 1 364 ? -11.894 2.800 -6.885 1.00 98.00 364 ILE A CA 1
ATOM 2825 C C . ILE A 1 364 ? -11.731 3.150 -8.372 1.00 98.00 364 ILE A C 1
ATOM 2827 O O . ILE A 1 364 ? -12.319 2.519 -9.241 1.00 98.00 364 ILE A O 1
ATOM 2831 N N . GLU A 1 365 ? -10.893 4.129 -8.687 1.00 97.06 365 GLU A N 1
ATOM 2832 C CA . GLU A 1 365 ? -10.631 4.591 -10.054 1.00 97.06 365 GLU A CA 1
ATOM 2833 C C . GLU A 1 365 ? -9.451 3.854 -10.706 1.00 97.06 365 GLU A C 1
ATOM 2835 O O . GLU A 1 365 ? -9.403 3.696 -11.931 1.00 97.06 365 GLU A O 1
ATOM 2840 N N . TRP A 1 366 ? -8.499 3.383 -9.896 1.00 97.00 366 TRP A N 1
ATOM 2841 C CA . TRP A 1 366 ? -7.288 2.707 -10.357 1.00 97.00 366 TRP A CA 1
ATOM 2842 C C . TRP A 1 366 ? -6.727 1.783 -9.278 1.00 97.00 366 TRP A C 1
ATOM 2844 O O . TRP A 1 366 ? -6.658 2.160 -8.110 1.00 97.00 366 TRP A O 1
ATOM 2854 N N . LYS A 1 367 ? -6.288 0.585 -9.667 1.00 96.50 367 LYS A N 1
ATOM 2855 C CA . LYS A 1 367 ? -5.612 -0.374 -8.787 1.00 96.50 367 LYS A CA 1
ATOM 2856 C C . LYS A 1 367 ? -4.226 -0.671 -9.306 1.00 96.50 367 LYS A C 1
ATOM 2858 O O . LYS A 1 367 ? -4.063 -0.943 -10.491 1.00 96.50 367 LYS A O 1
ATOM 2863 N N . GLU A 1 368 ? -3.261 -0.709 -8.405 1.00 94.56 368 GLU A N 1
ATOM 2864 C CA . GLU A 1 368 ? -1.856 -0.882 -8.731 1.00 94.56 368 GLU A CA 1
ATOM 2865 C C . GLU A 1 368 ? -1.178 -1.783 -7.705 1.00 94.56 368 GLU A C 1
ATOM 2867 O O . GLU A 1 368 ? -1.280 -1.572 -6.496 1.00 94.56 368 GLU A O 1
ATOM 2872 N N . ARG A 1 369 ? -0.513 -2.833 -8.191 1.00 93.38 369 ARG A N 1
ATOM 2873 C CA . ARG A 1 369 ? 0.077 -3.859 -7.326 1.00 93.38 369 ARG A CA 1
ATOM 2874 C C . ARG A 1 369 ? 1.188 -3.289 -6.456 1.00 93.38 369 ARG A C 1
ATOM 2876 O O . ARG A 1 369 ? 1.245 -3.600 -5.272 1.00 93.38 369 ARG A O 1
ATOM 2883 N N . ALA A 1 370 ? 2.063 -2.494 -7.058 1.00 93.19 370 ALA A N 1
ATOM 2884 C CA . ALA A 1 370 ? 3.099 -1.749 -6.369 1.00 93.19 370 ALA A CA 1
ATOM 2885 C C . ALA A 1 370 ? 3.535 -0.568 -7.237 1.00 93.19 370 ALA A C 1
ATOM 2887 O O . ALA A 1 370 ? 3.768 -0.757 -8.436 1.00 93.19 370 ALA A O 1
ATOM 2888 N N . ALA A 1 371 ? 3.679 0.609 -6.631 1.00 91.38 371 ALA A N 1
ATOM 2889 C CA . ALA A 1 371 ? 4.135 1.820 -7.309 1.00 91.38 371 ALA A CA 1
ATOM 2890 C C . ALA A 1 371 ? 4.989 2.693 -6.400 1.00 91.38 371 ALA A C 1
ATOM 2892 O O . ALA A 1 371 ? 4.887 2.638 -5.177 1.00 91.38 371 ALA A O 1
ATOM 2893 N N . THR A 1 372 ? 5.770 3.573 -7.010 1.00 90.19 372 THR A N 1
ATOM 2894 C CA . THR A 1 372 ? 6.422 4.658 -6.283 1.00 90.19 372 THR A CA 1
ATOM 2895 C C . THR A 1 372 ? 5.432 5.798 -6.045 1.00 90.19 372 THR A C 1
ATOM 2897 O O . THR A 1 372 ? 4.842 6.311 -6.993 1.00 90.19 372 THR A O 1
ATOM 2900 N N . MET A 1 373 ? 5.286 6.227 -4.791 1.00 88.31 373 MET A N 1
ATOM 2901 C CA . MET A 1 373 ? 4.501 7.394 -4.385 1.00 88.31 373 MET A CA 1
ATOM 2902 C C . MET A 1 373 ? 5.430 8.533 -3.954 1.00 88.31 373 MET A C 1
ATOM 2904 O O . MET A 1 373 ? 6.345 8.344 -3.153 1.00 88.31 373 MET A O 1
ATOM 2908 N N . SER A 1 374 ? 5.203 9.726 -4.496 1.00 82.38 374 SER A N 1
ATOM 2909 C CA . SER A 1 374 ? 6.006 10.920 -4.226 1.00 82.38 374 SER A CA 1
ATOM 2910 C C . SER A 1 374 ? 5.151 12.167 -4.428 1.00 82.38 374 SER A C 1
ATOM 2912 O O . SER A 1 374 ? 4.247 12.182 -5.266 1.00 82.38 374 SER A O 1
ATOM 2914 N N . ASN A 1 375 ? 5.425 13.204 -3.637 1.00 72.56 375 ASN A N 1
ATOM 2915 C CA . ASN A 1 375 ? 4.733 14.490 -3.754 1.00 72.56 375 ASN A CA 1
ATOM 2916 C C . ASN A 1 375 ? 5.194 15.269 -4.997 1.00 72.56 375 ASN A C 1
ATOM 2918 O O . ASN A 1 375 ? 4.511 16.182 -5.467 1.00 72.56 375 ASN A O 1
ATOM 2922 N N . GLU A 1 376 ? 6.358 14.919 -5.537 1.00 71.12 376 GLU A N 1
ATOM 2923 C CA . GLU A 1 376 ? 6.958 15.549 -6.695 1.00 71.12 376 GLU A CA 1
ATOM 2924 C C . GLU A 1 376 ? 6.476 14.900 -7.998 1.00 71.12 376 GLU A C 1
ATOM 2926 O O . GLU A 1 376 ? 6.696 13.720 -8.258 1.00 71.12 376 GLU A O 1
ATOM 2931 N N . LYS A 1 377 ? 5.842 15.699 -8.867 1.00 57.44 377 LYS A N 1
ATOM 2932 C CA . LYS A 1 377 ? 5.352 15.224 -10.174 1.00 57.44 377 LYS A CA 1
ATOM 2933 C C . LYS A 1 377 ? 6.464 15.039 -11.214 1.00 57.44 377 LYS A C 1
ATOM 2935 O O . LYS A 1 377 ? 6.293 14.248 -12.135 1.00 57.44 377 LYS A O 1
ATOM 2940 N N . TYR A 1 378 ? 7.578 15.768 -11.084 1.00 56.91 378 TYR A N 1
ATOM 2941 C CA . TYR A 1 378 ? 8.691 15.764 -12.038 1.00 56.91 378 TYR A CA 1
ATOM 2942 C C . TYR A 1 378 ? 10.032 16.010 -11.333 1.00 56.91 378 TYR A C 1
ATOM 2944 O O . TYR A 1 378 ? 10.113 16.852 -10.440 1.00 56.91 378 TYR A O 1
ATOM 2952 N N . GLY A 1 379 ? 11.092 15.343 -11.799 1.00 60.53 379 GLY A N 1
ATOM 2953 C CA . GLY A 1 379 ? 12.472 15.583 -11.360 1.00 60.53 379 GLY A CA 1
ATOM 2954 C C . GLY A 1 379 ? 12.950 14.691 -10.210 1.00 60.53 379 GLY A C 1
ATOM 2955 O O . GLY A 1 379 ? 12.360 13.653 -9.911 1.00 60.53 379 GLY A O 1
ATOM 2956 N N . GLU A 1 380 ? 14.078 15.074 -9.610 1.00 65.31 380 GLU A N 1
ATOM 2957 C CA . GLU A 1 380 ? 14.625 14.393 -8.434 1.00 65.31 380 GLU A CA 1
ATOM 2958 C C . GLU A 1 380 ? 13.736 14.640 -7.205 1.00 65.31 380 GLU A C 1
ATOM 2960 O O . GLU A 1 380 ? 13.344 15.789 -6.970 1.00 65.31 380 GLU A O 1
ATOM 2965 N N . PRO A 1 381 ? 13.417 13.597 -6.417 1.00 67.75 381 PRO A N 1
ATOM 2966 C CA . PRO A 1 381 ? 12.630 13.762 -5.203 1.00 67.75 381 PRO A CA 1
ATOM 2967 C C . PRO A 1 381 ? 13.394 14.619 -4.191 1.00 67.75 381 PRO A C 1
ATOM 2969 O O . PRO A 1 381 ? 14.588 14.412 -3.978 1.00 67.75 381 PRO A O 1
ATOM 2972 N N . LYS A 1 382 ? 12.708 15.568 -3.550 1.00 73.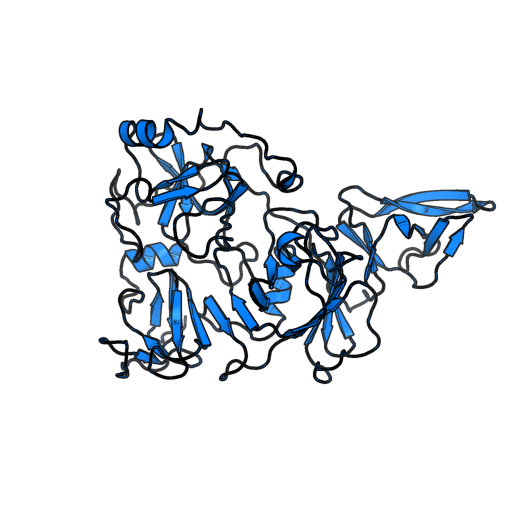94 382 LYS A N 1
ATOM 2973 C CA . LYS A 1 382 ? 13.306 16.507 -2.586 1.00 73.94 382 LYS A CA 1
ATOM 2974 C C . LYS A 1 382 ? 12.759 16.340 -1.171 1.00 73.94 382 LYS A C 1
ATOM 2976 O O . LYS A 1 382 ? 13.427 16.750 -0.227 1.00 73.94 382 LYS A O 1
ATOM 2981 N N . VAL A 1 383 ? 11.567 15.764 -1.024 1.00 76.12 383 VAL A N 1
ATOM 2982 C CA . VAL A 1 383 ? 10.834 15.673 0.241 1.00 76.12 383 VAL A CA 1
ATOM 2983 C C . VAL A 1 383 ? 10.568 14.215 0.613 1.00 76.12 383 VAL A C 1
ATOM 2985 O O . VAL A 1 383 ? 11.266 13.681 1.467 1.00 76.12 383 VAL A O 1
ATOM 2988 N N . LEU A 1 384 ? 9.587 13.559 -0.017 1.00 82.06 384 LEU A N 1
ATOM 2989 C CA . LEU A 1 384 ? 9.210 12.175 0.289 1.00 82.06 384 LEU A CA 1
ATOM 2990 C C . LEU A 1 384 ? 9.117 11.348 -0.990 1.00 82.06 384 LEU A C 1
ATOM 2992 O O . LEU A 1 384 ? 8.405 11.698 -1.933 1.00 82.06 384 LEU A O 1
ATOM 2996 N N . TRP A 1 385 ? 9.818 10.219 -0.979 1.00 86.81 385 TRP A N 1
ATOM 2997 C CA . TRP A 1 385 ? 9.881 9.273 -2.083 1.00 86.81 385 TRP A CA 1
ATOM 2998 C C . TRP A 1 385 ? 9.732 7.854 -1.552 1.00 86.81 385 TRP A C 1
ATOM 3000 O O . TRP A 1 385 ? 10.670 7.286 -0.996 1.00 86.81 385 TRP A O 1
ATOM 3010 N N . PHE A 1 386 ? 8.526 7.300 -1.654 1.00 91.88 386 PHE A N 1
ATOM 3011 C CA . PHE A 1 386 ? 8.209 5.969 -1.149 1.00 91.88 386 PHE A CA 1
ATOM 3012 C C . PHE A 1 386 ? 8.124 5.010 -2.319 1.00 91.88 386 PHE A C 1
ATOM 3014 O O . PHE A 1 386 ? 7.207 5.081 -3.132 1.00 91.88 386 PHE A O 1
ATOM 3021 N N . THR A 1 387 ? 9.108 4.133 -2.432 1.00 92.94 387 THR A N 1
ATOM 3022 C CA . THR A 1 387 ? 9.190 3.185 -3.546 1.00 92.94 387 THR A CA 1
ATOM 3023 C C . THR A 1 387 ? 8.378 1.929 -3.271 1.00 92.94 387 THR A C 1
ATOM 3025 O O . THR A 1 387 ? 8.250 1.492 -2.123 1.00 92.94 387 THR A O 1
ATOM 3028 N N . ASP A 1 388 ? 7.804 1.384 -4.345 1.00 93.94 388 ASP A N 1
ATOM 3029 C CA . ASP A 1 388 ? 7.047 0.128 -4.368 1.00 93.94 388 ASP A CA 1
ATOM 3030 C C . ASP A 1 388 ? 6.062 -0.045 -3.204 1.00 93.94 388 ASP A C 1
ATOM 3032 O O . ASP A 1 388 ? 6.011 -1.095 -2.556 1.00 93.94 388 ASP A O 1
ATOM 3036 N N . VAL A 1 389 ? 5.263 0.997 -2.960 1.00 95.50 389 VAL A N 1
ATOM 3037 C CA . VAL A 1 389 ? 4.110 0.969 -2.059 1.00 95.50 389 VAL A CA 1
ATOM 3038 C C . VAL A 1 389 ? 3.120 -0.079 -2.574 1.00 95.50 389 VAL A C 1
ATOM 3040 O O . VAL A 1 389 ? 2.627 0.0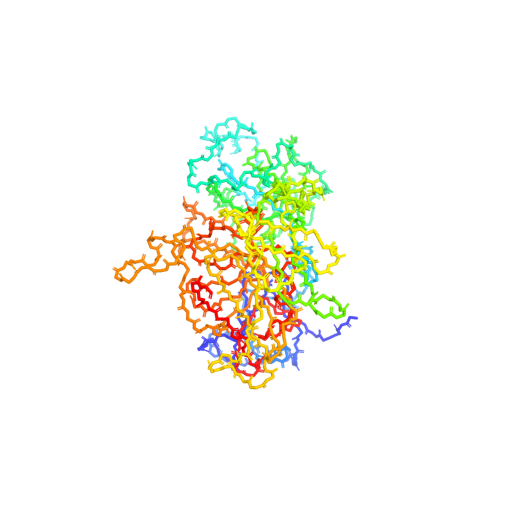76 -3.694 1.00 95.50 389 VAL A O 1
ATOM 3043 N N . PRO A 1 390 ? 2.834 -1.153 -1.814 1.00 95.69 390 PRO A N 1
ATOM 3044 C CA . PRO A 1 390 ? 1.973 -2.234 -2.286 1.00 95.69 390 PRO A CA 1
ATOM 3045 C C . PRO A 1 390 ? 0.480 -1.890 -2.286 1.00 95.69 390 PRO A C 1
ATOM 3047 O O . PRO A 1 390 ? 0.003 -1.080 -1.488 1.00 95.69 390 PRO A O 1
ATOM 3050 N N . ALA A 1 391 ? -0.268 -2.626 -3.111 1.00 96.44 391 ALA A N 1
ATOM 3051 C CA . ALA A 1 391 ? -1.724 -2.744 -3.060 1.00 96.44 391 ALA A CA 1
ATOM 3052 C C . ALA A 1 391 ? -2.460 -1.388 -3.051 1.00 96.44 391 ALA A C 1
ATOM 3054 O O . ALA A 1 391 ? -3.395 -1.171 -2.277 1.00 96.44 391 ALA A O 1
ATOM 3055 N N . ILE A 1 392 ? -2.038 -0.478 -3.932 1.00 97.00 392 ILE A N 1
ATOM 3056 C CA . ILE A 1 392 ? -2.601 0.866 -4.049 1.00 97.00 392 ILE A CA 1
ATOM 3057 C C . ILE A 1 392 ? -3.940 0.801 -4.782 1.00 97.00 392 ILE A C 1
ATOM 3059 O O . ILE A 1 392 ? -4.068 0.180 -5.839 1.00 97.00 392 ILE A O 1
ATOM 3063 N N . GLN A 1 393 ? -4.946 1.466 -4.228 1.00 98.12 393 GLN A N 1
ATOM 3064 C CA . GLN A 1 393 ? -6.294 1.567 -4.772 1.00 98.12 393 GLN A CA 1
ATOM 3065 C C . GLN A 1 393 ? -6.707 3.038 -4.720 1.00 98.12 393 GLN A C 1
ATOM 3067 O O . GLN A 1 393 ? -7.136 3.542 -3.682 1.00 98.12 393 GLN A O 1
ATOM 3072 N N . TYR A 1 394 ? -6.516 3.749 -5.828 1.00 97.56 394 TYR A N 1
ATOM 3073 C CA . TYR A 1 394 ? -6.864 5.160 -5.929 1.00 97.56 394 TYR A CA 1
ATOM 3074 C C . TYR A 1 394 ? -8.374 5.330 -5.931 1.00 97.56 394 TYR A C 1
ATOM 3076 O O . TYR A 1 394 ? -9.086 4.649 -6.664 1.00 97.56 394 TYR A O 1
ATOM 3084 N N . LEU A 1 395 ? -8.834 6.262 -5.106 1.00 96.50 395 LEU A N 1
ATOM 3085 C CA . LEU A 1 395 ? -10.235 6.632 -4.946 1.00 96.50 395 LEU A CA 1
ATOM 3086 C C . LEU A 1 395 ? -10.540 7.890 -5.756 1.00 96.50 395 LEU A C 1
ATOM 3088 O O . LEU A 1 395 ? -11.514 7.945 -6.491 1.00 96.50 395 LEU A O 1
ATOM 3092 N N . LYS A 1 396 ? -9.676 8.894 -5.607 1.00 92.50 396 LYS A N 1
ATOM 3093 C CA . LYS A 1 396 ? -9.658 10.126 -6.392 1.00 92.50 396 LYS A CA 1
ATOM 3094 C C . LYS A 1 396 ? -8.276 10.735 -6.229 1.00 92.50 396 LYS A C 1
ATOM 3096 O O . LYS A 1 396 ? -8.034 11.418 -5.238 1.00 92.50 396 LYS A O 1
ATOM 3101 N N . ALA A 1 397 ? -7.362 10.437 -7.151 1.00 88.38 397 ALA A N 1
ATOM 3102 C CA . ALA A 1 397 ? -5.950 10.788 -6.992 1.00 88.38 397 ALA A CA 1
ATOM 3103 C C . ALA A 1 397 ? -5.773 12.268 -6.558 1.00 88.38 397 ALA A C 1
ATOM 3105 O O . ALA A 1 397 ? -6.362 13.153 -7.188 1.00 88.38 397 ALA A O 1
ATOM 3106 N N . PRO A 1 398 ? -4.996 12.547 -5.494 1.00 89.62 398 PRO A N 1
ATOM 3107 C CA . PRO A 1 398 ? -4.043 11.645 -4.841 1.00 89.62 398 PRO A CA 1
ATOM 3108 C C . PRO A 1 398 ? -4.628 10.715 -3.760 1.00 89.62 398 PRO A C 1
ATOM 3110 O O . PRO A 1 398 ? -3.929 9.787 -3.352 1.00 89.62 398 PRO A O 1
ATOM 3113 N N . LEU A 1 399 ? -5.901 10.866 -3.375 1.00 94.06 399 LEU A N 1
ATOM 3114 C CA . LEU A 1 399 ? -6.538 10.034 -2.354 1.00 94.06 399 LEU A CA 1
ATOM 3115 C C . LEU A 1 399 ? -6.558 8.564 -2.784 1.00 94.06 399 LEU A C 1
ATOM 3117 O O . LEU A 1 399 ? -7.169 8.199 -3.797 1.00 94.06 399 LEU A O 1
ATOM 3121 N N . ALA A 1 400 ? -5.948 7.714 -1.965 1.00 96.88 400 ALA A N 1
ATOM 3122 C CA . ALA A 1 400 ? -5.889 6.278 -2.179 1.00 96.88 400 ALA A CA 1
ATOM 3123 C C . ALA A 1 400 ? -6.046 5.498 -0.871 1.00 96.88 400 ALA A C 1
ATOM 3125 O O . ALA A 1 400 ? -5.750 5.991 0.217 1.00 96.88 400 ALA A O 1
ATOM 3126 N N . MET A 1 401 ? -6.481 4.250 -0.999 1.00 98.44 401 MET A N 1
ATOM 3127 C CA . MET A 1 401 ? -6.304 3.218 0.013 1.00 98.44 401 MET A CA 1
ATOM 3128 C C . MET A 1 401 ? -5.088 2.380 -0.372 1.00 98.44 401 MET A C 1
ATOM 3130 O O . MET A 1 401 ? -5.045 1.847 -1.479 1.00 98.44 401 MET A O 1
ATOM 3134 N N . HIS A 1 402 ? -4.089 2.281 0.500 1.00 97.62 402 HIS A N 1
ATOM 3135 C CA . HIS A 1 402 ? -2.857 1.548 0.198 1.00 97.62 402 HIS A CA 1
ATOM 3136 C C . HIS A 1 402 ? -2.174 1.025 1.460 1.00 97.62 402 HIS A C 1
ATOM 3138 O O . HIS A 1 402 ? -2.459 1.458 2.580 1.00 97.62 402 HIS A O 1
ATOM 3144 N N . VAL A 1 403 ? -1.233 0.102 1.265 1.00 97.06 403 VAL A N 1
ATOM 3145 C CA . VAL A 1 403 ? -0.370 -0.380 2.344 1.00 97.06 403 VAL A CA 1
ATOM 3146 C C . VAL A 1 403 ? 0.535 0.750 2.823 1.00 97.06 403 VAL A C 1
ATOM 3148 O O . VAL A 1 403 ? 1.187 1.414 2.020 1.00 97.06 403 VAL A O 1
ATOM 3151 N N . ALA A 1 404 ? 0.607 0.943 4.135 1.00 94.81 404 ALA A N 1
ATOM 3152 C CA . ALA A 1 404 ? 1.618 1.767 4.780 1.00 94.81 404 ALA A CA 1
ATOM 3153 C C . ALA A 1 404 ? 2.587 0.851 5.524 1.00 94.81 404 ALA A C 1
ATOM 3155 O O . ALA A 1 404 ? 2.298 0.371 6.615 1.00 94.81 404 ALA A O 1
ATOM 3156 N N . TYR A 1 405 ? 3.743 0.586 4.920 1.00 92.19 405 TYR A N 1
ATOM 3157 C CA . TYR A 1 405 ? 4.755 -0.273 5.535 1.00 92.19 405 TYR A CA 1
ATOM 3158 C C . TYR A 1 405 ? 5.657 0.457 6.536 1.00 92.19 405 TYR A C 1
ATOM 31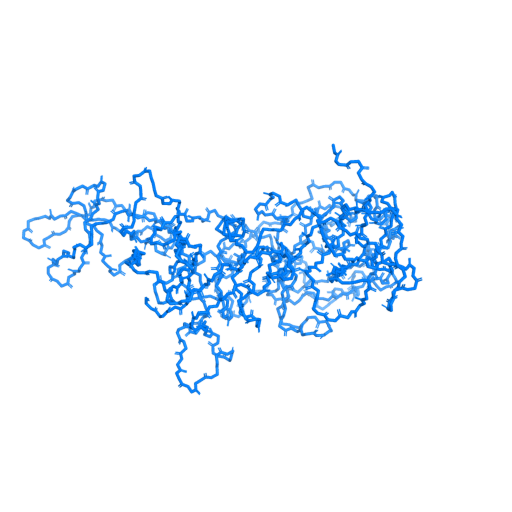60 O O . TYR A 1 405 ? 6.513 -0.162 7.152 1.00 92.19 405 TYR A O 1
ATOM 3168 N N . TRP A 1 406 ? 5.494 1.770 6.678 1.00 90.69 406 TRP A N 1
ATOM 3169 C CA . TRP A 1 406 ? 6.411 2.647 7.400 1.00 90.69 406 TRP A CA 1
ATOM 3170 C C . TRP A 1 406 ? 5.949 3.059 8.802 1.00 90.69 406 TRP A C 1
ATOM 3172 O O . TRP A 1 406 ? 6.680 3.770 9.482 1.00 90.69 406 TRP A O 1
ATOM 3182 N N . HIS A 1 407 ? 4.755 2.659 9.240 1.00 91.81 407 HIS A N 1
ATOM 3183 C CA . HIS A 1 407 ? 4.277 2.882 10.607 1.00 91.81 407 HIS A CA 1
ATOM 3184 C C . HIS A 1 407 ? 3.337 1.752 11.052 1.00 91.81 407 HIS A C 1
ATOM 3186 O O . HIS A 1 407 ? 2.723 1.089 10.220 1.00 91.81 407 HIS A O 1
ATOM 3192 N N . GLU A 1 408 ? 3.153 1.588 12.363 1.00 91.06 408 GLU A N 1
ATOM 3193 C CA . GLU A 1 408 ? 2.231 0.599 12.960 1.00 91.06 408 GLU A CA 1
ATOM 3194 C C . GLU A 1 408 ? 0.981 1.217 13.594 1.00 91.06 408 GLU A C 1
ATOM 3196 O O . GLU A 1 408 ? 0.140 0.510 14.150 1.00 91.06 408 GLU A O 1
ATOM 3201 N N . ASP A 1 409 ? 0.820 2.538 13.522 1.00 92.50 409 ASP A N 1
ATOM 3202 C CA . ASP A 1 409 ? -0.190 3.231 14.322 1.00 92.50 409 ASP A CA 1
ATOM 3203 C C . ASP A 1 409 ? -1.612 3.219 13.713 1.00 92.50 409 ASP A C 1
ATOM 3205 O O . ASP A 1 409 ? -2.343 4.213 13.721 1.00 92.50 409 ASP A O 1
ATOM 3209 N N . PHE A 1 410 ? -2.022 2.069 13.172 1.00 95.69 410 PHE A N 1
ATOM 3210 C CA . PHE A 1 410 ? -3.351 1.858 12.595 1.00 95.69 410 PHE A CA 1
ATOM 3211 C C . PHE A 1 410 ? -4.444 2.126 13.637 1.00 95.69 410 PHE A C 1
ATOM 3213 O O . PHE A 1 410 ? -4.341 1.680 14.783 1.00 95.69 410 PHE A O 1
ATOM 3220 N N . GLY A 1 411 ? -5.477 2.878 13.249 1.00 95.69 411 GLY A N 1
ATOM 3221 C CA . GLY A 1 411 ? -6.536 3.370 14.139 1.00 95.69 411 GLY A CA 1
ATOM 3222 C C . GLY A 1 411 ? -6.338 4.813 14.613 1.00 95.69 411 GLY A C 1
ATOM 3223 O O . GLY A 1 411 ? -7.247 5.382 15.226 1.00 95.69 411 GLY A O 1
ATOM 3224 N N . ASN A 1 412 ? -5.177 5.410 14.316 1.00 94.44 412 ASN A N 1
ATOM 3225 C CA . ASN A 1 412 ? -4.842 6.797 14.631 1.00 94.44 412 ASN A CA 1
ATOM 3226 C C . ASN A 1 412 ? -4.405 7.581 13.374 1.00 94.44 412 ASN A C 1
ATOM 3228 O O . ASN A 1 412 ? -3.883 6.982 12.429 1.00 94.44 412 ASN A O 1
ATOM 3232 N N . PRO A 1 413 ? -4.600 8.914 13.335 1.00 94.06 413 PRO A N 1
ATOM 3233 C CA . PRO A 1 413 ? -4.198 9.753 12.202 1.00 94.06 413 PRO A CA 1
ATOM 3234 C C . PRO A 1 413 ? -2.680 9.735 11.939 1.00 94.06 413 PRO A C 1
ATOM 3236 O O . PRO A 1 413 ? -1.891 10.068 12.824 1.00 94.06 413 PRO A O 1
ATOM 3239 N N . LYS A 1 414 ? -2.265 9.394 10.709 1.00 91.81 414 LYS A N 1
ATOM 3240 C CA . LYS A 1 414 ? -0.845 9.349 10.287 1.00 91.81 414 LYS A CA 1
ATOM 3241 C C . LYS A 1 414 ? -0.587 9.760 8.841 1.00 91.81 414 LYS A C 1
ATOM 3243 O O . LYS A 1 414 ? 0.512 10.225 8.544 1.00 91.81 414 LYS A O 1
ATOM 3248 N N . SER A 1 415 ? -1.540 9.555 7.934 1.00 89.75 415 SER A N 1
ATOM 3249 C CA . SER A 1 415 ? -1.295 9.733 6.502 1.00 89.75 415 SER A CA 1
ATOM 3250 C C . SER A 1 415 ? -1.283 11.217 6.102 1.00 89.75 415 SER A C 1
ATOM 3252 O O . SER A 1 415 ? -1.612 12.106 6.893 1.00 89.75 415 SER A O 1
ATOM 3254 N N . ALA A 1 416 ? -0.903 11.498 4.855 1.00 88.31 416 ALA A N 1
ATOM 3255 C CA . ALA A 1 416 ? -1.067 12.828 4.273 1.00 88.31 416 ALA A CA 1
ATOM 3256 C C . ALA A 1 416 ? -2.526 13.120 3.867 1.00 88.31 416 ALA A C 1
ATOM 3258 O O . ALA A 1 416 ? -2.897 14.278 3.790 1.00 88.31 416 ALA A O 1
ATOM 3259 N N . GLU A 1 417 ? -3.339 12.089 3.625 1.00 91.75 417 GLU A N 1
ATOM 3260 C CA . GLU A 1 417 ? -4.783 12.164 3.317 1.00 91.75 417 GLU A CA 1
ATOM 3261 C C . GLU A 1 417 ? -5.370 10.758 3.100 1.00 91.75 417 GLU A C 1
ATOM 3263 O O . GLU A 1 417 ? -6.546 10.520 3.375 1.00 91.75 417 GLU A O 1
ATOM 3268 N N . CYS A 1 418 ? -4.534 9.827 2.628 1.00 95.50 418 CYS A N 1
ATOM 3269 C CA . CYS A 1 418 ? -4.871 8.453 2.273 1.00 95.50 418 CYS A CA 1
ATOM 3270 C C . CYS A 1 418 ? -5.466 7.616 3.413 1.00 95.50 418 CYS A C 1
ATOM 3272 O O . CYS A 1 418 ? -5.297 7.898 4.601 1.00 95.50 418 CYS A O 1
ATOM 3274 N N . VAL A 1 419 ? -6.109 6.520 3.018 1.00 98.06 419 VAL A N 1
ATOM 3275 C CA . VAL A 1 419 ? -6.546 5.435 3.898 1.00 98.06 419 VAL A CA 1
ATOM 3276 C C . VAL A 1 419 ? -5.381 4.447 4.023 1.00 98.06 419 VAL A C 1
ATOM 3278 O O . VAL A 1 419 ? -5.233 3.537 3.204 1.00 98.06 419 VAL A O 1
ATOM 3281 N N . ASN A 1 420 ? -4.524 4.649 5.026 1.00 97.75 420 ASN A N 1
ATOM 3282 C CA . ASN A 1 420 ? -3.369 3.783 5.267 1.00 97.75 420 ASN A CA 1
ATOM 3283 C C . ASN A 1 420 ? -3.804 2.511 6.003 1.00 97.75 420 ASN A C 1
ATOM 3285 O O . ASN A 1 420 ? -4.364 2.589 7.098 1.00 97.75 420 ASN A O 1
ATOM 3289 N N . VAL A 1 421 ? -3.494 1.346 5.439 1.00 98.25 421 VAL A N 1
ATOM 3290 C CA . VAL A 1 421 ? -3.761 0.030 6.046 1.00 98.25 421 VAL A CA 1
ATOM 3291 C C . VAL A 1 421 ? -2.474 -0.780 6.197 1.00 98.25 421 VAL A C 1
ATOM 3293 O O . VAL A 1 421 ? -1.461 -0.474 5.563 1.00 98.25 421 VAL A O 1
ATOM 3296 N N . SER A 1 422 ? -2.496 -1.813 7.042 1.00 97.12 422 SER A N 1
ATOM 3297 C CA . SER A 1 422 ? -1.359 -2.729 7.189 1.00 97.12 422 SER A CA 1
ATOM 3298 C C . SER A 1 422 ? -1.089 -3.497 5.898 1.00 97.12 422 SER A C 1
ATOM 3300 O O . SER A 1 422 ? -1.956 -3.603 5.029 1.00 97.12 422 SER A O 1
ATOM 3302 N N . ALA A 1 423 ? 0.104 -4.082 5.769 1.00 96.50 423 ALA A N 1
ATOM 3303 C CA . ALA A 1 423 ? 0.431 -4.906 4.607 1.00 96.50 423 ALA A CA 1
ATOM 3304 C C . ALA A 1 423 ? -0.526 -6.101 4.456 1.00 96.50 423 ALA A C 1
ATOM 3306 O O . ALA A 1 423 ? -1.001 -6.388 3.355 1.00 96.50 423 ALA A O 1
ATOM 3307 N N . LEU A 1 424 ? -0.858 -6.765 5.569 1.00 97.38 424 LEU A N 1
ATOM 3308 C CA . LEU A 1 424 ? -1.755 -7.920 5.578 1.00 97.38 424 LEU A CA 1
ATOM 3309 C C . LEU A 1 424 ? -3.191 -7.529 5.201 1.00 97.38 424 LEU A C 1
ATOM 3311 O O . LEU A 1 424 ? -3.817 -8.228 4.400 1.00 97.38 424 LEU A O 1
ATOM 3315 N N . ASP A 1 425 ? -3.689 -6.403 5.719 1.00 98.38 425 ASP A N 1
ATOM 3316 C CA . ASP A 1 425 ? -5.021 -5.886 5.389 1.00 98.38 425 ASP A CA 1
ATOM 3317 C C . ASP A 1 425 ? -5.102 -5.371 3.957 1.00 98.38 425 ASP A C 1
ATOM 3319 O O . ASP A 1 425 ? -6.035 -5.707 3.234 1.00 98.38 425 ASP A O 1
ATOM 3323 N N . GLY A 1 426 ? -4.115 -4.586 3.523 1.00 97.62 426 GLY A N 1
ATOM 3324 C CA . GLY A 1 426 ? -4.070 -4.023 2.179 1.00 97.62 426 GLY A CA 1
ATOM 3325 C C . GLY A 1 426 ? -4.022 -5.103 1.107 1.00 97.62 426 GLY A C 1
ATOM 3326 O O . GLY A 1 426 ? -4.762 -5.015 0.130 1.00 97.62 426 GLY A O 1
ATOM 3327 N N . ASN A 1 427 ? -3.242 -6.169 1.312 1.00 96.62 427 ASN A N 1
ATOM 3328 C CA . ASN A 1 427 ? -3.224 -7.307 0.394 1.00 96.62 427 ASN A CA 1
ATOM 3329 C C . ASN A 1 427 ? -4.559 -8.076 0.391 1.00 96.62 427 ASN A C 1
ATOM 3331 O O . ASN A 1 427 ? -5.032 -8.461 -0.679 1.00 96.62 427 ASN A O 1
ATOM 3335 N N . TRP A 1 428 ? -5.197 -8.272 1.554 1.00 97.81 428 TRP A N 1
ATOM 3336 C CA . TRP A 1 428 ? -6.532 -8.883 1.618 1.00 97.81 428 TRP A CA 1
ATOM 3337 C C . TRP A 1 428 ? -7.563 -8.039 0.854 1.00 97.81 428 TRP A C 1
ATOM 3339 O O . TRP A 1 428 ? -8.241 -8.548 -0.040 1.00 97.81 428 TRP A O 1
ATOM 3349 N N . LEU A 1 429 ? -7.611 -6.733 1.137 1.00 98.38 429 LEU A N 1
ATOM 3350 C CA . LEU A 1 429 ? -8.514 -5.778 0.494 1.00 98.38 429 LEU A CA 1
ATOM 3351 C C . LEU A 1 429 ? -8.276 -5.734 -1.014 1.00 98.38 429 LEU A C 1
ATOM 3353 O O . LEU A 1 429 ? -9.224 -5.826 -1.779 1.00 98.38 429 LEU A O 1
ATOM 3357 N N . PHE A 1 430 ? -7.025 -5.648 -1.461 1.00 97.38 430 PHE A N 1
ATOM 3358 C CA . PHE A 1 430 ? -6.687 -5.566 -2.881 1.00 97.38 430 PHE A CA 1
ATOM 3359 C C . PHE A 1 430 ? -7.101 -6.806 -3.674 1.00 97.38 430 PHE A C 1
ATOM 3361 O O . PHE A 1 430 ? -7.441 -6.691 -4.851 1.00 97.38 430 PHE A O 1
ATOM 3368 N N . ARG A 1 431 ? -7.090 -7.993 -3.062 1.00 96.06 431 ARG A N 1
ATOM 3369 C CA . ARG A 1 431 ? -7.590 -9.216 -3.709 1.00 96.06 431 ARG A CA 1
ATOM 3370 C C . ARG A 1 431 ? -9.112 -9.286 -3.699 1.00 96.06 431 ARG A C 1
ATOM 3372 O O . ARG A 1 431 ? -9.697 -9.786 -4.655 1.00 96.06 431 ARG A O 1
ATOM 3379 N N . TRP A 1 432 ? -9.740 -8.803 -2.629 1.00 97.81 432 TRP A N 1
ATOM 3380 C CA . TRP A 1 432 ? -11.188 -8.859 -2.457 1.00 97.81 432 TRP A CA 1
ATOM 3381 C C . TRP A 1 432 ? -11.936 -7.803 -3.287 1.00 97.81 432 TRP A C 1
ATOM 3383 O O . TRP A 1 432 ? -12.992 -8.113 -3.842 1.00 97.81 432 TRP A O 1
ATOM 3393 N N . THR A 1 433 ? -11.404 -6.583 -3.410 1.00 98.06 433 THR A N 1
ATOM 3394 C CA . THR A 1 433 ? -12.026 -5.491 -4.175 1.00 98.06 433 THR A CA 1
ATOM 3395 C C . THR A 1 433 ? -11.940 -5.703 -5.683 1.00 98.06 433 THR A C 1
ATOM 3397 O O . THR A 1 433 ? -10.988 -6.280 -6.215 1.00 98.06 433 THR A O 1
ATOM 3400 N N . ASP A 1 434 ? -12.904 -5.129 -6.390 1.00 96.62 434 ASP A N 1
ATOM 3401 C CA . ASP A 1 434 ? -12.969 -5.117 -7.841 1.00 96.62 434 ASP A CA 1
ATOM 3402 C C . ASP A 1 434 ? -12.362 -3.818 -8.411 1.00 96.62 434 ASP A C 1
ATOM 3404 O O . ASP A 1 434 ? -12.490 -2.749 -7.800 1.00 96.62 434 ASP A O 1
ATOM 3408 N N . PRO A 1 435 ? -11.730 -3.881 -9.595 1.00 95.00 435 PRO A N 1
ATOM 3409 C CA . PRO A 1 435 ? -11.542 -5.082 -10.413 1.00 95.00 435 PRO A CA 1
ATOM 3410 C C . PRO A 1 435 ? -10.351 -5.954 -9.960 1.00 95.00 435 PRO A C 1
ATOM 3412 O O . PRO A 1 435 ? -9.418 -5.483 -9.305 1.00 95.00 435 PRO A O 1
ATOM 3415 N N . THR A 1 436 ? -10.363 -7.240 -10.319 1.00 93.75 436 THR A N 1
ATOM 3416 C CA . THR A 1 436 ? -9.234 -8.159 -10.079 1.00 93.75 436 THR A CA 1
ATOM 3417 C C . THR A 1 436 ? -8.171 -8.006 -11.164 1.00 93.75 436 THR A C 1
ATOM 3419 O O . THR A 1 436 ? -8.490 -8.084 -12.351 1.00 93.75 436 THR A O 1
ATOM 3422 N N . LEU A 1 437 ? -6.905 -7.827 -10.763 1.00 92.94 437 LEU A N 1
ATOM 3423 C CA . LEU A 1 437 ? -5.780 -7.708 -11.697 1.00 92.94 437 LEU A CA 1
ATOM 3424 C C . LEU A 1 437 ? -5.551 -9.027 -12.449 1.00 92.94 437 LEU A C 1
ATOM 3426 O O . LEU A 1 437 ? -5.290 -10.042 -11.800 1.00 92.94 437 LEU A O 1
ATOM 3430 N N . PRO A 1 438 ? -5.593 -9.026 -13.794 1.00 93.69 438 PRO A N 1
ATOM 3431 C CA . PRO A 1 438 ? -5.218 -10.193 -14.579 1.00 93.69 438 PRO A CA 1
ATOM 3432 C C . PRO A 1 438 ? -3.725 -10.524 -14.461 1.00 93.69 438 PRO A C 1
ATOM 3434 O O . PRO A 1 438 ? -2.903 -9.682 -14.092 1.00 93.69 438 PRO A O 1
ATOM 3437 N N . GLU A 1 439 ? -3.363 -11.747 -14.848 1.00 92.31 439 GLU A N 1
ATOM 3438 C CA . GLU A 1 439 ? -1.964 -12.169 -14.958 1.00 92.31 439 GLU A CA 1
ATOM 3439 C C . GLU A 1 439 ? -1.156 -11.203 -15.841 1.00 92.31 439 GLU A C 1
ATOM 3441 O O . GLU A 1 439 ? -1.583 -10.830 -16.935 1.00 92.31 439 GLU A O 1
ATOM 3446 N N . GLY A 1 440 ? 0.029 -10.808 -15.371 1.00 93.06 440 GLY A N 1
ATOM 3447 C CA . GLY A 1 440 ? 0.948 -9.938 -16.109 1.00 93.06 440 GLY A CA 1
ATOM 3448 C C . GLY A 1 440 ? 0.594 -8.449 -16.082 1.00 93.06 440 GLY A C 1
ATOM 3449 O O . GLY A 1 440 ? 1.370 -7.634 -16.579 1.00 93.06 440 GLY A O 1
ATOM 3450 N N . TRP A 1 441 ? -0.541 -8.066 -15.490 1.00 95.75 441 TRP A N 1
ATOM 3451 C CA . TRP A 1 441 ? -0.913 -6.664 -15.318 1.00 95.75 441 TRP A CA 1
ATOM 3452 C C . TRP A 1 441 ? -0.357 -6.139 -13.991 1.00 95.75 441 TRP A C 1
ATOM 3454 O O . TRP A 1 441 ? -0.562 -6.732 -12.929 1.00 95.75 441 TRP A O 1
ATOM 3464 N N . GLY A 1 442 ? 0.342 -5.007 -14.050 1.00 95.19 442 GLY A N 1
ATOM 3465 C CA . GLY A 1 442 ? 0.835 -4.278 -12.879 1.00 95.19 442 GLY A CA 1
ATOM 3466 C C . GLY A 1 442 ? -0.209 -3.348 -12.270 1.00 95.19 442 GLY A C 1
ATOM 3467 O O . GLY A 1 442 ? -0.214 -3.124 -11.060 1.00 95.19 442 GLY A O 1
ATOM 3468 N N . ALA A 1 443 ? -1.121 -2.855 -13.106 1.00 96.00 443 ALA A N 1
ATOM 3469 C CA . ALA A 1 443 ? -2.216 -1.997 -12.695 1.00 96.00 443 ALA A CA 1
ATOM 3470 C C . ALA A 1 443 ? -3.395 -2.076 -13.660 1.00 96.00 443 ALA A C 1
ATOM 3472 O O . ALA A 1 443 ? -3.246 -2.518 -14.804 1.00 96.00 443 ALA A O 1
ATOM 3473 N N . MET A 1 444 ? -4.556 -1.608 -13.213 1.00 96.06 444 MET A N 1
ATOM 3474 C CA . MET A 1 444 ? -5.763 -1.538 -14.025 1.00 96.06 444 MET A CA 1
ATOM 3475 C C . MET A 1 444 ? -6.753 -0.487 -13.524 1.00 96.06 444 MET A C 1
ATOM 3477 O O . MET A 1 444 ? -6.860 -0.233 -12.326 1.00 96.06 444 MET A O 1
ATOM 3481 N N . ARG A 1 445 ? -7.568 0.033 -14.444 1.00 95.25 445 ARG A N 1
ATOM 3482 C CA . ARG A 1 445 ? -8.807 0.748 -14.105 1.00 95.25 445 ARG A CA 1
ATOM 3483 C C . ARG A 1 445 ? -10.031 -0.166 -14.181 1.00 95.25 445 ARG A C 1
ATOM 3485 O O . ARG A 1 445 ? -10.032 -1.083 -15.009 1.00 95.25 445 ARG A O 1
ATOM 3492 N N . PRO A 1 446 ? -11.105 0.114 -13.427 1.00 95.00 446 PRO A N 1
ATOM 3493 C CA . PRO A 1 446 ? -12.422 -0.442 -13.712 1.00 95.00 446 PRO A CA 1
ATOM 3494 C C . PRO A 1 446 ? -13.010 0.088 -15.030 1.00 95.00 446 PRO A C 1
ATOM 3496 O O . PRO A 1 446 ? -12.554 1.077 -15.613 1.00 95.00 446 PRO A O 1
ATOM 3499 N N . GLY A 1 447 ? -14.063 -0.578 -15.507 1.00 92.94 447 GLY A N 1
ATOM 3500 C CA . GLY A 1 447 ? -14.726 -0.246 -16.766 1.00 92.94 447 GLY A CA 1
ATOM 3501 C C . GLY A 1 447 ? -13.897 -0.607 -18.003 1.00 92.94 447 GLY A C 1
ATOM 3502 O O . GLY A 1 447 ? -12.880 -1.290 -17.938 1.00 92.94 447 GLY A O 1
ATOM 3503 N N . GLY A 1 448 ? -14.367 -0.219 -19.194 1.00 85.88 448 GLY A N 1
ATOM 3504 C CA . GLY A 1 448 ? -13.658 -0.518 -20.449 1.00 85.88 448 GLY A CA 1
ATOM 3505 C C . GLY A 1 448 ? -13.436 -2.009 -20.737 1.00 85.88 448 GLY A C 1
ATOM 3506 O O . GLY A 1 448 ? -12.508 -2.347 -21.468 1.00 85.88 448 GLY A O 1
ATOM 3507 N N . GLY A 1 449 ? -14.274 -2.877 -20.160 1.00 89.94 449 GLY A N 1
ATOM 3508 C CA . GLY A 1 449 ? -14.162 -4.336 -20.229 1.00 89.94 449 GLY A CA 1
ATOM 3509 C C . GLY A 1 449 ? -13.522 -4.993 -19.000 1.00 89.94 449 GLY A C 1
ATOM 3510 O O . GLY A 1 449 ? -13.550 -6.215 -18.915 1.00 89.94 449 GLY A O 1
ATOM 3511 N N . ASN A 1 450 ? -12.993 -4.220 -18.047 1.00 93.56 450 ASN A N 1
ATOM 3512 C CA . ASN A 1 450 ? -12.344 -4.739 -16.836 1.00 93.56 450 ASN A CA 1
ATOM 3513 C C . ASN A 1 450 ? -13.307 -5.047 -15.676 1.00 93.56 450 ASN A C 1
ATOM 3515 O O . ASN A 1 450 ? -12.872 -5.550 -14.646 1.00 93.56 450 ASN A O 1
ATOM 3519 N N . GLY A 1 451 ? -14.602 -4.767 -15.840 1.00 92.25 451 GLY A N 1
ATOM 3520 C CA . GLY A 1 451 ? -15.620 -5.034 -14.824 1.00 92.25 451 GLY A CA 1
ATOM 3521 C C . GLY A 1 451 ? -15.921 -3.839 -13.909 1.00 92.25 451 GLY A C 1
ATOM 3522 O O . GLY A 1 451 ? -15.547 -2.704 -14.236 1.00 92.25 451 GLY A O 1
ATOM 3523 N N . PRO A 1 452 ? -16.668 -4.080 -12.817 1.00 93.19 452 PRO A N 1
ATOM 3524 C CA . PRO A 1 452 ? -17.137 -3.044 -11.906 1.00 93.19 452 PRO A CA 1
ATOM 3525 C C . PRO A 1 452 ? -16.017 -2.511 -11.003 1.00 93.19 452 PRO A C 1
ATOM 3527 O O . PRO A 1 452 ? -14.903 -3.029 -10.978 1.00 93.19 452 PRO A O 1
ATOM 3530 N N . SER A 1 453 ? -16.350 -1.463 -10.254 1.00 95.62 453 SER A N 1
ATOM 3531 C CA . SER A 1 453 ? -15.515 -0.885 -9.205 1.00 95.62 453 SER A CA 1
ATOM 3532 C C . SER A 1 453 ? -16.141 -1.159 -7.844 1.00 95.62 453 SER A C 1
ATOM 3534 O O . SER A 1 453 ? -17.346 -0.964 -7.682 1.00 95.62 453 SER A O 1
ATOM 3536 N N . THR A 1 454 ? -15.328 -1.490 -6.841 1.00 98.06 454 THR A N 1
ATOM 3537 C CA . THR A 1 454 ? -15.777 -1.459 -5.442 1.00 98.06 454 THR A CA 1
ATOM 3538 C C . THR A 1 454 ? -15.776 -0.011 -4.924 1.00 98.06 454 THR A C 1
ATOM 3540 O O . THR A 1 454 ? -14.752 0.662 -5.038 1.00 98.06 454 THR A O 1
ATOM 3543 N N . PRO A 1 455 ? -16.895 0.513 -4.394 1.00 97.88 455 PRO A N 1
ATOM 3544 C CA . PRO A 1 455 ? -16.936 1.818 -3.746 1.00 97.88 455 PRO A CA 1
ATOM 3545 C C . PRO A 1 455 ? -16.414 1.782 -2.309 1.00 97.88 455 PRO A C 1
ATOM 3547 O O . PRO A 1 455 ? -16.639 0.827 -1.563 1.00 97.88 455 PRO A O 1
ATOM 3550 N N . VAL A 1 456 ? -15.754 2.872 -1.925 1.00 98.44 456 VAL A N 1
ATOM 3551 C CA . VAL A 1 456 ? -15.286 3.177 -0.575 1.00 98.44 456 VAL A CA 1
ATOM 3552 C C . VAL A 1 456 ? -16.060 4.386 -0.060 1.00 98.44 456 VAL A C 1
ATOM 3554 O O . VAL A 1 456 ? -16.064 5.453 -0.674 1.00 98.44 456 VAL A O 1
ATOM 3557 N N . ILE A 1 457 ? -16.742 4.208 1.064 1.00 97.94 457 ILE A N 1
ATOM 3558 C CA . ILE A 1 457 ? -17.512 5.244 1.741 1.00 97.94 457 ILE A CA 1
ATOM 3559 C C . ILE A 1 457 ? -16.677 5.769 2.890 1.00 97.94 457 ILE A C 1
ATOM 3561 O O . ILE A 1 457 ? -16.327 5.010 3.791 1.00 97.94 457 ILE A O 1
ATOM 3565 N N . VAL A 1 458 ? -16.385 7.063 2.866 1.00 97.81 458 VAL A N 1
ATOM 3566 C CA . VAL A 1 458 ? -15.607 7.720 3.912 1.00 97.81 458 VAL A CA 1
ATOM 3567 C C . VAL A 1 458 ? -16.504 8.689 4.673 1.00 97.81 458 VAL A C 1
ATOM 3569 O O . VAL A 1 458 ? -17.063 9.616 4.082 1.00 97.81 458 VAL A O 1
ATOM 3572 N N . SER A 1 459 ? -16.626 8.490 5.984 1.00 97.00 459 SER A N 1
ATOM 3573 C CA . SER A 1 459 ? -17.405 9.332 6.899 1.00 97.00 459 SER A CA 1
ATOM 3574 C C . SER A 1 459 ? -16.590 9.735 8.128 1.00 97.00 459 SER A C 1
ATOM 3576 O O . SER A 1 459 ? -15.550 9.154 8.439 1.00 97.00 459 SER A O 1
ATOM 3578 N N . ALA A 1 460 ? -17.072 10.740 8.860 1.00 96.69 460 ALA A N 1
ATOM 3579 C CA . ALA A 1 460 ? -16.476 11.119 10.138 1.00 96.69 460 ALA A CA 1
ATOM 3580 C C . ALA A 1 460 ? -16.647 10.019 11.204 1.00 96.69 460 ALA A C 1
ATOM 3582 O O . ALA A 1 460 ? -15.690 9.716 11.917 1.00 96.69 460 ALA A O 1
ATOM 3583 N N . MET A 1 461 ? -17.844 9.421 11.282 1.00 91.69 461 MET A N 1
ATOM 3584 C CA . MET A 1 461 ? -18.277 8.444 12.295 1.00 91.69 461 MET A CA 1
ATOM 3585 C C . MET A 1 461 ? -18.940 7.217 11.692 1.00 91.69 461 MET A C 1
ATOM 3587 O O . MET A 1 461 ? -19.394 7.277 10.523 1.00 91.69 461 MET A O 1
#

InterPro domains:
  IPR005490 L,D-transpeptidase catalytic domain [cd16913] (313-435)
  IPR038063 L,D-transpeptidase catalytic domain-like [G3DSA:2.40.440.10] (312-438)
  IPR038063 L,D-transpeptidase catalytic domain-like [SSF141523] (310-436)

Sequence (461 aa):
MDARPRLGAIDHFAYIYRKAAKEGLALGYIRLGTSVPLLSDEAVPGPGCPRGFYRVAPRGYACLDYRTTRDLADPTFVALNRRSPDPEAVWPYAYAFSNGAPMYSRLPTAEEQEKAEQRLGPPGSFVQLAEWSRGHEELLSTEPIPATHPFPTDIFEEHGRKVGSGLRNPKTLVWRTIPNGSMLAYAEAFEAGGRVWLLTPDLMIVPADRVRAVKRSQFKGVTLGKGLELPLAWNRTHHPRPKYRRGEGQDLVEAGTIPGKSPVAIHEARVVIGKRIFFELRNEPGVLVEEADVTVSRARAEVPRGVSPGGKWVEVKILPGTLTAYEGTRPVYATLFSPGKGGVPVPGLDHTRYATTAMGFFPIEWKERAATMSNEKYGEPKVLWFTDVPAIQYLKAPLAMHVAYWHEDFGNPKSAECVNVSALDGNWLFRWTDPTLPEGWGAMRPGGGNGPSTPVIVSAM

pLDDT: mean 92.22, std 8.31, range [51.72, 98.75]

Foldseek 3Di:
DPPAQKKAFLAQWWFFAQDFEPDDDGQFTFGHLFIFGFPDPDFDDYPPAPPGWTATPPGGTTHPDLGIDSPCVALSSVLLNVLAFDLPDLDSFWKWAFQKWFKFLWADDPVRCCVVCVPVPDQLDHDDDDPLCPQLCVQWDSDFDDFPDEDPPSADDQRDGDYDRSPDDNVGTGPAIAHHGAMAGFRGWYDDPNFIWGAGSSGIIITRSRITTGHADPQDWDFDDPPRADWKWFQLAQAWAWKWADDPQLDTDTDDTDHHQDIFHWDPDWDDRPNWIWTAGPVDGRITDTPVRTAIDGFDQADDPPADAQHWAKEAAQLQQKIFIDRHRGTGIIHGWAFFQLTDDDPPDDCQVSLYADFDKFWQFKWFQFAWDAPDPDDHGDDYIYGGFGLWTARDPVETETEDSSGDSGRYHRGSHYGYDHSNHSSVCSCVWPDHDDRSGRMGGPDSPSHGTHMYGYYND

Organism: NCBI:txid1192034